Protein AF-R7QN77-F1 (afdb_monomer_lite)

InterPro domains:
  IPR027791 Galactosyltransferase, C-terminal [PF02709] (44-91)
  IPR029044 Nucleotide-diphospho-sugar transferases [G3DSA:3.90.550.10] (15-158)
  IPR029044 Nucleotide-diphospho-sugar transferases [SSF53448] (52-90)

Secondary structure (DSSP, 8-state):
-------------SS---------------TT-EEEE--GGG-SSTGGGGGGG-EE--HHHHHHTTSS-TT--SSS-HHHHHHHHHBSSSTT-SS-BEEEEPPTTSS------HHHHHTTS--SS-HHHHHHHHHHHHHHS--HHHHHHHHPPEEEEEE-STTS--EEEEEEE-PPPGGGGS-HHHHHHHHHHHHHHIIIIIT---HHHHTTB-S-HHHHHHHHHHHHTSTT--TT--PEEEEE-SSHHHHHHHHHHHHHHHHHTT--EEEEE--S-SSSPPPPHHHHEESSS-TTS-----TTT-PPPPSPPPEEEE------S-HHHHTTT-GGGGGEEEEETTS-TTHHHHHHHHHHHHTT-STT--EEEEEESS--TTS-HHHHHHHHHTPEEPHHHHHHHHHT---TTEEEEEE-TT--HHHHHHHHHHHHHHS-TT-EEEEEES-HHHHHHHGGGSTTB--------S---TT--HHHHHHHHHHHHHHHHHHSSEEE-SSPPPHHHHHHHHHHHHHHTTT-

Radius of gyration: 32.33 Å; chains: 1; bounding box: 80×45×102 Å

Sequence (528 aa):
MVTERFLDGLVLPKGEVRMKERGRLPARADEDRFFYRYFWEHAKTENEQHLNGVFLARAEDFRRINGYDERINTYGWDDSDLYARLGSEGAGTDLGLRPVEIRPGAVSHMQHGDALRGANQHLVMGPSLETQVNSQATAALPSWTKVGTLQETEFEYNLHSKDGQLVSAHIIRTPRALLDLVSRQEQISIIDEATNRLLHDIYGFPWSVLSEINRSRGELVRSLASLGRSTHWQSGNGFIFAEVGGTVPERLAGMASAIGLAMKYERPLFLAWSSGTREEPTPRITDFFDVDNSGAVDDAFDAATGVRPSKGARVYQVGRWKCRALVDICAQTDTAFKMMSEFRSGGHDDEMVAAQAVLDVLHGKTPGKRNILLRLEGTFPLQKTEERARALASLTPSRALTDHMTKLGDTSDHLGVYIGSGVRLKGVEAMVRRLNSHNGAASKYFVTGAKKAIVEQARPMLRYAENMVASATGDEPQGSTEEIRDTIRDIAELYGLSHCKSMVNDGRPPVAVSEVMHLLKRRSLKFL

pLDDT: mean 83.04, std 17.33, range [22.84, 97.06]

Foldseek 3Di:
DDDDDDDDDDDDDPDDDPPDPDDDDDDDPCPPFAKEAADLVPDPDPQSNVRRQDIGHDPVLCVLQLHFPLLLQAAAPRSVLSCCCSDLDDDNDVNNHHYDYDPPPPDGGDDDDVCVVPVPGPDPQDRQLSNQLCVLLCVVDPRCSVCVVVFPFDWDWDQPDPRSPDIDTDTPDHGHHSLVVDDPVVSVVSSQVSLLCCCCVQQLDWPLQVVFFPDDSSVVSVLVVVVCPPPLNDSQAHAEEEEQDDFLLQSLQRQLQQQLVCLVLVHAYEYEYDDVDDDDFGDKVLLWFDLPPLLLQPSDPPVPPPPDRDSHHNYTYGTDRPDPDDLVVVCVVGVSSQQEQEQEPPDDPPNVVSLVVVVCSSVSNDPSHRYYYYYTSHHNPPDDLVSSLVSSLSTHTHPLLVVLLVLLPQQQQAAEEEDEPPQDLVNLVVVQVVVQVPDDLPHAHQYYYRDPVSSVVNQVSHRRDDPSPPPVPPDDPVPDDPSSVVSSNNVSSLLSNLNYNYYDYSDPPDPSSVSSSVSNVVNVVPVD

Structure (mmCIF, N/CA/C/O backbone):
data_AF-R7QN77-F1
#
_entry.id   AF-R7QN77-F1
#
loop_
_atom_site.group_PDB
_atom_site.id
_atom_site.type_symbol
_atom_site.label_atom_id
_atom_site.label_alt_id
_atom_site.label_comp_id
_atom_site.label_asym_id
_atom_site.label_entity_id
_atom_site.label_seq_id
_atom_site.pdbx_PDB_ins_code
_atom_site.Cartn_x
_atom_site.Cartn_y
_atom_site.Cartn_z
_atom_site.occupancy
_atom_site.B_iso_or_equiv
_atom_site.auth_seq_id
_atom_site.auth_comp_id
_atom_site.auth_asym_id
_atom_site.auth_atom_id
_atom_site.pdbx_PDB_model_num
ATOM 1 N N . MET A 1 1 ? -41.325 6.759 23.597 1.00 34.28 1 MET A N 1
ATOM 2 C CA . MET A 1 1 ? -42.726 6.593 24.031 1.00 34.28 1 MET A CA 1
ATOM 3 C C . MET A 1 1 ? -43.177 5.192 23.637 1.00 34.28 1 MET A C 1
ATOM 5 O O . MET A 1 1 ? -43.680 5.010 22.543 1.00 34.28 1 MET A O 1
ATOM 9 N N . VAL A 1 2 ? -42.894 4.209 24.494 1.00 22.84 2 VAL A N 1
ATOM 10 C CA . VAL A 1 2 ? -43.543 2.890 24.568 1.00 22.84 2 VAL A CA 1
ATOM 11 C C . VAL A 1 2 ? -43.461 2.532 26.048 1.00 22.84 2 VAL A C 1
ATOM 13 O O . VAL A 1 2 ? -42.370 2.403 26.596 1.00 22.84 2 VAL A O 1
ATOM 16 N N . THR A 1 3 ? -44.607 2.524 26.711 1.00 29.97 3 THR A N 1
ATOM 17 C CA . THR A 1 3 ? -44.778 2.123 28.106 1.00 29.97 3 THR A CA 1
ATOM 18 C C . THR A 1 3 ? -45.288 0.696 28.112 1.00 29.97 3 THR A C 1
ATOM 20 O O . THR A 1 3 ? -46.374 0.472 27.588 1.00 29.97 3 THR A O 1
ATOM 23 N N . GLU A 1 4 ? -44.584 -0.231 28.754 1.00 28.25 4 GLU A N 1
ATOM 24 C CA . GLU A 1 4 ? -45.224 -1.440 29.267 1.00 28.25 4 GLU A CA 1
ATOM 25 C C . GLU A 1 4 ? -44.625 -1.863 30.609 1.00 28.25 4 GLU A C 1
ATOM 27 O O . GLU A 1 4 ? -43.429 -1.745 30.869 1.00 28.25 4 GLU A O 1
ATOM 32 N N . ARG A 1 5 ? -45.549 -2.251 31.487 1.00 34.44 5 ARG A N 1
ATOM 33 C CA . ARG A 1 5 ? -45.428 -2.465 32.926 1.00 34.44 5 ARG A CA 1
ATOM 34 C C . ARG A 1 5 ? -44.644 -3.731 33.232 1.00 34.44 5 ARG A C 1
ATOM 36 O O . ARG A 1 5 ? -45.073 -4.791 32.806 1.00 34.44 5 ARG A O 1
ATOM 43 N N . PHE A 1 6 ? -43.654 -3.645 34.113 1.00 33.66 6 PHE A N 1
ATOM 44 C CA . PHE A 1 6 ? -43.382 -4.681 35.111 1.00 33.66 6 PHE A CA 1
ATOM 45 C C . PHE A 1 6 ? -42.716 -4.019 36.318 1.00 33.66 6 PHE A C 1
ATOM 47 O O . PHE A 1 6 ? -41.786 -3.240 36.135 1.00 33.66 6 PHE A O 1
ATOM 54 N N . LEU A 1 7 ? -43.219 -4.359 37.511 1.00 31.44 7 LEU A N 1
ATOM 55 C CA . LEU A 1 7 ? -42.746 -4.083 38.881 1.00 31.44 7 LEU A CA 1
ATOM 56 C C . LEU A 1 7 ? -43.809 -3.376 39.735 1.00 31.44 7 LEU A C 1
ATOM 58 O O . LEU A 1 7 ? -43.677 -2.215 40.113 1.00 31.44 7 LEU A O 1
ATOM 62 N N . ASP A 1 8 ? -44.847 -4.135 40.091 1.00 29.31 8 ASP A N 1
ATOM 63 C CA . ASP A 1 8 ? -45.581 -3.882 41.328 1.00 29.31 8 ASP A CA 1
ATOM 64 C C . ASP A 1 8 ? -44.748 -4.399 42.509 1.00 29.31 8 ASP A C 1
ATOM 66 O O . ASP A 1 8 ? -44.325 -5.556 42.526 1.00 29.31 8 ASP A O 1
ATOM 70 N N . GLY A 1 9 ? -44.544 -3.540 43.512 1.00 36.44 9 GLY A N 1
ATOM 71 C CA . GLY A 1 9 ? -44.125 -3.963 44.849 1.00 36.44 9 GLY A CA 1
ATOM 72 C C . GLY A 1 9 ? -42.728 -3.542 45.304 1.00 36.44 9 GLY A C 1
ATOM 73 O O . GLY A 1 9 ? -41.981 -4.376 45.805 1.00 36.44 9 GLY A O 1
ATOM 74 N N . LEU A 1 10 ? -42.384 -2.252 45.239 1.00 28.98 10 LEU A N 1
ATOM 75 C CA . LEU A 1 10 ? -41.365 -1.697 46.138 1.00 28.98 10 LEU A CA 1
ATOM 76 C C . LEU A 1 10 ? -41.786 -0.307 46.628 1.00 28.98 10 LEU A C 1
ATOM 78 O O . LEU A 1 10 ? -41.592 0.705 45.963 1.00 28.98 10 LEU A O 1
ATOM 82 N N . VAL A 1 11 ? -42.385 -0.263 47.818 1.00 31.69 11 VAL A N 1
ATOM 83 C CA . VAL A 1 11 ? -42.580 0.985 48.561 1.00 31.69 11 VAL A CA 1
ATOM 84 C C . VAL A 1 11 ? -41.243 1.332 49.211 1.00 31.69 11 VAL A C 1
ATOM 86 O O . VAL A 1 11 ? -40.827 0.671 50.163 1.00 31.69 11 VAL A O 1
ATOM 89 N N . LEU A 1 12 ? -40.549 2.347 48.694 1.00 32.66 12 LEU A N 1
ATOM 90 C CA . LEU A 1 12 ? -39.360 2.896 49.348 1.00 32.66 12 LEU A CA 1
ATOM 91 C C . LEU A 1 12 ? -39.789 3.833 50.493 1.00 32.66 12 LEU A C 1
ATOM 93 O O . LEU A 1 12 ? -40.578 4.754 50.261 1.00 32.66 12 LEU A O 1
ATOM 97 N N . PRO A 1 13 ? -39.297 3.639 51.731 1.00 32.94 13 PRO A N 1
ATOM 98 C CA . PRO A 1 13 ? -39.590 4.552 52.823 1.00 32.94 13 PRO A CA 1
ATOM 99 C C . PRO A 1 13 ? -38.793 5.852 52.657 1.00 32.94 13 PRO A C 1
ATOM 101 O O . PRO A 1 13 ? -37.607 5.842 52.332 1.00 32.94 13 PRO A O 1
ATOM 104 N N . LYS A 1 14 ? -39.450 6.986 52.918 1.00 36.28 14 LYS A N 1
ATOM 105 C CA . LYS A 1 14 ? -38.807 8.301 53.006 1.00 36.28 14 LYS A CA 1
ATOM 106 C C . LYS A 1 14 ? -37.927 8.366 54.257 1.00 36.28 14 LYS A C 1
ATOM 108 O O . LYS A 1 14 ? -38.432 8.532 55.362 1.00 36.28 14 LYS A O 1
ATOM 113 N N . GLY A 1 15 ? -36.621 8.259 54.063 1.00 35.25 15 GLY A N 1
ATOM 114 C CA . GLY A 1 15 ? -35.586 8.534 55.057 1.00 35.25 15 GLY A CA 1
ATOM 115 C C . GLY A 1 15 ? -34.216 8.486 54.386 1.00 35.25 15 GLY A C 1
ATOM 116 O O . GLY A 1 15 ? -34.039 7.715 53.447 1.00 35.25 15 GLY A O 1
ATOM 117 N N . GLU A 1 16 ? -33.273 9.326 54.823 1.00 33.06 16 GLU A N 1
ATOM 118 C CA . GLU A 1 16 ? -31.884 9.330 54.339 1.00 33.06 16 GLU A CA 1
ATOM 119 C C . GLU A 1 16 ? -31.310 7.906 54.306 1.00 33.06 16 GLU A C 1
ATOM 121 O O . GLU A 1 16 ? -31.049 7.287 55.342 1.00 33.06 16 GLU A O 1
ATOM 126 N N . VAL A 1 17 ? -31.095 7.371 53.104 1.00 30.19 17 VAL A N 1
ATOM 127 C CA . VAL A 1 17 ? -30.443 6.076 52.927 1.00 30.19 17 VAL A CA 1
ATOM 128 C C . VAL A 1 17 ? -28.936 6.300 52.979 1.00 30.19 17 VAL A C 1
ATOM 130 O O . VAL A 1 17 ? -28.282 6.500 51.959 1.00 30.19 17 VAL A O 1
ATOM 133 N N . ARG A 1 18 ? -28.348 6.215 54.177 1.00 33.81 18 ARG A N 1
ATOM 134 C CA . ARG A 1 18 ? -26.944 5.796 54.285 1.00 33.81 18 ARG A CA 1
ATOM 135 C C . ARG A 1 18 ? -26.883 4.327 53.872 1.00 33.81 18 ARG A C 1
ATOM 137 O O . ARG A 1 18 ? -27.310 3.459 54.636 1.00 33.81 18 ARG A O 1
ATOM 144 N N . MET A 1 19 ? -26.368 4.044 52.673 1.00 28.75 19 MET A N 1
ATOM 145 C CA . MET A 1 19 ? -26.016 2.678 52.283 1.00 28.75 19 MET A CA 1
ATOM 146 C C . MET A 1 19 ? -24.978 2.146 53.278 1.00 28.75 19 MET A C 1
ATOM 148 O O . MET A 1 19 ? -23.811 2.521 53.241 1.00 28.75 19 MET A O 1
ATOM 152 N N . LYS A 1 20 ? -25.411 1.292 54.210 1.00 34.44 20 LYS A N 1
ATOM 153 C CA . LYS A 1 20 ? -24.491 0.482 55.009 1.00 34.44 20 LYS A CA 1
ATOM 154 C C . LYS A 1 20 ? -23.845 -0.536 54.075 1.00 34.44 20 LYS A C 1
ATOM 156 O O . LYS A 1 20 ? -24.560 -1.347 53.484 1.00 34.44 20 LYS A O 1
ATOM 161 N N . GLU A 1 21 ? -22.518 -0.492 53.975 1.00 37.62 21 GLU A N 1
ATOM 162 C CA . GLU A 1 21 ? -21.699 -1.546 53.374 1.00 37.62 21 GLU A CA 1
ATOM 163 C C . GLU A 1 21 ? -22.177 -2.910 53.888 1.00 37.62 21 GLU A C 1
ATOM 165 O O . GLU A 1 21 ? -22.061 -3.235 55.074 1.00 37.62 21 GLU A O 1
ATOM 170 N N . ARG A 1 22 ? -22.771 -3.714 53.000 1.00 40.28 22 ARG A N 1
ATOM 171 C CA . ARG A 1 22 ? -23.013 -5.125 53.292 1.00 40.28 22 ARG A CA 1
ATOM 172 C C . ARG A 1 22 ? -21.661 -5.821 53.259 1.00 40.28 22 ARG A C 1
ATOM 174 O O . ARG A 1 22 ? -20.958 -5.762 52.254 1.00 40.28 22 ARG A O 1
ATOM 181 N N . GLY A 1 23 ? -21.316 -6.444 54.384 1.00 40.09 23 GLY A N 1
ATOM 182 C CA . GLY A 1 23 ? -20.051 -7.135 54.590 1.00 40.09 23 GLY A CA 1
ATOM 183 C C . GLY A 1 23 ? -19.699 -8.096 53.454 1.00 40.09 23 GLY A C 1
ATOM 184 O O . GLY A 1 23 ? -20.573 -8.753 52.884 1.00 40.09 23 GLY A O 1
ATOM 185 N N . ARG A 1 24 ? -18.395 -8.162 53.154 1.00 40.47 24 ARG A N 1
ATOM 186 C CA . ARG A 1 24 ? -17.776 -9.124 52.232 1.00 40.47 24 ARG A CA 1
ATOM 187 C C . ARG A 1 24 ? -18.331 -10.527 52.485 1.00 40.47 24 ARG A C 1
ATOM 189 O O . ARG A 1 24 ? -18.055 -11.125 53.524 1.00 40.47 24 ARG A O 1
ATOM 196 N N . LEU A 1 25 ? -19.083 -11.053 51.521 1.00 40.97 25 LEU A N 1
ATOM 197 C CA . LEU A 1 25 ? -19.390 -12.479 51.451 1.00 40.97 25 LEU A CA 1
ATOM 198 C C . LEU A 1 25 ? -18.076 -13.257 51.239 1.00 40.97 25 LEU A C 1
ATOM 200 O O . LEU A 1 25 ? -17.226 -12.799 50.469 1.00 40.97 25 LEU A O 1
ATOM 204 N N . PRO A 1 26 ? -17.876 -14.403 51.911 1.00 40.41 26 PRO A N 1
ATOM 205 C CA . PRO A 1 26 ? -16.676 -15.209 51.736 1.00 40.41 26 PRO A CA 1
ATOM 206 C C . PRO A 1 26 ? -16.631 -15.802 50.324 1.00 40.41 26 PRO A C 1
ATOM 208 O O . PRO A 1 26 ? -17.626 -16.333 49.827 1.00 40.41 26 PRO A O 1
ATOM 211 N N . ALA A 1 27 ? -15.459 -15.716 49.695 1.00 44.59 27 ALA A N 1
ATOM 212 C CA . ALA A 1 27 ? -15.165 -16.310 48.400 1.00 44.59 27 ALA A CA 1
ATOM 213 C C . ALA A 1 27 ? -15.283 -17.842 48.486 1.00 44.59 27 ALA A C 1
ATOM 215 O O . ALA A 1 27 ? -14.405 -18.513 49.029 1.00 44.59 27 ALA A O 1
ATOM 216 N N . ARG A 1 28 ? -16.378 -18.406 47.966 1.00 46.09 28 ARG A N 1
ATOM 217 C CA . ARG A 1 28 ? -16.373 -19.805 47.523 1.00 46.09 28 ARG A CA 1
ATOM 218 C C . ARG A 1 28 ? -15.478 -19.883 46.287 1.00 46.09 28 ARG A C 1
ATOM 220 O O . ARG A 1 28 ? -15.583 -19.026 45.418 1.00 46.09 28 ARG A O 1
ATOM 227 N N . ALA A 1 29 ? -14.600 -20.882 46.239 1.00 46.22 29 ALA A N 1
ATOM 228 C CA . ALA A 1 29 ? -13.811 -21.196 45.053 1.00 46.22 29 ALA A CA 1
ATOM 229 C C . ALA A 1 29 ? -14.757 -21.379 43.849 1.00 46.22 29 ALA A C 1
ATOM 231 O O . ALA A 1 29 ? -15.726 -22.132 43.924 1.00 46.22 29 ALA A O 1
ATOM 232 N N . ASP A 1 30 ? -14.514 -20.588 42.809 1.00 54.19 30 ASP A N 1
ATOM 233 C CA . ASP A 1 30 ? -15.512 -20.062 41.872 1.00 54.19 30 ASP A CA 1
ATOM 234 C C . ASP A 1 30 ? -15.355 -20.714 40.482 1.00 54.19 30 ASP A C 1
ATOM 236 O O . ASP A 1 30 ? -15.155 -20.039 39.477 1.00 54.19 30 ASP A O 1
ATOM 240 N N . GLU A 1 31 ? -15.382 -22.049 40.411 1.00 56.19 31 GLU A N 1
ATOM 241 C CA . GLU A 1 31 ? -15.173 -22.776 39.139 1.00 56.19 31 GLU A CA 1
ATOM 242 C C . GLU A 1 31 ? -16.352 -22.640 38.144 1.00 56.19 31 GLU A C 1
ATOM 244 O O . GLU A 1 31 ? -16.195 -22.910 36.954 1.00 56.19 31 GLU A O 1
ATOM 249 N N . ASP A 1 32 ? -17.503 -22.116 38.585 1.00 73.31 32 ASP A N 1
ATOM 250 C CA . ASP A 1 32 ? -18.733 -21.978 37.782 1.00 73.31 32 ASP A CA 1
ATOM 251 C C . ASP A 1 32 ? -19.073 -20.531 37.388 1.00 73.31 32 ASP A C 1
ATOM 253 O O . ASP A 1 32 ? -20.214 -20.205 37.038 1.00 73.31 32 ASP A O 1
ATOM 257 N N . ARG A 1 33 ? -18.098 -19.624 37.441 1.00 87.81 33 ARG A N 1
ATOM 258 C CA . ARG A 1 33 ? -18.338 -18.206 37.185 1.00 87.81 33 ARG A CA 1
ATOM 259 C C . ARG A 1 33 ? -18.120 -17.840 35.716 1.00 87.81 33 ARG A C 1
ATOM 261 O O . ARG A 1 33 ? -17.017 -17.947 35.184 1.00 87.81 33 ARG A O 1
ATOM 268 N N . PHE A 1 34 ? -19.186 -17.397 35.052 1.00 93.25 34 PHE A N 1
ATOM 269 C CA . PHE A 1 34 ? -19.186 -17.087 33.622 1.00 93.25 34 PHE A CA 1
ATOM 270 C C . PHE A 1 34 ? -19.966 -15.814 33.286 1.00 93.25 34 PHE A C 1
ATOM 272 O O . PHE A 1 34 ? -20.796 -15.344 34.067 1.00 93.25 34 PHE A O 1
ATOM 279 N N . PHE A 1 35 ? -19.734 -15.300 32.082 1.00 95.62 35 PHE A N 1
ATOM 280 C CA . PHE A 1 35 ? -20.562 -14.282 31.439 1.00 95.62 35 PHE A CA 1
ATOM 281 C C . PHE A 1 35 ? -20.859 -14.701 29.998 1.00 95.62 35 PHE A C 1
ATOM 283 O O . PHE A 1 35 ? -20.083 -15.439 29.394 1.00 95.62 35 PHE A O 1
ATOM 290 N N . TYR A 1 36 ? -21.985 -14.256 29.451 1.00 95.94 36 TYR A N 1
ATOM 291 C CA . TYR A 1 36 ? -22.333 -14.510 28.058 1.00 95.94 36 TYR A CA 1
ATOM 292 C C . TYR A 1 36 ? -21.854 -13.367 27.172 1.00 95.94 36 TYR A C 1
ATOM 294 O O . TYR A 1 36 ? -22.018 -12.208 27.547 1.00 95.94 36 TYR A O 1
ATOM 302 N N . ARG A 1 37 ? -21.338 -13.672 25.983 1.00 95.06 37 ARG A N 1
ATOM 303 C CA . ARG A 1 37 ? -21.055 -12.684 24.933 1.00 95.06 37 ARG A CA 1
ATOM 304 C C . ARG A 1 37 ? -21.246 -13.281 23.549 1.00 95.06 37 ARG A C 1
ATOM 306 O O . ARG A 1 37 ? -21.271 -14.502 23.392 1.00 95.06 37 ARG A O 1
ATOM 313 N N . TYR A 1 38 ? -21.355 -12.425 22.546 1.00 93.94 38 TYR A N 1
ATOM 314 C CA . TYR A 1 38 ? -21.176 -12.852 21.166 1.00 93.94 38 TYR A CA 1
ATOM 315 C C . TYR A 1 38 ? -19.679 -12.904 20.816 1.00 93.94 38 TYR A C 1
ATOM 317 O O . TYR A 1 38 ? -18.911 -12.033 21.236 1.00 93.94 38 TYR A O 1
ATOM 325 N N . PHE A 1 39 ? -19.265 -13.920 20.056 1.00 90.81 39 PHE A N 1
ATOM 326 C CA . PHE A 1 39 ? -17.917 -14.023 19.490 1.00 90.81 39 PHE A CA 1
ATOM 327 C C . PHE A 1 39 ? -17.989 -13.646 18.015 1.00 90.81 39 PHE A C 1
ATOM 329 O O . PHE A 1 39 ? -18.552 -14.378 17.198 1.00 90.81 39 PHE A O 1
ATOM 336 N N . TRP A 1 40 ? -17.461 -12.475 17.664 1.00 88.12 40 TRP A N 1
ATOM 337 C CA . TRP A 1 40 ? -17.480 -11.995 16.282 1.00 88.12 40 TRP A CA 1
ATOM 338 C C . TRP A 1 40 ? -16.689 -12.925 15.346 1.00 88.12 40 TRP A C 1
ATOM 340 O O . TRP A 1 40 ? -17.001 -13.010 14.162 1.00 88.12 40 TRP A O 1
ATOM 350 N N . GLU A 1 41 ? -15.724 -13.676 15.883 1.00 88.50 41 GLU A N 1
ATOM 351 C CA . GLU A 1 41 ? -14.942 -14.698 15.186 1.00 88.50 41 GLU A CA 1
ATOM 352 C C . GLU A 1 41 ? -15.812 -15.856 14.676 1.00 88.50 41 GLU A C 1
ATOM 354 O O . GLU A 1 41 ? -15.458 -16.520 13.702 1.00 88.50 41 GLU A O 1
ATOM 359 N N . HIS A 1 42 ? -16.955 -16.099 15.322 1.00 90.12 42 HIS A N 1
ATOM 360 C CA . HIS A 1 42 ? -17.914 -17.139 14.950 1.00 90.12 42 HIS A CA 1
ATOM 361 C C . HIS A 1 42 ? -19.050 -16.606 14.057 1.00 90.12 42 HIS A C 1
ATOM 363 O O . HIS A 1 42 ? -19.963 -17.357 13.698 1.00 90.12 42 HIS A O 1
ATOM 369 N N . ALA A 1 43 ? -19.013 -15.323 13.678 1.00 89.25 43 ALA A N 1
ATOM 370 C CA . ALA A 1 43 ? -20.010 -14.715 12.806 1.00 89.25 43 ALA A CA 1
ATOM 371 C C . ALA A 1 43 ? -20.039 -15.390 11.424 1.00 89.25 43 ALA A C 1
ATOM 373 O O . ALA A 1 43 ? -19.018 -15.555 10.757 1.00 89.25 43 ALA A O 1
ATOM 374 N N . LYS A 1 44 ? -21.240 -15.737 10.955 1.00 88.94 44 LYS A N 1
ATOM 375 C CA . LYS A 1 44 ? -21.470 -16.376 9.648 1.00 88.94 44 LYS A CA 1
ATOM 376 C C . LYS A 1 44 ? -21.597 -15.370 8.514 1.00 88.94 44 LYS A C 1
ATOM 378 O O . LYS A 1 44 ? -21.459 -15.729 7.347 1.00 88.94 44 LYS A O 1
ATOM 383 N N . THR A 1 45 ? -21.914 -14.124 8.849 1.00 87.56 45 THR A N 1
ATOM 384 C CA . THR A 1 45 ? -22.069 -13.022 7.899 1.00 87.56 45 THR A CA 1
ATOM 385 C C . THR A 1 45 ? -21.351 -11.783 8.416 1.00 87.56 45 THR A C 1
ATOM 387 O O . THR A 1 45 ? -21.146 -11.636 9.618 1.00 87.56 45 THR A O 1
ATOM 390 N N . GLU A 1 46 ? -21.012 -10.860 7.518 1.00 83.00 46 GLU A N 1
ATOM 391 C CA . GLU A 1 46 ? -20.439 -9.559 7.891 1.00 83.00 46 GLU A CA 1
ATOM 392 C C . GLU A 1 46 ? -21.366 -8.793 8.853 1.00 83.00 46 GLU A C 1
ATOM 394 O O . GLU A 1 46 ? -20.908 -8.243 9.848 1.00 83.00 46 GLU A O 1
ATOM 399 N N . ASN A 1 47 ? -22.688 -8.864 8.645 1.00 86.81 47 ASN A N 1
ATOM 400 C CA . ASN A 1 47 ? -23.664 -8.217 9.527 1.00 86.81 47 ASN A CA 1
ATOM 401 C C . ASN A 1 47 ? -23.685 -8.816 10.948 1.00 86.81 47 ASN A C 1
ATOM 403 O O . ASN A 1 47 ? -23.950 -8.099 11.909 1.00 86.81 47 ASN A O 1
ATOM 407 N N . GLU A 1 48 ? -23.403 -10.114 11.104 1.00 90.00 48 GLU A N 1
ATOM 408 C CA . GLU A 1 48 ? -23.326 -10.761 12.423 1.00 90.00 48 GLU A CA 1
ATOM 409 C C . GLU A 1 48 ? -22.097 -10.322 13.232 1.00 90.00 48 GLU A C 1
ATOM 411 O O . GLU A 1 48 ? -22.131 -10.401 14.457 1.00 90.00 48 GLU A O 1
ATOM 416 N N . GLN A 1 49 ? -21.040 -9.798 12.600 1.00 88.69 49 GLN A N 1
ATOM 417 C CA . GLN A 1 49 ? -19.872 -9.272 13.326 1.00 88.69 49 GLN A CA 1
ATOM 418 C C . GLN A 1 49 ? -20.241 -8.075 14.214 1.00 88.69 49 GLN A C 1
ATOM 420 O O . GLN A 1 49 ? -19.619 -7.842 15.248 1.00 88.69 49 GLN A O 1
ATOM 425 N N . HIS A 1 50 ? -21.302 -7.343 13.863 1.00 87.69 50 HIS A N 1
ATOM 426 C CA . HIS A 1 50 ? -21.808 -6.216 14.649 1.00 87.69 50 HIS A CA 1
ATOM 427 C C . HIS A 1 50 ? -22.537 -6.632 15.935 1.00 87.69 50 HIS A C 1
ATOM 429 O O . HIS A 1 50 ? -22.931 -5.773 16.720 1.00 87.69 50 HIS A O 1
ATOM 435 N N . LEU A 1 51 ? -22.696 -7.934 16.189 1.00 91.69 51 LEU A N 1
ATOM 436 C CA . LEU A 1 51 ? -23.202 -8.447 17.461 1.00 91.69 51 LEU A CA 1
ATOM 437 C C . LEU A 1 51 ? -22.132 -8.480 18.562 1.00 91.69 51 LEU A C 1
ATOM 439 O O . LEU A 1 51 ? -22.474 -8.814 19.693 1.00 91.69 51 LEU A O 1
ATOM 443 N N . ASN A 1 52 ? -20.872 -8.116 18.271 1.00 89.56 52 ASN A N 1
ATOM 444 C CA . ASN A 1 52 ? -19.770 -8.177 19.242 1.00 89.56 52 ASN A CA 1
ATOM 445 C C . ASN A 1 52 ? -20.064 -7.447 20.559 1.00 89.56 52 ASN A C 1
ATOM 447 O O . ASN A 1 52 ? -19.632 -7.927 21.594 1.00 89.56 52 ASN A O 1
ATOM 451 N N . GLY A 1 53 ? -20.837 -6.355 20.534 1.00 89.81 53 GLY A N 1
ATOM 452 C CA . GLY A 1 53 ? -21.204 -5.603 21.739 1.00 89.81 53 GLY A CA 1
ATOM 453 C C . GLY A 1 53 ? -22.289 -6.254 22.613 1.00 89.81 53 GLY A C 1
ATOM 454 O O . GLY A 1 53 ? -22.619 -5.728 23.676 1.00 89.81 53 GLY A O 1
ATOM 455 N N . VAL A 1 54 ? -22.884 -7.379 22.196 1.00 93.81 54 VAL A N 1
ATOM 456 C CA . VAL A 1 54 ? -23.938 -8.066 22.960 1.00 93.81 54 VAL A CA 1
ATOM 457 C C . VAL A 1 54 ? -23.317 -8.959 24.033 1.00 93.81 54 VAL A C 1
ATOM 459 O O . VAL A 1 54 ? -22.613 -9.923 23.730 1.00 93.81 54 VAL A O 1
ATOM 462 N N . PHE A 1 55 ? -23.651 -8.696 25.298 1.00 95.12 55 PHE A N 1
ATOM 463 C CA . PHE A 1 55 ? -23.216 -9.508 26.434 1.00 95.12 55 PHE A CA 1
ATOM 464 C C . PHE A 1 55 ? -24.270 -9.577 27.544 1.00 95.12 55 PHE A C 1
ATOM 466 O O . PHE A 1 55 ? -25.161 -8.734 27.633 1.00 95.12 55 PHE A O 1
ATOM 473 N N . LEU A 1 56 ? -24.153 -10.585 28.412 1.00 95.62 56 LEU A N 1
ATOM 474 C CA . LEU A 1 56 ? -24.892 -10.681 29.668 1.00 95.62 56 LEU A CA 1
ATOM 475 C C . LEU A 1 56 ? -23.937 -11.083 30.792 1.00 95.62 56 LEU A C 1
ATOM 477 O O . LEU A 1 56 ? -23.295 -12.130 30.730 1.00 95.62 56 LEU A O 1
ATOM 481 N N . ALA A 1 57 ? -23.892 -10.289 31.856 1.00 95.25 57 ALA A N 1
ATOM 482 C CA . ALA A 1 57 ? -23.109 -10.577 33.053 1.00 95.25 57 ALA A CA 1
ATOM 483 C C . ALA A 1 57 ? -23.967 -10.410 34.311 1.00 95.25 57 ALA A C 1
ATOM 485 O O . ALA A 1 57 ? -24.999 -9.732 34.303 1.00 95.25 57 ALA A O 1
ATOM 486 N N . ARG A 1 58 ? -23.535 -11.008 35.426 1.00 94.62 58 ARG A N 1
ATOM 487 C CA . ARG A 1 58 ? -24.153 -10.723 36.725 1.00 94.62 58 ARG A CA 1
ATOM 488 C C . ARG A 1 58 ? -23.878 -9.265 37.087 1.00 94.62 58 ARG A C 1
ATOM 490 O O . ARG A 1 58 ? -22.749 -8.795 36.971 1.00 94.62 58 ARG A O 1
ATOM 497 N N . ALA A 1 59 ? -24.886 -8.567 37.607 1.00 95.06 59 ALA A N 1
ATOM 498 C CA . ALA A 1 59 ? -24.738 -7.165 38.009 1.00 95.06 59 ALA A CA 1
ATOM 499 C C . ALA A 1 59 ? -23.631 -6.957 39.060 1.00 95.06 59 ALA A C 1
ATOM 501 O O . ALA A 1 59 ? -23.025 -5.893 39.115 1.00 95.06 59 ALA A O 1
ATOM 502 N N . GLU A 1 60 ? -23.364 -7.960 39.903 1.00 94.25 60 GLU A N 1
ATOM 503 C CA . GLU A 1 60 ? -22.245 -7.928 40.850 1.00 94.25 60 GLU A CA 1
ATOM 504 C C . GLU A 1 60 ? -20.874 -7.971 40.169 1.00 94.25 60 GLU A C 1
ATOM 506 O O . GLU A 1 60 ? -19.984 -7.247 40.597 1.00 94.25 60 GLU A O 1
ATOM 511 N N . ASP A 1 61 ? -20.711 -8.751 39.100 1.00 93.69 61 ASP A N 1
ATOM 512 C CA . ASP A 1 61 ? -19.453 -8.857 38.358 1.00 93.69 61 ASP A CA 1
ATOM 513 C C . ASP A 1 61 ? -19.177 -7.582 37.575 1.00 93.69 61 ASP A C 1
ATOM 515 O O . ASP A 1 61 ? -18.087 -7.026 37.666 1.00 93.69 61 ASP A O 1
ATOM 519 N N . PHE A 1 62 ? -20.206 -7.051 36.912 1.00 94.62 62 PHE A N 1
ATOM 520 C CA . PHE A 1 62 ? -20.126 -5.761 36.234 1.00 94.62 62 PHE A CA 1
ATOM 521 C C . PHE A 1 62 ? -19.750 -4.630 37.206 1.00 94.62 62 PHE A C 1
ATOM 523 O O . PHE A 1 62 ? -18.877 -3.819 36.910 1.00 94.62 62 PHE A O 1
ATOM 530 N N . ARG A 1 63 ? -20.338 -4.614 38.413 1.00 92.75 63 ARG A N 1
ATOM 531 C CA . ARG A 1 63 ? -19.975 -3.651 39.466 1.00 92.75 63 ARG A CA 1
ATOM 532 C C . ARG A 1 63 ? -18.550 -3.842 39.989 1.00 92.75 63 ARG A C 1
ATOM 534 O O . ARG A 1 63 ? -17.892 -2.853 40.276 1.00 92.75 63 ARG A O 1
ATOM 541 N N . ARG A 1 64 ? -18.057 -5.080 40.106 1.00 91.62 64 ARG A N 1
ATOM 542 C CA . ARG A 1 64 ? -16.693 -5.366 40.598 1.00 91.62 64 ARG A CA 1
ATOM 543 C C . ARG A 1 64 ? -15.591 -4.844 39.680 1.00 91.62 64 ARG A C 1
ATOM 545 O O . ARG A 1 64 ? -14.500 -4.593 40.176 1.00 91.62 64 ARG A O 1
ATOM 552 N N . ILE A 1 65 ? -15.872 -4.683 38.388 1.00 93.31 65 ILE A N 1
ATOM 553 C CA . ILE A 1 65 ? -14.951 -4.061 37.428 1.00 93.31 65 ILE A CA 1
ATOM 554 C C . ILE A 1 65 ? -15.252 -2.577 37.184 1.00 93.31 65 ILE A C 1
ATOM 556 O O . ILE A 1 65 ? -14.669 -1.985 36.288 1.00 93.31 65 ILE A O 1
ATOM 560 N N . ASN A 1 66 ? -16.145 -1.957 37.960 1.00 94.69 66 ASN A N 1
ATOM 561 C CA . ASN A 1 66 ? -16.591 -0.569 37.773 1.00 94.69 66 ASN A CA 1
ATOM 562 C C . ASN A 1 66 ? -17.280 -0.301 36.417 1.00 94.69 66 ASN A C 1
ATOM 564 O O . ASN A 1 66 ? -17.227 0.810 35.904 1.00 94.69 66 ASN A O 1
ATOM 568 N N . GLY A 1 67 ? -17.927 -1.306 35.819 1.00 94.62 67 GLY A N 1
ATOM 569 C CA . GLY A 1 67 ? -18.645 -1.159 34.551 1.00 94.62 67 GLY A CA 1
ATOM 570 C C . GLY A 1 67 ? -17.743 -0.866 33.346 1.00 94.62 67 GLY A C 1
ATOM 571 O O . GLY A 1 67 ? -16.629 -1.389 33.260 1.00 94.62 67 GLY A O 1
ATOM 572 N N . TYR A 1 68 ? -18.241 -0.074 32.393 1.00 95.69 68 TYR A N 1
ATOM 573 C CA . TYR A 1 68 ? -17.482 0.376 31.218 1.00 95.69 68 TYR A CA 1
ATOM 574 C C . TYR A 1 68 ? -16.376 1.358 31.609 1.00 95.69 68 TYR A C 1
ATOM 576 O O . TYR A 1 68 ? -16.537 2.108 32.566 1.00 95.69 68 TYR A O 1
ATOM 584 N N . ASP A 1 69 ? -15.271 1.367 30.861 1.00 96.12 69 ASP A N 1
ATOM 585 C CA . ASP A 1 69 ? -14.235 2.385 31.028 1.00 96.12 69 ASP A CA 1
ATOM 586 C C . ASP A 1 69 ? -14.713 3.715 30.440 1.00 96.12 69 ASP A C 1
ATOM 588 O O . ASP A 1 69 ? -14.640 3.959 29.237 1.00 96.12 69 ASP A O 1
ATOM 592 N N . GLU A 1 70 ? -15.207 4.588 31.310 1.00 95.69 70 GLU A N 1
ATOM 593 C CA . GLU A 1 70 ? -15.797 5.871 30.926 1.00 95.69 70 GLU A CA 1
ATOM 594 C C . GLU A 1 70 ? -14.770 6.880 30.377 1.00 95.69 70 GLU A C 1
ATOM 596 O O . GLU A 1 70 ? -15.146 7.939 29.873 1.00 95.69 70 GLU A O 1
ATOM 601 N N . ARG A 1 71 ? -13.466 6.565 30.431 1.00 95.75 71 ARG A N 1
ATOM 602 C CA . ARG A 1 71 ? -12.418 7.346 29.753 1.00 95.75 71 ARG A CA 1
ATOM 603 C C . ARG A 1 71 ? -12.464 7.151 28.233 1.00 95.75 71 ARG A C 1
ATOM 605 O O . ARG A 1 71 ? -11.933 7.995 27.503 1.00 95.75 71 ARG A O 1
ATOM 612 N N . ILE A 1 72 ? -13.064 6.053 27.756 1.00 94.62 72 ILE A N 1
ATOM 613 C CA . ILE A 1 72 ? -13.348 5.805 26.338 1.00 94.62 72 ILE A CA 1
ATOM 614 C C . ILE A 1 72 ? -14.552 6.662 25.942 1.00 94.62 72 ILE A C 1
ATOM 616 O O . ILE A 1 72 ? -15.705 6.305 26.164 1.00 94.62 72 ILE A O 1
ATOM 620 N N . ASN A 1 73 ? -14.279 7.816 25.341 1.00 91.25 73 ASN A N 1
ATOM 621 C CA . ASN A 1 73 ? -15.298 8.768 24.890 1.00 91.25 73 ASN A CA 1
ATOM 622 C C . ASN A 1 73 ? -15.333 8.942 23.360 1.00 91.25 73 ASN A C 1
ATOM 624 O O . ASN A 1 73 ? -15.971 9.862 22.849 1.00 91.25 73 ASN A O 1
ATOM 628 N N . THR A 1 74 ? -14.634 8.066 22.638 1.00 90.62 74 THR A N 1
ATOM 629 C CA . THR A 1 74 ? -14.610 7.983 21.170 1.00 90.62 74 THR A CA 1
ATOM 630 C C . THR A 1 74 ? -15.114 6.614 20.717 1.00 90.62 74 THR A C 1
ATOM 632 O O . THR A 1 74 ? -15.522 5.797 21.542 1.00 90.62 74 THR A O 1
ATOM 635 N N . TYR A 1 75 ? -15.138 6.349 19.410 1.00 88.12 75 TYR A N 1
ATOM 636 C CA . TYR A 1 75 ? -15.751 5.131 18.906 1.00 88.12 75 TYR A CA 1
ATOM 637 C C . TYR A 1 75 ? -14.930 3.853 19.134 1.00 88.12 75 TYR A C 1
ATOM 639 O O . TYR A 1 75 ? -13.807 3.719 18.642 1.00 88.12 75 TYR A O 1
ATOM 647 N N . GLY A 1 76 ? -15.584 2.859 19.740 1.00 90.75 76 GLY A N 1
ATOM 648 C CA . GLY A 1 76 ? -15.156 1.460 19.778 1.00 90.75 76 GLY A CA 1
ATOM 649 C C . GLY A 1 76 ? -14.144 1.127 20.874 1.00 90.75 76 GLY A C 1
ATOM 650 O O . GLY A 1 76 ? -13.613 2.012 21.542 1.00 90.75 76 GLY A O 1
ATOM 651 N N . TRP A 1 77 ? -13.862 -0.175 21.004 1.00 94.06 77 TRP A N 1
ATOM 652 C CA . TRP A 1 77 ? -13.009 -0.816 22.022 1.00 94.06 77 TRP A CA 1
ATOM 653 C C . TRP A 1 77 ? -13.611 -0.948 23.433 1.00 94.06 77 TRP A C 1
ATOM 655 O O . TRP A 1 77 ? -13.072 -1.681 24.258 1.00 94.06 77 TRP A O 1
ATOM 665 N N . ASP A 1 78 ? -14.742 -0.305 23.713 1.00 94.50 78 ASP A N 1
ATOM 666 C CA . ASP A 1 78 ? -15.454 -0.365 24.994 1.00 94.50 78 ASP A CA 1
ATOM 667 C C . ASP A 1 78 ? -15.898 -1.787 25.371 1.00 94.50 78 ASP A C 1
ATOM 669 O O . ASP A 1 78 ? -15.754 -2.209 26.519 1.00 94.50 78 ASP A O 1
ATOM 673 N N . ASP A 1 79 ? -16.387 -2.552 24.396 1.00 94.06 79 ASP A N 1
ATOM 674 C CA . ASP A 1 79 ? -16.760 -3.957 24.559 1.00 94.06 79 ASP A CA 1
ATOM 675 C C . ASP A 1 79 ? -15.544 -4.855 24.843 1.00 94.06 79 ASP A C 1
ATOM 677 O O . ASP A 1 79 ? -15.564 -5.690 25.745 1.00 94.06 79 ASP A O 1
ATOM 681 N N . SER A 1 80 ? -14.460 -4.645 24.106 1.00 93.19 80 SER A N 1
ATOM 682 C CA . SER A 1 80 ? -13.233 -5.434 24.172 1.00 93.19 80 SER A CA 1
ATOM 683 C C . SER A 1 80 ? -12.488 -5.199 25.486 1.00 93.19 80 SER A C 1
ATOM 685 O O . SER A 1 80 ? -12.057 -6.165 26.118 1.00 93.19 80 SER A O 1
ATOM 687 N N . ASP A 1 81 ? -12.412 -3.945 25.946 1.00 94.94 81 ASP A N 1
ATOM 688 C CA . ASP A 1 81 ? -11.924 -3.595 27.284 1.00 94.94 81 ASP A CA 1
ATOM 689 C C . ASP A 1 81 ? -12.788 -4.240 28.384 1.00 94.94 81 ASP A C 1
ATOM 691 O O . ASP A 1 81 ? -12.263 -4.888 29.295 1.00 94.94 81 ASP A O 1
ATOM 695 N N . LEU A 1 82 ? -14.119 -4.144 28.272 1.00 95.06 82 LEU A N 1
ATOM 696 C CA . LEU A 1 82 ? -15.040 -4.762 29.226 1.00 95.06 82 LEU A CA 1
ATOM 697 C C . LEU A 1 82 ? -14.826 -6.282 29.311 1.00 95.06 82 LEU A C 1
ATOM 699 O O . LEU A 1 82 ? -14.759 -6.844 30.408 1.00 95.06 82 LEU A O 1
ATOM 703 N N . TYR A 1 83 ? -14.702 -6.959 28.168 1.00 93.75 83 TYR A N 1
ATOM 704 C CA . TYR A 1 83 ? -14.498 -8.406 28.116 1.00 93.75 83 TYR A CA 1
ATOM 705 C C . TYR A 1 83 ? -13.136 -8.826 28.651 1.00 93.75 83 TYR A C 1
ATOM 707 O O . TYR A 1 83 ? -13.070 -9.851 29.326 1.00 93.75 83 TYR A O 1
ATOM 715 N N . ALA A 1 84 ? -12.080 -8.046 28.416 1.00 92.62 84 ALA A N 1
ATOM 716 C CA . ALA A 1 84 ? -10.765 -8.311 28.991 1.00 92.62 84 ALA A CA 1
ATOM 717 C C . ALA A 1 84 ? -10.797 -8.236 30.527 1.00 92.62 84 ALA A C 1
ATOM 719 O O . ALA A 1 84 ? -10.232 -9.098 31.200 1.00 92.62 84 ALA A O 1
ATOM 720 N N . ARG A 1 85 ? -11.519 -7.261 31.098 1.00 93.69 85 ARG A N 1
ATOM 721 C CA . ARG A 1 85 ? -11.643 -7.104 32.558 1.00 93.69 85 ARG A CA 1
ATOM 722 C C . ARG A 1 85 ? -12.540 -8.168 33.199 1.00 93.69 85 ARG A C 1
ATOM 724 O O . ARG A 1 85 ? -12.225 -8.657 34.287 1.00 93.69 85 ARG A O 1
ATOM 731 N N . LEU A 1 86 ? -13.629 -8.564 32.531 1.00 93.12 86 LEU A N 1
ATOM 732 C CA . LEU A 1 86 ? -14.488 -9.672 32.972 1.00 93.12 86 LEU A CA 1
ATOM 733 C C . LEU A 1 86 ? -13.790 -11.035 32.841 1.00 93.12 86 LEU A C 1
ATOM 735 O O . LEU A 1 86 ? -13.912 -11.869 33.734 1.00 93.12 86 LEU A O 1
ATOM 739 N N . GLY A 1 87 ? -13.110 -11.276 31.723 1.00 89.81 87 GLY A N 1
ATOM 740 C CA . GLY A 1 87 ? -12.659 -12.593 31.282 1.00 89.81 87 GLY A CA 1
ATOM 741 C C . GLY A 1 87 ? -11.425 -13.150 31.995 1.00 89.81 87 GLY A C 1
ATOM 742 O O . GLY A 1 87 ? -10.781 -12.469 32.791 1.00 89.81 87 GLY A O 1
ATOM 743 N N . SER A 1 88 ? -11.098 -14.410 31.688 1.00 70.31 88 SER A N 1
ATOM 744 C CA . SER A 1 88 ? -9.835 -15.096 32.026 1.00 70.31 88 SER A CA 1
ATOM 745 C C . SER A 1 88 ? -8.836 -15.180 30.867 1.00 70.31 88 SER A C 1
ATOM 747 O O . SER A 1 88 ? -7.739 -15.711 31.040 1.00 70.31 88 SER A O 1
ATOM 749 N N . GLU A 1 89 ? -9.187 -14.658 29.694 1.00 61.91 89 GLU A N 1
ATOM 750 C CA . GLU A 1 89 ? -8.349 -14.708 28.498 1.00 61.91 89 GLU A CA 1
ATOM 751 C C . GLU A 1 89 ? -7.706 -13.336 28.242 1.00 61.91 89 GLU A C 1
ATOM 753 O O . GLU A 1 89 ? -8.403 -12.352 28.004 1.00 61.91 89 GLU A O 1
ATOM 758 N N . GLY A 1 90 ? -6.369 -13.273 28.292 1.00 56.53 90 GLY A N 1
ATOM 759 C CA . GLY A 1 90 ? -5.579 -12.083 27.946 1.00 56.53 90 GLY A CA 1
ATOM 760 C C . GLY A 1 90 ? -4.696 -11.533 29.074 1.00 56.53 90 GLY A C 1
ATOM 761 O O . GLY A 1 90 ? -4.767 -11.950 30.228 1.00 56.53 90 GLY A O 1
ATOM 762 N N . ALA A 1 91 ? -3.821 -10.585 28.734 1.00 49.91 91 ALA A N 1
ATOM 763 C CA . ALA A 1 91 ? -3.071 -9.807 29.717 1.00 49.91 91 ALA A CA 1
ATOM 764 C C . ALA A 1 91 ? -3.982 -8.690 30.255 1.00 49.91 91 ALA A C 1
ATOM 766 O O . ALA A 1 91 ? -4.397 -7.831 29.485 1.00 49.91 91 ALA A O 1
ATOM 767 N N . GLY A 1 92 ? -4.306 -8.708 31.553 1.00 57.28 92 GLY A N 1
ATOM 768 C CA . GLY A 1 92 ? -5.197 -7.709 32.174 1.00 57.28 92 GLY A CA 1
ATOM 769 C C . GLY A 1 92 ? -6.519 -8.249 32.735 1.00 57.28 92 GLY A C 1
ATOM 770 O O . GLY A 1 92 ? -7.406 -7.462 33.045 1.00 57.28 92 GLY A O 1
ATOM 771 N N . THR A 1 93 ? -6.654 -9.567 32.889 1.00 66.00 93 THR A N 1
ATOM 772 C CA . THR A 1 93 ? -7.838 -10.206 33.483 1.00 66.00 93 THR A CA 1
ATOM 773 C C . THR A 1 93 ? -7.992 -9.816 34.953 1.00 66.00 93 THR A C 1
ATOM 775 O O . THR A 1 93 ? -7.146 -10.177 35.777 1.00 66.00 93 THR A O 1
ATOM 778 N N . ASP A 1 94 ? -9.073 -9.116 35.295 1.00 78.62 94 ASP A N 1
ATOM 779 C CA . ASP A 1 94 ? -9.318 -8.677 36.673 1.00 78.62 94 ASP A CA 1
ATOM 780 C C . ASP A 1 94 ? -10.198 -9.672 37.452 1.00 78.62 94 ASP A C 1
ATOM 782 O O . ASP A 1 94 ? -9.971 -9.889 38.645 1.00 78.62 94 ASP A O 1
ATOM 786 N N . LEU A 1 95 ? -11.186 -10.299 36.794 1.00 86.62 95 LEU A N 1
ATOM 787 C CA . LEU A 1 95 ? -12.102 -11.256 37.437 1.00 86.62 95 LEU A CA 1
ATOM 788 C C . LEU A 1 95 ? -11.915 -12.720 37.039 1.00 86.62 95 LEU A C 1
ATOM 790 O O . LEU A 1 95 ? -12.283 -13.589 37.832 1.00 86.62 95 LEU A O 1
ATOM 794 N N . GLY A 1 96 ? -11.367 -13.012 35.858 1.00 89.00 96 GLY A N 1
ATOM 795 C CA . GLY A 1 96 ? -11.123 -14.391 35.439 1.00 89.00 96 GLY A CA 1
ATOM 796 C C . GLY A 1 96 ? -12.389 -15.191 35.111 1.00 89.00 96 GLY A C 1
ATOM 797 O O . GLY A 1 96 ? -12.381 -16.412 35.250 1.00 89.00 96 GLY A O 1
ATOM 798 N N . LEU A 1 97 ? -13.486 -14.538 34.711 1.00 91.31 97 LEU A N 1
ATOM 799 C CA . LEU A 1 97 ? -14.727 -15.230 34.355 1.00 91.31 97 LEU A CA 1
ATOM 800 C C . LEU A 1 97 ? -14.570 -15.972 33.028 1.00 91.31 97 LEU A C 1
ATOM 802 O O . LEU A 1 97 ? -13.991 -15.457 32.071 1.00 91.31 97 LEU A O 1
ATOM 806 N N . ARG A 1 98 ? -15.176 -17.154 32.921 1.00 92.06 98 ARG A N 1
ATOM 807 C CA . ARG A 1 98 ? -15.209 -17.888 31.655 1.00 92.06 98 ARG A CA 1
ATOM 808 C C . ARG A 1 98 ? -16.235 -17.260 30.699 1.00 92.06 98 ARG A C 1
ATOM 810 O O . ARG A 1 98 ? -17.408 -17.163 31.073 1.00 92.06 98 ARG A O 1
ATOM 817 N N . PRO A 1 99 ? -15.862 -16.863 29.472 1.00 93.19 99 PRO A N 1
ATOM 818 C CA . PRO A 1 99 ? -16.845 -16.408 28.499 1.00 93.19 99 PRO A CA 1
ATOM 819 C C . PRO A 1 99 ? -17.670 -17.597 27.971 1.00 93.19 99 PRO A C 1
ATOM 821 O O . PRO A 1 99 ? -17.162 -18.704 27.783 1.00 93.19 99 PRO A O 1
ATOM 824 N N . VAL A 1 100 ? -18.964 -17.377 27.746 1.00 93.81 100 VAL A N 1
ATOM 825 C CA . VAL A 1 100 ? -19.902 -18.342 27.155 1.00 93.81 100 VAL A CA 1
ATOM 826 C C . VAL A 1 100 ? -20.554 -17.708 25.937 1.00 93.81 100 VAL A C 1
ATOM 828 O O . VAL A 1 100 ? -21.052 -16.586 25.998 1.00 93.81 100 VAL A O 1
ATOM 831 N N . GLU A 1 101 ? -20.573 -18.427 24.822 1.00 93.62 101 GLU A N 1
ATOM 832 C CA . GLU A 1 101 ? -21.164 -17.912 23.593 1.00 93.62 101 GLU A CA 1
ATOM 833 C C . GLU A 1 101 ? -22.686 -17.796 23.720 1.00 93.62 101 GLU A C 1
ATOM 835 O O . GLU A 1 101 ? -23.378 -18.737 24.124 1.00 93.62 101 GLU A O 1
ATOM 840 N N . ILE A 1 102 ? -23.223 -16.639 23.342 1.00 93.94 102 ILE A N 1
ATOM 841 C CA . ILE A 1 102 ? -24.655 -16.489 23.097 1.00 93.94 102 ILE A CA 1
ATOM 842 C C . ILE A 1 102 ? -25.000 -17.325 21.869 1.00 93.94 102 ILE A C 1
ATOM 844 O O . ILE A 1 102 ? -24.434 -17.125 20.798 1.00 93.94 102 ILE A O 1
ATOM 848 N N . ARG A 1 103 ? -25.961 -18.244 22.018 1.00 90.88 103 ARG A N 1
ATOM 849 C CA . ARG A 1 103 ? -26.383 -19.156 20.949 1.00 90.88 103 ARG A CA 1
ATOM 850 C C . ARG A 1 103 ? -26.582 -18.403 19.617 1.00 90.88 103 ARG A C 1
ATOM 852 O O . ARG A 1 103 ? -27.415 -17.491 19.573 1.00 90.88 103 ARG A O 1
ATOM 859 N N . PRO A 1 104 ? -25.921 -18.827 18.521 1.00 84.88 104 PRO A N 1
ATOM 860 C CA . PRO A 1 104 ? -26.115 -18.218 17.210 1.00 84.88 104 PRO A CA 1
ATOM 861 C C . PRO A 1 104 ? -27.595 -18.181 16.808 1.00 84.88 104 PRO A C 1
ATOM 863 O O . PRO A 1 104 ? -28.315 -19.174 16.954 1.00 84.88 104 PRO A O 1
ATOM 866 N N . GLY A 1 105 ? -28.052 -17.027 16.317 1.00 86.38 105 GLY A N 1
ATOM 867 C CA . GLY A 1 105 ? -29.446 -16.780 15.933 1.00 86.38 105 GLY A CA 1
ATOM 868 C C . GLY A 1 105 ? -30.400 -16.416 17.080 1.00 86.38 105 GLY A C 1
ATOM 869 O O . GLY A 1 105 ? -31.566 -16.144 16.811 1.00 86.38 105 GLY A O 1
ATOM 870 N N . ALA A 1 106 ? -29.947 -16.382 18.341 1.00 91.75 106 ALA A N 1
ATOM 871 C CA . ALA A 1 106 ? -30.758 -15.872 19.457 1.00 91.75 106 ALA A CA 1
ATOM 872 C C . ALA A 1 106 ? -30.925 -14.342 19.423 1.00 91.75 106 ALA A C 1
ATOM 874 O O . ALA A 1 106 ? -31.877 -13.805 19.984 1.00 91.75 106 ALA A O 1
ATOM 875 N N . VAL A 1 107 ? -29.993 -13.654 18.765 1.00 92.69 107 VAL A N 1
ATOM 876 C CA . VAL A 1 107 ? -29.993 -12.210 18.535 1.00 92.69 107 VAL A CA 1
ATOM 877 C C . VAL A 1 107 ? -29.660 -11.937 17.071 1.00 92.69 107 VAL A C 1
ATOM 879 O O . VAL A 1 107 ? -28.956 -12.719 16.432 1.00 92.69 107 VAL A O 1
ATOM 882 N N . SER A 1 108 ? -30.171 -10.831 16.538 1.00 91.94 108 SER A N 1
ATOM 883 C CA . SER A 1 108 ? -29.921 -10.395 15.163 1.00 91.94 108 SER A CA 1
ATOM 884 C C . SER A 1 108 ? -29.610 -8.906 15.130 1.00 91.94 108 SER A C 1
ATOM 886 O O . SER A 1 108 ? -30.315 -8.116 15.760 1.00 91.94 108 SER A O 1
ATOM 888 N N . HIS A 1 109 ? -28.595 -8.520 14.363 1.00 91.44 109 HIS A N 1
ATOM 889 C CA . HIS A 1 109 ? -28.266 -7.118 14.144 1.00 91.44 109 HIS A CA 1
ATOM 890 C C . HIS A 1 109 ? -29.228 -6.503 13.117 1.00 91.44 109 HIS A C 1
ATOM 892 O O . HIS A 1 109 ? -29.411 -7.054 12.027 1.00 91.44 109 HIS A O 1
ATOM 898 N N . MET A 1 110 ? -29.834 -5.360 13.453 1.00 90.00 110 MET A N 1
ATOM 899 C CA . MET A 1 110 ? -30.632 -4.583 12.504 1.00 90.00 110 MET A CA 1
ATOM 900 C C . MET A 1 110 ? -29.691 -3.932 11.492 1.00 90.00 110 MET A C 1
ATOM 902 O O . MET A 1 110 ? -28.968 -2.996 11.821 1.00 90.00 110 MET A O 1
ATOM 906 N N . GLN A 1 111 ? -29.690 -4.442 10.262 1.00 86.38 111 GLN A N 1
ATOM 907 C CA . GLN A 1 111 ? -28.747 -4.005 9.241 1.00 86.38 111 GLN A CA 1
ATOM 908 C C . GLN A 1 111 ? -28.892 -2.506 8.940 1.00 86.38 111 GLN A C 1
ATOM 910 O O . GLN A 1 111 ? -29.975 -2.017 8.621 1.00 86.38 111 GLN A O 1
ATOM 915 N N . HIS A 1 112 ? -27.770 -1.795 8.984 1.00 81.25 112 HIS A N 1
ATOM 916 C CA . HIS A 1 112 ? -27.652 -0.397 8.588 1.00 81.25 112 HIS A CA 1
ATOM 917 C C . HIS A 1 112 ? -26.262 -0.148 7.986 1.00 81.25 112 HIS A C 1
ATOM 919 O O . HIS A 1 112 ? -25.308 -0.851 8.311 1.00 81.25 112 HIS A O 1
ATOM 925 N N . GLY A 1 113 ? -26.121 0.852 7.113 1.00 70.94 113 GLY A N 1
ATOM 926 C CA . GLY A 1 113 ? -24.814 1.199 6.541 1.00 70.94 113 GLY A CA 1
ATOM 927 C C . GLY A 1 113 ? -23.882 1.868 7.558 1.00 70.94 113 GLY A C 1
ATOM 928 O O . GLY A 1 113 ? -24.349 2.541 8.477 1.00 70.94 113 GLY A O 1
ATOM 929 N N . ASP A 1 114 ? -22.564 1.757 7.364 1.00 69.06 114 ASP A N 1
ATOM 930 C CA . ASP A 1 114 ? -21.560 2.394 8.238 1.00 69.06 114 ASP A CA 1
ATOM 931 C C . ASP A 1 114 ? -21.707 3.920 8.321 1.00 69.06 114 ASP A C 1
ATOM 933 O O . ASP A 1 114 ? -21.402 4.523 9.349 1.00 69.06 114 ASP A O 1
ATOM 937 N N . ALA A 1 115 ? -22.252 4.555 7.278 1.00 68.50 115 ALA A N 1
ATOM 938 C CA . ALA A 1 115 ? -22.558 5.984 7.291 1.00 68.50 115 ALA A CA 1
ATOM 939 C C . ALA A 1 115 ? -23.495 6.372 8.451 1.00 68.50 115 ALA A C 1
ATOM 941 O O . ALA A 1 115 ? -23.323 7.434 9.043 1.00 68.50 115 ALA A O 1
ATOM 942 N N . LEU A 1 116 ? -24.443 5.501 8.820 1.00 73.81 116 LEU A N 1
ATOM 943 C CA . LEU A 1 116 ? -25.351 5.737 9.945 1.00 73.81 116 LEU A CA 1
ATOM 944 C C . LEU A 1 116 ? -24.662 5.554 11.304 1.00 73.81 116 LEU A C 1
ATOM 946 O O . LEU A 1 116 ? -25.094 6.167 12.277 1.00 73.81 116 LEU A O 1
ATOM 950 N N . ARG A 1 117 ? -23.570 4.776 11.371 1.00 70.12 117 ARG A N 1
ATOM 951 C CA . ARG A 1 117 ? -22.763 4.625 12.596 1.00 70.12 117 ARG A CA 1
ATOM 952 C C . ARG A 1 117 ? -22.024 5.920 12.910 1.00 70.12 117 ARG A C 1
ATOM 954 O O . ARG A 1 117 ? -22.052 6.381 14.044 1.00 70.12 117 ARG A O 1
ATOM 961 N N . GLY A 1 118 ? -21.421 6.531 11.891 1.00 66.31 118 GLY A N 1
ATOM 962 C CA . GLY A 1 118 ? -20.665 7.771 12.050 1.00 66.31 118 GLY A CA 1
ATOM 963 C C . GLY A 1 118 ? -21.509 9.045 12.115 1.00 66.31 118 GLY A C 1
ATOM 964 O O . GLY A 1 118 ? -21.039 10.044 12.647 1.00 66.31 118 GLY A O 1
ATOM 965 N N . ALA A 1 119 ? -22.747 9.031 11.605 1.00 67.06 119 ALA A N 1
ATOM 966 C CA . ALA A 1 119 ? -23.582 10.233 11.488 1.00 67.06 119 ALA A CA 1
ATOM 967 C C . ALA A 1 119 ? -23.871 10.936 12.826 1.00 67.06 119 ALA A C 1
ATOM 969 O O . ALA A 1 119 ? -24.036 12.152 12.849 1.00 67.06 119 ALA A O 1
ATOM 970 N N . ASN A 1 120 ? -23.912 10.180 13.926 1.00 61.66 120 ASN A N 1
ATOM 971 C CA . ASN A 1 120 ? -24.203 10.695 15.268 1.00 61.66 120 ASN A CA 1
ATOM 972 C C . ASN A 1 120 ? -22.978 10.689 16.190 1.00 61.66 120 ASN A C 1
ATOM 974 O O . ASN A 1 120 ? -23.123 10.764 17.408 1.00 61.66 120 ASN A O 1
ATOM 978 N N . GLN A 1 121 ? -21.779 10.549 15.630 1.00 66.00 121 GLN A N 1
ATOM 979 C CA . GLN A 1 121 ? -20.548 10.454 16.400 1.00 66.00 121 GLN A CA 1
ATOM 980 C C . GLN A 1 121 ? -19.617 11.602 16.041 1.00 66.00 121 GLN A C 1
ATOM 982 O O . GLN A 1 121 ? -19.464 11.962 14.874 1.00 66.00 121 GLN A O 1
ATOM 987 N N . HIS A 1 122 ? -18.955 12.161 17.051 1.00 61.84 122 HIS A N 1
ATOM 988 C CA . HIS A 1 122 ? -17.879 13.129 16.863 1.00 61.84 122 HIS A CA 1
ATOM 989 C C . HIS A 1 122 ? -16.599 12.405 16.429 1.00 61.84 122 HIS A C 1
ATOM 991 O O . HIS A 1 122 ? -15.595 12.420 17.134 1.00 61.84 122 HIS A O 1
ATOM 997 N N . LEU A 1 123 ? -16.659 11.740 15.272 1.00 63.81 123 LEU A N 1
ATOM 998 C CA . LEU A 1 123 ? -15.527 11.021 14.707 1.00 63.81 123 LEU A CA 1
ATOM 999 C C . LEU A 1 123 ? -14.472 12.029 14.258 1.00 63.81 123 LEU A C 1
ATOM 1001 O O . LEU A 1 123 ? -14.672 12.765 13.289 1.00 63.81 123 LEU A O 1
ATOM 1005 N N . VAL A 1 124 ? -13.335 12.041 14.942 1.00 63.53 124 VAL A N 1
ATOM 1006 C CA . VAL A 1 124 ? -12.179 12.864 14.562 1.00 63.53 124 VAL A CA 1
ATOM 1007 C C . VAL A 1 124 ? -11.317 12.102 13.558 1.00 63.53 124 VAL A C 1
ATOM 1009 O O . VAL A 1 124 ? -10.749 12.687 12.635 1.00 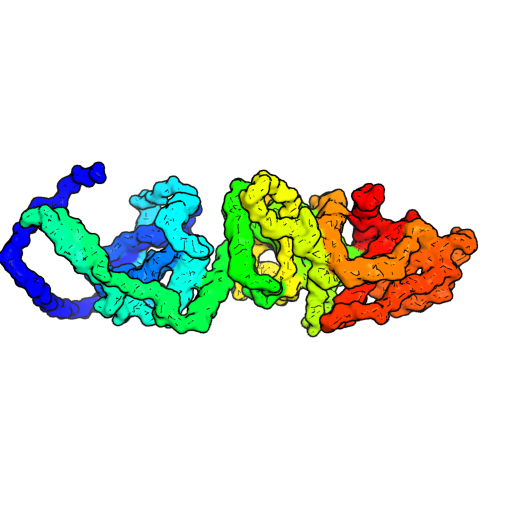63.53 124 VAL A O 1
ATOM 1012 N N . MET A 1 125 ? -11.235 10.780 13.725 1.00 68.25 125 MET A N 1
ATOM 1013 C CA . MET A 1 125 ? -10.277 9.917 13.026 1.00 68.25 125 MET A CA 1
ATOM 1014 C C . MET A 1 125 ? -10.937 8.753 12.272 1.00 68.25 125 MET A C 1
ATOM 1016 O O . MET A 1 125 ? -10.300 8.126 11.423 1.00 68.25 125 MET A O 1
ATOM 1020 N N . GLY A 1 126 ? -12.226 8.516 12.524 1.00 79.06 126 GLY A N 1
ATOM 1021 C CA . GLY A 1 126 ? -13.014 7.439 11.933 1.00 79.06 126 GLY A CA 1
ATOM 1022 C C . GLY A 1 126 ? -13.009 6.166 12.792 1.00 79.06 126 GLY A C 1
ATOM 1023 O O . GLY A 1 126 ? -12.067 5.949 13.557 1.00 79.06 126 GLY A O 1
ATOM 1024 N N . PRO A 1 127 ? -14.029 5.296 12.651 1.00 84.06 127 PRO A N 1
ATOM 1025 C CA . PRO A 1 127 ? -14.318 4.226 13.608 1.00 84.06 127 PRO A CA 1
ATOM 1026 C C . PRO A 1 127 ? -13.136 3.292 13.891 1.00 84.06 127 PRO A C 1
ATOM 1028 O O . PRO A 1 127 ? -12.800 3.027 15.042 1.00 84.06 127 PRO A O 1
ATOM 1031 N N . SER A 1 128 ? -12.472 2.816 12.836 1.00 86.62 128 SER A N 1
ATOM 1032 C CA . SER A 1 128 ? -11.389 1.838 12.960 1.00 86.62 128 SER A CA 1
ATOM 1033 C C . SER A 1 128 ? -10.125 2.426 13.588 1.00 86.62 128 SER A C 1
ATOM 1035 O O . SER A 1 128 ? -9.448 1.722 14.330 1.00 86.62 128 SER A O 1
ATOM 1037 N N . LEU A 1 129 ? -9.798 3.696 13.312 1.00 89.44 129 LEU A N 1
ATOM 1038 C CA . LEU A 1 129 ? -8.632 4.337 13.925 1.00 89.44 129 LEU A CA 1
ATOM 1039 C C . LEU A 1 129 ? -8.896 4.634 15.402 1.00 89.44 129 LEU A C 1
ATOM 1041 O O . LEU A 1 129 ? -8.038 4.358 16.230 1.00 89.44 129 LEU A O 1
ATOM 1045 N N . GLU A 1 130 ? -10.087 5.127 15.744 1.00 91.19 130 GLU A N 1
ATOM 1046 C CA . GLU A 1 130 ? -10.472 5.375 17.141 1.00 91.19 130 GLU A CA 1
ATOM 1047 C C . GLU A 1 130 ? -10.464 4.086 17.967 1.00 91.19 130 GLU A C 1
ATOM 1049 O O . GLU A 1 130 ? -9.880 4.066 19.046 1.00 91.19 130 GLU A O 1
ATOM 1054 N N . THR A 1 131 ? -10.957 2.976 17.407 1.00 92.12 131 THR A N 1
ATOM 1055 C CA . THR A 1 131 ? -10.880 1.657 18.059 1.00 92.12 131 THR A CA 1
ATOM 1056 C C . THR A 1 131 ? -9.428 1.260 18.362 1.00 92.12 131 THR A C 1
ATOM 1058 O O . THR A 1 131 ? -9.125 0.810 19.466 1.00 92.12 131 THR A O 1
ATOM 1061 N N . GLN A 1 132 ? -8.503 1.460 17.414 1.00 94.75 132 GLN A N 1
ATOM 1062 C CA . GLN A 1 132 ? -7.078 1.160 17.619 1.00 94.75 132 GLN A CA 1
ATOM 1063 C C . GLN A 1 132 ? -6.428 2.109 18.637 1.00 94.75 132 GLN A C 1
ATOM 1065 O O . GLN A 1 132 ? -5.639 1.668 19.471 1.00 94.75 132 GLN A O 1
ATOM 1070 N N . VAL A 1 133 ? -6.777 3.398 18.615 1.00 95.06 133 VAL A N 1
ATOM 1071 C CA . VAL A 1 133 ? -6.289 4.386 19.589 1.00 95.06 133 VAL A CA 1
ATOM 1072 C C . VAL A 1 133 ? -6.755 4.026 20.998 1.00 95.06 133 VAL A C 1
ATOM 1074 O O . VAL A 1 133 ? -5.931 3.998 21.910 1.00 95.06 133 VAL A O 1
ATOM 1077 N N . ASN A 1 134 ? -8.034 3.689 21.178 1.00 95.69 134 ASN A N 1
ATOM 1078 C CA . ASN A 1 134 ? -8.578 3.266 22.469 1.00 95.69 134 ASN A CA 1
ATOM 1079 C C . ASN A 1 134 ? -7.914 1.972 22.953 1.00 95.69 134 ASN A C 1
ATOM 1081 O O . ASN A 1 134 ? -7.561 1.870 24.127 1.00 95.69 134 ASN A O 1
ATOM 1085 N N . SER A 1 135 ? -7.644 1.026 22.049 1.00 95.56 135 SER A N 1
ATOM 1086 C CA . SER A 1 135 ? -6.886 -0.191 22.360 1.00 95.56 135 SER A CA 1
ATOM 1087 C C . SER A 1 135 ? -5.498 0.096 22.925 1.00 95.56 135 SER A C 1
ATOM 1089 O O . SER A 1 135 ? -5.142 -0.389 23.999 1.00 95.56 135 SER A O 1
ATOM 1091 N N . GLN A 1 136 ? -4.724 0.940 22.246 1.00 96.38 136 GLN A N 1
ATOM 1092 C CA . GLN A 1 136 ? -3.376 1.279 22.698 1.00 96.38 136 GLN A CA 1
ATOM 1093 C C . GLN A 1 136 ? -3.391 2.139 23.972 1.00 96.38 136 GLN A C 1
ATOM 1095 O O . GLN A 1 136 ? -2.574 1.934 24.868 1.00 96.38 136 GLN A O 1
ATOM 1100 N N . ALA A 1 137 ? -4.331 3.078 24.091 1.00 96.25 137 ALA A N 1
ATOM 1101 C CA . ALA A 1 137 ? -4.407 3.972 25.242 1.00 96.25 137 ALA A CA 1
ATOM 1102 C C . ALA A 1 137 ? -4.895 3.266 26.520 1.00 96.25 137 ALA A C 1
ATOM 1104 O O . ALA A 1 137 ? -4.364 3.534 27.596 1.00 96.25 137 ALA A O 1
ATOM 1105 N N . THR A 1 138 ? -5.852 2.334 26.418 1.00 95.31 138 THR A N 1
ATOM 1106 C CA . THR A 1 138 ? -6.263 1.494 27.562 1.00 95.31 138 THR A CA 1
ATOM 1107 C C . THR A 1 138 ? -5.116 0.610 28.048 1.00 95.31 138 THR A C 1
ATOM 1109 O O . THR A 1 138 ? -4.922 0.490 29.254 1.00 95.31 138 THR A O 1
ATOM 1112 N N . ALA A 1 139 ? -4.299 0.069 27.136 1.00 93.69 139 ALA A N 1
ATOM 1113 C CA . ALA A 1 139 ? -3.121 -0.727 27.484 1.00 93.69 139 ALA A CA 1
ATOM 1114 C C . ALA A 1 139 ? -1.998 0.088 28.159 1.00 93.69 139 ALA A C 1
ATOM 1116 O O . ALA A 1 139 ? -1.244 -0.458 28.965 1.00 93.69 139 ALA A O 1
ATOM 1117 N N . ALA A 1 140 ? -1.880 1.382 27.844 1.00 94.94 140 ALA A N 1
ATOM 1118 C CA . ALA A 1 140 ? -0.878 2.279 28.429 1.00 94.94 140 ALA A CA 1
ATOM 1119 C C . ALA A 1 140 ? -1.257 2.798 29.831 1.00 94.94 140 ALA A C 1
ATOM 1121 O O . ALA A 1 140 ? -0.397 3.259 30.583 1.00 94.94 140 ALA A O 1
ATOM 1122 N N . LEU A 1 141 ? -2.537 2.734 30.201 1.00 94.81 141 LEU A N 1
ATOM 1123 C CA . LEU A 1 141 ? -3.060 3.287 31.449 1.00 94.81 141 LEU A CA 1
ATOM 1124 C C . LEU A 1 141 ? -3.377 2.195 32.483 1.00 94.81 141 LEU A C 1
ATOM 1126 O O . LEU A 1 141 ? -3.561 1.027 32.146 1.00 94.81 141 LEU A O 1
ATOM 1130 N N . PRO A 1 142 ? -3.498 2.548 33.778 1.00 94.06 142 PRO A N 1
ATOM 1131 C CA . PRO A 1 142 ? -4.034 1.622 34.766 1.00 94.06 142 PRO A CA 1
ATOM 1132 C C . PRO A 1 142 ? -5.433 1.126 34.369 1.00 94.06 142 PRO A C 1
ATOM 1134 O O . PRO A 1 142 ? -6.272 1.928 33.936 1.00 94.06 142 PRO A O 1
ATOM 1137 N N . SER A 1 143 ? -5.684 -0.176 34.576 1.00 92.94 143 SER A N 1
ATOM 1138 C CA . SER A 1 143 ? -7.002 -0.801 34.366 1.00 92.94 143 SER A CA 1
ATOM 1139 C C . SER A 1 143 ? -8.104 -0.008 35.071 1.00 92.94 143 SER A C 1
ATOM 1141 O O . SER A 1 143 ? -7.954 0.378 36.238 1.00 92.94 143 SER A O 1
ATOM 1143 N N . TRP A 1 144 ? -9.234 0.179 34.384 1.00 95.25 144 TRP A N 1
ATOM 1144 C CA . TRP A 1 144 ? -10.416 0.848 34.925 1.00 95.25 144 TRP A CA 1
ATOM 1145 C C . TRP A 1 144 ? -10.941 0.194 36.210 1.00 95.25 144 TRP A C 1
ATOM 1147 O O . TRP A 1 144 ? -11.395 0.884 37.120 1.00 95.25 144 TRP A O 1
ATOM 1157 N N . THR A 1 145 ? -10.777 -1.121 36.377 1.00 92.62 145 THR A N 1
ATOM 1158 C CA . THR A 1 145 ? -11.142 -1.814 37.626 1.00 92.62 145 THR A CA 1
ATOM 1159 C C . THR A 1 145 ? -10.416 -1.233 38.846 1.00 92.62 145 THR A C 1
ATOM 1161 O O . THR A 1 145 ? -10.958 -1.221 39.950 1.00 92.62 145 THR A O 1
ATOM 1164 N N . LYS A 1 146 ? -9.196 -0.711 38.663 1.00 91.31 146 LYS A N 1
ATOM 1165 C CA . LYS A 1 146 ? -8.372 -0.159 39.750 1.00 91.31 146 LYS A CA 1
ATOM 1166 C C . LYS A 1 146 ? -8.631 1.320 40.022 1.00 91.31 146 LYS A C 1
ATOM 1168 O O . LYS A 1 146 ? -8.404 1.763 41.143 1.00 91.31 146 LYS A O 1
ATOM 1173 N N . VAL A 1 147 ? -9.042 2.084 39.009 1.00 92.81 147 VAL A N 1
ATOM 1174 C CA . VAL A 1 147 ? -9.129 3.555 39.094 1.00 92.81 147 VAL A CA 1
ATOM 1175 C C . VAL A 1 147 ? -10.541 4.111 38.920 1.00 92.81 147 VAL A C 1
ATOM 1177 O O . VAL A 1 147 ? -10.762 5.274 39.247 1.00 92.81 147 VAL A O 1
ATOM 1180 N N . GLY A 1 148 ? -11.492 3.299 38.454 1.00 87.38 148 GLY A N 1
ATOM 1181 C CA . GLY A 1 148 ? -12.840 3.730 38.084 1.00 87.38 148 GLY A CA 1
ATOM 1182 C C . GLY A 1 148 ? -13.595 4.390 39.230 1.00 87.38 148 GLY A C 1
ATOM 1183 O O . GLY A 1 148 ? -14.144 5.466 39.051 1.00 87.38 148 GLY A O 1
ATOM 1184 N N . THR A 1 149 ? -13.492 3.862 40.451 1.00 87.12 149 THR A N 1
ATOM 1185 C CA . THR A 1 149 ? -14.137 4.463 41.637 1.00 87.12 149 THR A CA 1
ATOM 1186 C C . THR A 1 149 ? -13.657 5.881 41.966 1.00 87.12 149 THR A C 1
ATOM 1188 O O . THR A 1 149 ? -14.297 6.580 42.741 1.00 87.12 149 THR A O 1
ATOM 1191 N N . LEU A 1 150 ? -12.495 6.301 41.453 1.00 86.25 150 LEU A N 1
ATOM 1192 C CA . LEU A 1 150 ? -11.949 7.649 41.656 1.00 86.25 150 LEU A CA 1
ATOM 1193 C C . LEU A 1 150 ? -12.231 8.581 40.473 1.00 86.25 150 LEU A C 1
ATOM 1195 O O . LEU A 1 150 ? -11.971 9.780 40.568 1.00 86.25 150 LEU A O 1
ATOM 1199 N N . GLN A 1 151 ? -12.676 8.030 39.346 1.00 87.06 151 GLN A N 1
ATOM 1200 C CA . GLN A 1 151 ? -12.764 8.734 38.069 1.00 87.06 151 GLN A CA 1
ATOM 1201 C C . GLN A 1 151 ? -14.129 8.582 37.393 1.00 87.06 151 GLN A C 1
ATOM 1203 O O . GLN A 1 151 ? -14.295 9.115 36.305 1.00 87.06 151 GLN A O 1
ATOM 1208 N N . GLU A 1 152 ? -15.092 7.901 38.015 1.00 88.75 152 GLU A N 1
ATOM 1209 C CA . GLU A 1 152 ? -16.442 7.717 37.482 1.00 88.75 152 GLU A CA 1
ATOM 1210 C C . GLU A 1 152 ? -17.166 9.046 37.237 1.00 88.75 152 GLU A C 1
ATOM 1212 O O . GLU A 1 152 ? -16.894 10.080 37.868 1.00 88.75 152 GLU A O 1
ATOM 1217 N N . THR A 1 153 ? -18.097 9.000 36.288 1.00 91.69 153 THR A N 1
ATOM 1218 C CA . THR A 1 153 ? -19.008 10.088 35.978 1.00 91.69 153 THR A CA 1
ATOM 1219 C C . THR A 1 153 ? -19.890 10.334 37.189 1.00 91.69 153 THR A C 1
ATOM 1221 O O . THR A 1 153 ? -20.597 9.452 37.675 1.00 91.69 153 THR A O 1
ATOM 1224 N N . GLU A 1 154 ? -19.864 11.567 37.677 1.00 93.38 154 GLU A N 1
ATOM 1225 C CA . GLU A 1 154 ? -20.711 11.986 38.780 1.00 93.38 154 GLU A CA 1
ATOM 1226 C C . GLU A 1 154 ? -22.026 12.514 38.216 1.00 93.38 154 GLU A C 1
ATOM 1228 O O . GLU A 1 154 ? -22.037 13.360 37.317 1.00 93.38 154 GLU A O 1
ATOM 1233 N N . PHE A 1 155 ? -23.137 12.025 38.764 1.00 93.56 155 PHE A N 1
ATOM 1234 C CA . PHE A 1 155 ? -24.481 12.405 38.351 1.00 93.56 155 PHE A CA 1
ATOM 1235 C C . PHE A 1 155 ? -25.236 13.086 39.494 1.00 93.56 155 PHE A C 1
ATOM 1237 O O . PHE A 1 155 ? -25.225 12.620 40.633 1.00 93.56 155 PHE A O 1
ATOM 1244 N N . GLU A 1 156 ? -25.962 14.148 39.165 1.00 95.75 156 GLU A N 1
ATOM 1245 C CA . GLU A 1 156 ? -27.023 14.717 39.986 1.00 95.75 156 GLU A CA 1
ATOM 1246 C C . GLU A 1 156 ? -28.355 14.114 39.544 1.00 95.75 156 GLU A C 1
ATOM 1248 O O . GLU A 1 156 ? -28.722 14.185 38.369 1.00 95.75 156 GLU A O 1
ATOM 1253 N N . TYR A 1 157 ? -29.095 13.520 40.476 1.00 93.69 157 TYR A N 1
ATOM 1254 C CA . TYR A 1 157 ? -30.376 12.891 40.174 1.00 93.69 157 TYR A CA 1
ATOM 1255 C C . TYR A 1 157 ? -31.531 13.779 40.627 1.00 93.69 157 TYR A C 1
ATOM 1257 O O . TYR A 1 157 ? -31.683 14.057 41.815 1.00 93.69 157 TYR A O 1
ATOM 1265 N N . ASN A 1 158 ? -32.388 14.159 39.683 1.00 94.12 158 ASN A N 1
ATOM 1266 C CA . ASN A 1 158 ? -33.624 14.880 39.951 1.00 94.12 158 ASN A CA 1
ATOM 1267 C C . ASN A 1 158 ? -34.807 13.912 39.910 1.00 94.12 158 ASN A C 1
ATOM 1269 O O . ASN A 1 158 ? -35.080 13.271 38.892 1.00 94.12 158 ASN A O 1
ATOM 1273 N N . LEU A 1 159 ? -35.518 13.812 41.033 1.00 94.62 159 LEU A N 1
ATOM 1274 C CA . LEU A 1 159 ? -36.728 13.007 41.152 1.00 94.62 159 LEU A CA 1
ATOM 1275 C C . LEU A 1 159 ? -37.934 13.847 40.712 1.00 94.62 159 LEU A C 1
ATOM 1277 O O . LEU A 1 159 ? -38.320 14.795 41.394 1.00 94.62 159 LEU A O 1
ATOM 1281 N N . HIS A 1 160 ? -38.543 13.501 39.581 1.00 91.62 160 HIS A N 1
ATOM 1282 C CA . HIS A 1 160 ? -39.685 14.241 39.027 1.00 91.62 160 HIS A CA 1
ATOM 1283 C C . HIS A 1 160 ? -41.032 13.696 39.498 1.00 91.62 160 HIS A C 1
ATOM 1285 O O . HIS A 1 160 ? -42.045 14.391 39.428 1.00 91.62 160 HIS A O 1
ATOM 1291 N N . SER A 1 161 ? -41.063 12.459 39.994 1.00 91.88 161 SER A N 1
ATOM 1292 C CA . SER A 1 161 ? -42.274 11.820 40.505 1.00 91.88 161 SER A CA 1
ATOM 1293 C C . SER A 1 161 ? -42.128 11.419 41.973 1.00 91.88 161 SER A C 1
ATOM 1295 O O . SER A 1 161 ? -41.056 11.041 42.443 1.00 91.88 161 SER A O 1
ATOM 1297 N N . LYS A 1 162 ? -43.231 11.493 42.732 1.00 85.06 162 LYS A N 1
ATOM 1298 C CA . LYS A 1 162 ? -43.244 11.175 44.175 1.00 85.06 162 LYS A CA 1
ATOM 1299 C C . LYS A 1 162 ? -42.970 9.700 44.481 1.00 85.06 162 LYS A C 1
ATOM 1301 O O . LYS A 1 162 ? -42.595 9.390 45.609 1.00 85.06 162 LYS A O 1
ATOM 1306 N N . ASP A 1 163 ? -43.200 8.822 43.512 1.00 90.25 163 ASP A N 1
ATOM 1307 C CA . ASP A 1 163 ? -42.939 7.382 43.572 1.00 90.25 163 ASP A CA 1
ATOM 1308 C C . ASP A 1 163 ? -41.526 7.005 43.089 1.00 90.25 163 ASP A C 1
ATOM 1310 O O . ASP A 1 163 ? -41.143 5.843 43.177 1.00 90.25 163 ASP A O 1
ATOM 1314 N N . GLY A 1 164 ? -40.744 7.973 42.597 1.00 82.50 164 GLY A N 1
ATOM 1315 C CA . GLY A 1 164 ? -39.385 7.758 42.107 1.00 82.50 164 GLY A CA 1
ATOM 1316 C C . GLY A 1 164 ? -39.283 6.997 40.786 1.00 82.50 164 GLY A C 1
ATOM 1317 O O . GLY A 1 164 ? -38.185 6.598 40.415 1.00 82.50 164 GLY A O 1
ATOM 1318 N N . GLN A 1 165 ? -40.391 6.802 40.065 1.00 89.44 165 GLN A N 1
ATOM 1319 C CA . GLN A 1 165 ? -40.371 6.157 38.749 1.00 89.44 165 GLN A CA 1
ATOM 1320 C C . GLN A 1 165 ? -39.803 7.055 37.647 1.00 89.44 165 GLN A C 1
ATOM 1322 O O . GLN A 1 165 ? -39.269 6.549 36.661 1.00 89.44 165 GLN A O 1
ATOM 1327 N N . LEU A 1 166 ? -39.901 8.378 37.804 1.00 90.69 166 LEU A N 1
ATOM 1328 C CA . LEU A 1 166 ? -39.315 9.337 36.879 1.00 90.69 166 LEU A CA 1
ATOM 1329 C C . LEU A 1 166 ? -38.126 10.033 37.538 1.00 90.69 166 LEU A C 1
ATOM 1331 O O . LEU A 1 166 ? -38.286 10.938 38.360 1.00 90.69 166 LEU A O 1
ATOM 1335 N N . VAL A 1 167 ? -36.933 9.607 37.138 1.00 91.62 167 VAL A N 1
ATOM 1336 C CA . VAL A 1 167 ? -35.656 10.184 37.558 1.00 91.62 167 VAL A CA 1
ATOM 1337 C C . VAL A 1 167 ? -34.950 10.718 36.318 1.00 91.62 167 VAL A C 1
ATOM 1339 O O . VAL A 1 167 ? -34.865 10.010 35.316 1.00 91.62 167 VAL A O 1
ATOM 1342 N N . SER A 1 168 ? -34.444 11.950 36.366 1.00 93.31 168 SER A N 1
ATOM 1343 C CA . SER A 1 168 ? -33.446 12.414 35.398 1.00 93.31 168 SER A CA 1
ATOM 1344 C C . SER A 1 168 ? -32.079 12.460 36.061 1.00 93.31 168 SER A C 1
ATOM 1346 O O . SER A 1 168 ? -31.968 12.825 37.228 1.00 93.31 168 SER A O 1
ATOM 1348 N N . ALA A 1 169 ? -31.045 12.092 35.314 1.00 93.94 169 ALA A N 1
ATOM 1349 C CA . ALA A 1 169 ? -29.659 12.224 35.736 1.00 93.94 169 ALA A CA 1
ATOM 1350 C C . ALA A 1 169 ? -29.007 13.359 34.939 1.00 93.94 169 ALA A C 1
ATOM 1352 O O . ALA A 1 169 ? -29.138 13.415 33.715 1.00 93.94 169 ALA A O 1
ATOM 1353 N N . HIS A 1 170 ? -28.320 14.261 35.629 1.00 93.88 170 HIS A N 1
ATOM 1354 C CA . HIS A 1 170 ? -27.525 15.333 35.046 1.00 93.88 170 HIS A CA 1
ATOM 1355 C C . HIS A 1 170 ? -26.059 15.064 35.340 1.00 93.88 170 HIS A C 1
ATOM 1357 O O . HIS A 1 170 ? -25.692 14.804 36.479 1.00 93.88 170 HIS A O 1
ATOM 1363 N N . ILE A 1 171 ? -25.219 15.112 34.314 1.00 93.69 171 ILE A N 1
ATOM 1364 C CA . ILE A 1 171 ? -23.784 14.895 34.478 1.00 93.69 171 ILE A CA 1
ATOM 1365 C C . ILE A 1 171 ? -23.181 16.121 35.171 1.00 93.69 171 ILE A C 1
ATOM 1367 O O . ILE A 1 171 ? -23.272 17.231 34.650 1.00 93.69 171 ILE A O 1
ATOM 1371 N N . ILE A 1 172 ? -22.558 15.911 36.329 1.00 96.00 172 ILE A N 1
ATOM 1372 C CA . ILE A 1 172 ? -21.814 16.930 37.082 1.00 96.00 172 ILE A CA 1
ATOM 1373 C C . ILE A 1 172 ? -20.355 16.941 36.626 1.00 96.00 172 ILE A C 1
ATOM 1375 O O . ILE A 1 172 ? -19.764 17.998 36.403 1.00 96.00 172 ILE A O 1
ATOM 1379 N N . ARG A 1 173 ? -19.767 15.751 36.487 1.00 94.00 173 ARG A N 1
ATOM 1380 C CA . ARG A 1 173 ? -18.361 15.565 36.133 1.00 94.00 173 ARG A CA 1
ATOM 1381 C C . ARG A 1 173 ? -18.214 14.314 35.290 1.00 94.00 173 ARG A C 1
ATOM 1383 O O . ARG A 1 173 ? -18.771 13.289 35.652 1.00 94.00 173 ARG A O 1
ATOM 1390 N N . THR A 1 174 ? -17.417 14.384 34.232 1.00 92.44 174 THR A N 1
ATOM 1391 C CA . THR A 1 174 ? -16.968 13.209 33.479 1.00 92.44 174 THR A CA 1
ATOM 1392 C C . THR A 1 174 ? -15.487 12.943 33.747 1.00 92.44 174 THR A C 1
ATOM 1394 O O . THR A 1 174 ? -14.731 13.894 33.990 1.00 92.44 174 THR A O 1
ATOM 1397 N N . PRO A 1 175 ? -15.035 11.684 33.655 1.00 93.62 175 PRO A N 1
ATOM 1398 C CA . PRO A 1 175 ? -13.616 11.382 33.550 1.00 93.62 175 PRO A CA 1
ATOM 1399 C C . PRO A 1 175 ? -12.959 12.139 32.389 1.00 93.62 175 PRO A C 1
ATOM 1401 O O . PRO A 1 175 ? -13.598 12.516 31.402 1.00 93.62 175 PRO A O 1
ATOM 1404 N N . ARG A 1 176 ? -11.647 12.355 32.511 1.00 94.75 176 ARG A N 1
ATOM 1405 C CA . ARG A 1 176 ? -10.826 12.844 31.395 1.00 94.75 176 ARG A CA 1
ATOM 1406 C C . ARG A 1 176 ? -10.683 11.732 30.355 1.00 94.75 176 ARG A C 1
ATOM 1408 O O . ARG A 1 176 ? -10.611 10.560 30.723 1.00 94.75 176 ARG A O 1
ATOM 1415 N N . ALA A 1 177 ? -10.594 12.108 29.082 1.00 93.75 177 ALA A N 1
ATOM 1416 C CA . ALA A 1 177 ? -10.391 11.158 27.992 1.00 93.75 177 ALA A CA 1
ATOM 1417 C C . ALA A 1 177 ? -9.073 10.386 28.165 1.00 93.75 177 ALA A C 1
ATOM 1419 O O . ALA A 1 177 ? -8.110 10.928 28.714 1.00 93.75 177 ALA A O 1
ATOM 1420 N N . LEU A 1 178 ? -8.990 9.160 27.633 1.00 95.06 178 LEU A N 1
ATOM 1421 C CA . LEU A 1 178 ? -7.776 8.331 27.714 1.00 95.06 178 LEU A CA 1
ATOM 1422 C C . LEU A 1 178 ? -6.504 9.088 27.297 1.00 95.06 178 LEU A C 1
ATOM 1424 O O . LEU A 1 178 ? -5.523 9.113 28.037 1.00 95.06 178 LEU A O 1
ATOM 1428 N N . LEU A 1 179 ? -6.524 9.761 26.142 1.00 95.00 179 LEU A N 1
ATOM 1429 C CA . LEU A 1 179 ? -5.349 10.486 25.649 1.00 95.00 179 LEU A CA 1
ATOM 1430 C C . LEU A 1 179 ? -4.970 11.682 26.531 1.00 95.00 179 LEU A C 1
ATOM 1432 O O . LEU A 1 179 ? -3.789 12.002 26.639 1.00 95.00 179 LEU A O 1
ATOM 1436 N N . ASP A 1 180 ? -5.922 12.309 27.222 1.00 95.69 180 ASP A N 1
ATOM 1437 C CA . ASP A 1 180 ? -5.635 13.429 28.124 1.00 95.69 180 ASP A CA 1
ATOM 1438 C C . ASP A 1 180 ? -4.887 12.979 29.389 1.00 95.69 180 ASP A C 1
ATOM 1440 O O . ASP A 1 180 ? -4.267 13.795 30.078 1.00 95.69 180 ASP A O 1
ATOM 1444 N N . LEU A 1 181 ? -4.946 11.689 29.722 1.00 96.00 181 LEU A N 1
ATOM 1445 C CA . LEU A 1 181 ? -4.312 11.116 30.908 1.00 96.00 181 LEU A CA 1
ATOM 1446 C C . LEU A 1 181 ? -2.843 10.729 30.693 1.00 96.00 181 LEU A C 1
ATOM 1448 O O . LEU A 1 181 ? -2.154 10.453 31.674 1.00 96.00 181 LEU A O 1
ATOM 1452 N N . VAL A 1 182 ? -2.356 10.738 29.451 1.00 96.44 182 VAL A N 1
ATOM 1453 C CA . VAL A 1 182 ? -0.964 10.425 29.099 1.00 96.44 182 VAL A CA 1
ATOM 1454 C C . VAL A 1 182 ? -0.194 11.676 28.666 1.00 96.44 182 VAL A C 1
ATOM 1456 O O . VAL A 1 182 ? -0.767 12.728 28.371 1.00 96.44 182 VAL A O 1
ATOM 1459 N N . SER A 1 183 ? 1.136 11.582 28.631 1.00 97.00 183 SER A N 1
ATOM 1460 C CA . SER A 1 183 ? 1.976 12.693 28.168 1.00 97.00 183 SER A CA 1
ATOM 1461 C C . SER A 1 183 ? 1.794 12.954 26.666 1.00 97.00 183 SER A C 1
ATOM 1463 O O . SER A 1 183 ? 1.476 12.048 25.901 1.00 97.00 183 SER A O 1
ATOM 1465 N N . ARG A 1 184 ? 2.085 14.172 26.187 1.00 96.31 184 ARG A N 1
ATOM 1466 C CA . ARG A 1 184 ? 2.001 14.497 24.747 1.00 96.31 184 ARG A CA 1
ATOM 1467 C C . ARG A 1 184 ? 2.863 13.579 23.868 1.00 96.31 184 ARG A C 1
ATOM 1469 O O . ARG A 1 184 ? 2.457 13.237 22.763 1.00 96.31 184 ARG A O 1
ATOM 1476 N N . GLN A 1 185 ? 4.048 13.190 24.341 1.00 96.81 185 GLN A N 1
ATOM 1477 C CA . GLN A 1 185 ? 4.929 12.282 23.601 1.00 96.81 185 GLN A CA 1
ATOM 1478 C C . GLN A 1 185 ? 4.312 10.884 23.475 1.00 96.81 185 GLN A C 1
ATOM 1480 O O . GLN A 1 185 ? 4.401 10.250 22.425 1.00 96.81 185 GLN A O 1
ATOM 1485 N N . GLU A 1 186 ? 3.650 10.429 24.533 1.00 96.62 186 GLU A N 1
ATOM 1486 C CA . GLU A 1 186 ? 2.948 9.152 24.577 1.00 96.62 186 GLU A CA 1
ATOM 1487 C C . GLU A 1 186 ? 1.677 9.171 23.722 1.00 96.62 186 GLU A C 1
ATOM 1489 O O . GLU A 1 186 ? 1.447 8.218 22.988 1.00 96.62 186 GLU A O 1
ATOM 1494 N N . GLN A 1 187 ? 0.931 10.285 23.684 1.00 95.38 187 GLN A N 1
ATOM 1495 C CA . GLN A 1 187 ? -0.176 10.470 22.732 1.00 95.38 187 GLN A CA 1
ATOM 1496 C C . GLN A 1 187 ? 0.290 10.280 21.283 1.00 95.38 187 GLN A C 1
ATOM 1498 O O . GLN A 1 187 ? -0.347 9.560 20.519 1.00 95.38 187 GLN A O 1
ATOM 1503 N N . ILE A 1 188 ? 1.414 10.903 20.902 1.00 92.88 188 ILE A N 1
ATOM 1504 C CA . ILE A 1 188 ? 1.983 10.770 19.552 1.00 92.88 188 ILE A CA 1
ATOM 1505 C C . ILE A 1 188 ? 2.349 9.309 19.271 1.00 92.88 188 ILE A C 1
ATOM 1507 O O . ILE A 1 188 ? 2.024 8.800 18.201 1.00 92.88 188 ILE A O 1
ATOM 1511 N N . SER A 1 189 ? 2.978 8.630 20.235 1.00 95.06 189 SER A N 1
ATOM 1512 C CA . SER A 1 189 ? 3.357 7.219 20.104 1.00 95.06 189 SER A CA 1
ATOM 1513 C C . SER A 1 189 ? 2.142 6.298 19.964 1.00 95.06 189 SER A C 1
ATOM 1515 O O . SER A 1 189 ? 2.143 5.418 19.110 1.00 95.06 189 SER A O 1
ATOM 1517 N N . ILE A 1 190 ? 1.103 6.511 20.775 1.00 95.62 190 ILE A N 1
ATOM 1518 C CA . ILE A 1 190 ? -0.155 5.757 20.737 1.00 95.62 190 ILE A CA 1
ATOM 1519 C C . ILE A 1 190 ? -0.842 5.932 19.384 1.00 95.62 190 ILE A C 1
ATOM 1521 O O . ILE A 1 190 ? -1.268 4.952 18.779 1.00 95.62 190 ILE A O 1
ATOM 1525 N N . ILE A 1 191 ? -0.935 7.169 18.888 1.00 93.12 191 ILE A N 1
ATOM 1526 C CA . ILE A 1 191 ? -1.583 7.455 17.605 1.00 93.12 191 ILE A CA 1
ATOM 1527 C C . ILE A 1 191 ? -0.781 6.856 16.442 1.00 93.12 191 ILE A C 1
ATOM 1529 O O . ILE A 1 191 ? -1.388 6.296 15.527 1.00 93.12 191 ILE A O 1
ATOM 1533 N N . ASP A 1 192 ? 0.554 6.938 16.456 1.00 92.69 192 ASP A N 1
ATOM 1534 C CA . ASP A 1 192 ? 1.389 6.334 15.406 1.00 92.69 192 ASP A CA 1
ATOM 1535 C C . ASP A 1 192 ? 1.245 4.805 15.391 1.00 92.69 192 ASP A C 1
ATOM 1537 O O . ASP A 1 192 ? 0.977 4.231 14.336 1.00 92.69 192 ASP A O 1
ATOM 1541 N N . GLU A 1 193 ? 1.300 4.151 16.556 1.00 94.94 193 GLU A N 1
ATOM 1542 C CA . GLU A 1 193 ? 1.105 2.700 16.682 1.00 94.94 193 GLU A CA 1
ATOM 1543 C C . GLU A 1 193 ? -0.312 2.263 16.277 1.00 94.94 193 GLU A C 1
ATOM 1545 O O . GLU A 1 193 ? -0.483 1.298 15.532 1.00 94.94 193 GLU A O 1
ATOM 1550 N N . ALA A 1 194 ? -1.344 3.002 16.688 1.00 95.00 194 ALA A N 1
ATOM 1551 C CA . ALA A 1 194 ? -2.721 2.736 16.281 1.00 95.00 194 ALA A CA 1
ATOM 1552 C C . ALA A 1 194 ? -2.911 2.874 14.761 1.00 95.00 194 ALA A C 1
ATOM 1554 O O . ALA A 1 194 ? -3.585 2.059 14.130 1.00 95.00 194 ALA A O 1
ATOM 1555 N N . THR A 1 195 ? -2.278 3.879 14.150 1.00 93.75 195 THR A N 1
ATOM 1556 C CA . THR A 1 195 ? -2.286 4.085 12.693 1.00 93.75 195 THR A CA 1
ATOM 1557 C C . THR A 1 195 ? -1.583 2.931 11.974 1.00 93.75 195 THR A C 1
ATOM 1559 O O . THR A 1 195 ? -2.074 2.425 10.965 1.00 93.75 195 THR A O 1
ATOM 1562 N N . ASN A 1 196 ? -0.450 2.491 12.514 1.00 94.50 196 ASN A N 1
ATOM 1563 C CA . ASN A 1 196 ? 0.326 1.345 12.055 1.00 94.50 196 ASN A CA 1
ATOM 1564 C C . ASN A 1 196 ? -0.493 0.049 12.072 1.00 94.50 196 ASN A C 1
ATOM 1566 O O . ASN A 1 196 ? -0.611 -0.619 11.044 1.00 94.50 196 ASN A O 1
ATOM 1570 N N . ARG A 1 197 ? -1.129 -0.262 13.205 1.00 94.94 197 ARG A N 1
ATOM 1571 C CA . ARG A 1 197 ? -2.010 -1.428 13.359 1.00 94.94 197 ARG A CA 1
ATOM 1572 C C . ARG A 1 197 ? -3.220 -1.362 12.452 1.00 94.94 197 ARG A C 1
ATOM 1574 O O . ARG A 1 197 ? -3.555 -2.353 11.824 1.00 94.94 197 ARG A O 1
ATOM 1581 N N . LEU A 1 198 ? -3.834 -0.190 12.301 1.00 93.06 198 LEU A N 1
ATOM 1582 C CA . LEU A 1 198 ? -4.925 -0.009 11.350 1.00 93.06 198 LEU A CA 1
ATOM 1583 C C . LEU A 1 198 ? -4.489 -0.373 9.922 1.00 93.06 198 LEU A C 1
ATOM 1585 O O . LEU A 1 198 ? -5.179 -1.125 9.234 1.00 93.06 198 LEU A O 1
ATOM 1589 N N . LEU A 1 199 ? -3.345 0.147 9.468 1.00 93.12 199 LEU A N 1
ATOM 1590 C CA . LEU A 1 199 ? -2.815 -0.173 8.143 1.00 93.12 199 LEU A CA 1
ATOM 1591 C C . LEU A 1 199 ? -2.480 -1.665 8.007 1.00 93.12 199 LEU A C 1
ATOM 1593 O O . LEU A 1 199 ? -2.784 -2.269 6.979 1.00 93.12 199 LEU A O 1
ATOM 1597 N N . HIS A 1 200 ? -1.901 -2.278 9.033 1.00 95.44 200 HIS A N 1
ATOM 1598 C CA . HIS A 1 200 ? -1.538 -3.690 9.001 1.00 95.44 200 HIS A CA 1
ATOM 1599 C C . HIS A 1 200 ? -2.755 -4.623 9.083 1.00 95.44 200 HIS A C 1
ATOM 1601 O O . HIS A 1 200 ? -2.998 -5.400 8.162 1.00 95.44 200 HIS A O 1
ATOM 1607 N N . ASP A 1 201 ? -3.550 -4.516 10.144 1.00 91.81 201 ASP A N 1
ATOM 1608 C CA . ASP A 1 201 ? -4.601 -5.474 10.492 1.00 91.81 201 ASP A CA 1
ATOM 1609 C C . ASP A 1 201 ? -5.853 -5.319 9.620 1.00 91.81 201 ASP A C 1
ATOM 1611 O O . ASP A 1 201 ? -6.499 -6.310 9.282 1.00 91.81 201 ASP A O 1
ATOM 1615 N N . ILE A 1 202 ? -6.205 -4.084 9.239 1.00 89.06 202 ILE A N 1
ATOM 1616 C CA . ILE A 1 202 ? -7.435 -3.807 8.476 1.00 89.06 202 ILE A CA 1
ATOM 1617 C C . ILE A 1 202 ? -7.145 -3.678 6.984 1.00 89.06 202 ILE A C 1
ATOM 1619 O O . ILE A 1 202 ? -7.865 -4.237 6.153 1.00 89.06 202 ILE A O 1
ATOM 1623 N N . TYR A 1 203 ? -6.092 -2.942 6.630 1.00 91.00 203 TYR A N 1
ATOM 1624 C CA . TYR A 1 203 ? -5.742 -2.704 5.231 1.00 91.00 203 TYR A CA 1
ATOM 1625 C C . TYR A 1 203 ? -4.773 -3.755 4.660 1.00 91.00 203 TYR A C 1
ATOM 1627 O O . TYR A 1 203 ? -4.583 -3.817 3.442 1.00 91.00 203 TYR A O 1
ATOM 1635 N N . GLY A 1 204 ? -4.196 -4.624 5.494 1.00 94.19 204 GLY A N 1
ATOM 1636 C CA . GLY A 1 204 ? -3.306 -5.693 5.049 1.00 94.19 204 GLY A CA 1
ATOM 1637 C C . GLY A 1 204 ? -1.955 -5.181 4.550 1.00 94.19 204 GLY A C 1
ATOM 1638 O O . GLY A 1 204 ? -1.429 -5.730 3.580 1.00 94.19 204 GLY A O 1
ATOM 1639 N N . PHE A 1 205 ? -1.411 -4.125 5.164 1.00 95.38 205 PHE A N 1
ATOM 1640 C CA . PHE A 1 205 ? -0.051 -3.645 4.905 1.00 95.38 205 PHE A CA 1
ATOM 1641 C C . PHE A 1 205 ? 0.963 -4.408 5.758 1.00 95.38 205 PHE A C 1
ATOM 1643 O O . PHE A 1 205 ? 0.954 -4.253 6.976 1.00 95.38 205 PHE A O 1
ATOM 1650 N N . PRO A 1 206 ? 1.905 -5.149 5.160 1.00 96.38 206 PRO A N 1
ATOM 1651 C CA . PRO A 1 206 ? 2.937 -5.819 5.927 1.00 96.38 206 PRO A CA 1
ATOM 1652 C C . PRO A 1 206 ? 3.804 -4.812 6.677 1.00 96.38 206 PRO A C 1
ATOM 1654 O O . PRO A 1 206 ? 4.135 -3.745 6.144 1.00 96.38 206 PRO A O 1
ATOM 1657 N N . TRP A 1 207 ? 4.267 -5.177 7.869 1.00 95.19 207 TRP A N 1
ATOM 1658 C CA . TRP A 1 207 ? 5.137 -4.341 8.698 1.00 95.19 207 TRP A CA 1
ATOM 1659 C C . TRP A 1 207 ? 6.392 -3.907 7.946 1.00 95.19 207 TRP A C 1
ATOM 1661 O O . TRP A 1 207 ? 6.821 -2.752 8.020 1.00 95.19 207 TRP A O 1
ATOM 1671 N N . SER A 1 208 ? 6.945 -4.814 7.135 1.00 91.31 208 SER A N 1
ATOM 1672 C CA . SER A 1 208 ? 8.104 -4.507 6.300 1.00 91.31 208 SER A CA 1
ATOM 1673 C C . SER A 1 208 ? 7.841 -3.402 5.282 1.00 91.31 208 SER A C 1
ATOM 1675 O O . SER A 1 208 ? 8.764 -2.669 4.953 1.00 91.31 208 SER A O 1
ATOM 1677 N N . VAL A 1 209 ? 6.608 -3.276 4.788 1.00 92.69 209 VAL A N 1
ATOM 1678 C CA . VAL A 1 209 ? 6.215 -2.231 3.836 1.00 92.69 209 VAL A CA 1
ATOM 1679 C C . VAL A 1 209 ? 5.960 -0.924 4.575 1.00 92.69 209 VAL A C 1
ATOM 1681 O O . VAL A 1 209 ? 6.455 0.115 4.153 1.00 92.69 209 VAL A O 1
ATOM 1684 N N . LEU A 1 210 ? 5.264 -0.969 5.717 1.00 93.44 210 LEU A N 1
ATOM 1685 C CA . LEU A 1 210 ? 4.991 0.216 6.538 1.00 93.44 210 LEU A CA 1
ATOM 1686 C C . LEU A 1 210 ? 6.261 0.934 6.991 1.00 93.44 210 LEU A C 1
ATOM 1688 O O . LEU A 1 210 ? 6.265 2.159 7.093 1.00 93.44 210 LEU A O 1
ATOM 1692 N N . SER A 1 211 ? 7.346 0.194 7.232 1.00 91.75 211 SER A N 1
ATOM 1693 C CA . SER A 1 211 ? 8.647 0.784 7.576 1.00 91.75 211 SER A CA 1
ATOM 1694 C C . SER A 1 211 ? 9.319 1.550 6.426 1.00 91.75 211 SER A C 1
ATOM 1696 O O . SER A 1 211 ? 10.268 2.286 6.666 1.00 91.75 211 SER A O 1
ATOM 1698 N N . GLU A 1 212 ? 8.829 1.392 5.196 1.00 92.12 212 GLU A N 1
ATOM 1699 C CA . GLU A 1 212 ? 9.474 1.859 3.961 1.00 92.12 212 GLU A CA 1
ATOM 1700 C C . GLU A 1 212 ? 8.629 2.892 3.201 1.00 92.12 212 GLU A C 1
ATOM 1702 O O . GLU A 1 212 ? 9.058 3.414 2.171 1.00 92.12 212 GLU A O 1
ATOM 1707 N N . ILE A 1 213 ? 7.419 3.194 3.678 1.00 89.62 213 ILE A N 1
ATOM 1708 C CA . ILE A 1 213 ? 6.572 4.239 3.099 1.00 89.62 213 ILE A CA 1
ATOM 1709 C C . ILE A 1 213 ? 7.122 5.604 3.516 1.00 89.62 213 ILE A C 1
ATOM 1711 O O . ILE A 1 213 ? 7.184 5.932 4.698 1.00 89.62 213 ILE A O 1
ATOM 1715 N N . ASN A 1 214 ? 7.477 6.430 2.532 1.00 79.31 214 ASN A N 1
ATOM 1716 C CA . ASN A 1 214 ? 8.069 7.756 2.744 1.00 79.31 214 ASN A CA 1
ATOM 1717 C C . ASN A 1 214 ? 7.022 8.869 2.979 1.00 79.31 214 ASN A C 1
ATOM 1719 O O . ASN A 1 214 ? 7.269 10.035 2.684 1.00 79.31 214 ASN A O 1
ATOM 1723 N N . ARG A 1 215 ? 5.829 8.519 3.467 1.00 79.81 215 ARG A N 1
ATOM 1724 C CA . ARG A 1 215 ? 4.721 9.451 3.727 1.00 79.81 215 ARG A CA 1
ATOM 1725 C C . ARG A 1 215 ? 4.294 9.346 5.183 1.00 79.81 215 ARG A C 1
ATOM 1727 O O . ARG A 1 215 ? 4.402 8.281 5.789 1.00 79.81 215 ARG A O 1
ATOM 1734 N N . SER A 1 216 ? 3.757 10.436 5.729 1.00 85.31 216 SER A N 1
ATOM 1735 C CA . SER A 1 216 ? 3.088 10.390 7.028 1.00 85.31 216 SER A CA 1
ATOM 1736 C C . SER A 1 216 ? 1.976 9.338 7.001 1.00 85.31 216 SER A C 1
ATOM 1738 O O . SER A 1 216 ? 1.077 9.379 6.158 1.00 85.31 216 SER A O 1
ATOM 1740 N N . ARG A 1 217 ? 2.014 8.391 7.940 1.00 86.75 217 ARG A N 1
ATOM 1741 C CA . ARG A 1 217 ? 1.022 7.309 8.030 1.00 86.75 217 ARG A CA 1
ATOM 1742 C C . ARG A 1 217 ? -0.385 7.847 8.267 1.00 86.75 217 ARG A C 1
ATOM 1744 O O . ARG A 1 217 ? -1.343 7.332 7.700 1.00 86.75 217 ARG A O 1
ATOM 1751 N N . GLY A 1 218 ? -0.507 8.932 9.033 1.00 83.12 218 GLY A N 1
ATOM 1752 C CA . GLY A 1 218 ? -1.786 9.606 9.249 1.00 83.12 218 GLY A CA 1
ATOM 1753 C C . GLY A 1 218 ? -2.357 10.216 7.965 1.00 83.12 218 GLY A C 1
ATOM 1754 O O . GLY A 1 218 ? -3.563 10.155 7.735 1.00 83.12 218 GLY A O 1
ATOM 1755 N N . GLU A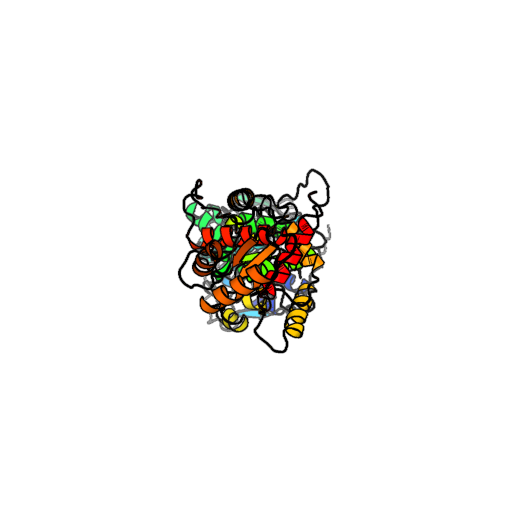 1 219 ? -1.509 10.767 7.091 1.00 83.56 219 GLU A N 1
ATOM 1756 C CA . GLU A 1 219 ? -1.945 11.227 5.764 1.00 83.56 219 GLU A CA 1
ATOM 1757 C C . GLU A 1 219 ? -2.354 10.064 4.870 1.00 83.56 219 GLU A C 1
ATOM 1759 O O . GLU A 1 219 ? -3.370 10.161 4.183 1.00 83.56 219 GLU A O 1
ATOM 1764 N N . LEU A 1 220 ? -1.605 8.957 4.913 1.00 86.50 220 LEU A N 1
ATOM 1765 C CA . LEU A 1 220 ? -1.949 7.748 4.177 1.00 86.50 220 LEU A CA 1
ATOM 1766 C C . LEU A 1 220 ? -3.328 7.231 4.599 1.00 86.50 220 LEU A C 1
ATOM 1768 O O . LEU A 1 220 ? -4.188 7.062 3.743 1.00 86.50 220 LEU A O 1
ATOM 1772 N N . VAL A 1 221 ? -3.586 7.068 5.900 1.00 85.94 221 VAL A N 1
ATOM 1773 C CA . VAL A 1 221 ? -4.898 6.626 6.402 1.00 85.94 221 VAL A CA 1
ATOM 1774 C C . VAL A 1 221 ? -6.016 7.571 5.966 1.00 85.94 221 VAL A C 1
ATOM 1776 O O . VAL A 1 221 ? -7.047 7.099 5.492 1.00 85.94 221 VAL A O 1
ATOM 1779 N N . ARG A 1 222 ? -5.826 8.896 6.046 1.00 82.00 222 ARG A N 1
ATOM 1780 C CA . ARG A 1 222 ? -6.825 9.865 5.555 1.00 82.00 222 ARG A CA 1
ATOM 1781 C C . ARG A 1 222 ? -7.069 9.730 4.051 1.00 82.00 222 ARG A C 1
ATOM 1783 O O . ARG A 1 222 ? -8.220 9.749 3.613 1.00 82.00 222 ARG A O 1
ATOM 1790 N N . SER A 1 223 ? -6.002 9.561 3.271 1.00 82.19 223 SER A N 1
ATOM 1791 C CA . SER A 1 223 ? -6.076 9.353 1.824 1.00 82.19 223 SER A CA 1
ATOM 1792 C C . SER A 1 223 ? -6.841 8.066 1.497 1.00 82.19 223 SER A C 1
ATOM 1794 O O . SER A 1 223 ? -7.776 8.103 0.699 1.00 82.19 223 SER A O 1
ATOM 1796 N N . LEU A 1 224 ? -6.557 6.958 2.186 1.00 83.12 224 LEU A N 1
ATOM 1797 C CA . LEU A 1 224 ? -7.258 5.683 2.009 1.00 83.12 224 LEU A CA 1
ATOM 1798 C C . LEU A 1 224 ? -8.728 5.749 2.456 1.00 83.12 224 LEU A C 1
ATOM 1800 O O . LEU A 1 224 ? -9.616 5.297 1.735 1.00 83.12 224 LEU A O 1
ATOM 1804 N N . ALA A 1 225 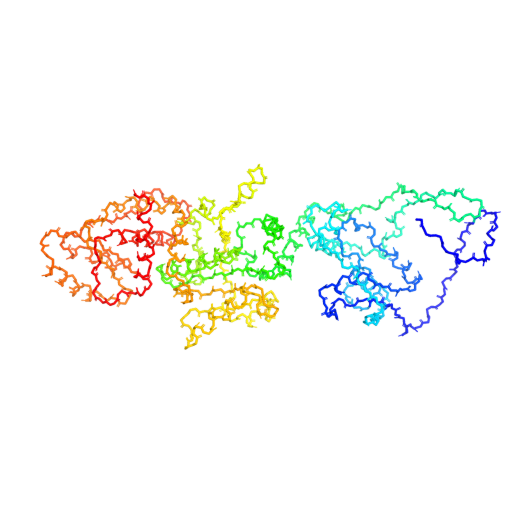? -9.017 6.392 3.588 1.00 79.00 225 ALA A N 1
ATOM 1805 C CA . ALA A 1 225 ? -10.384 6.588 4.070 1.00 79.00 225 ALA A CA 1
ATOM 1806 C C . ALA A 1 225 ? -11.223 7.463 3.118 1.00 79.00 225 ALA A C 1
ATOM 1808 O O . ALA A 1 225 ? -12.437 7.286 3.006 1.00 79.00 225 ALA A O 1
ATOM 1809 N N . SER A 1 226 ? -10.597 8.410 2.407 1.00 76.38 226 SER A N 1
ATOM 1810 C CA . SER A 1 226 ? -11.280 9.192 1.366 1.00 76.38 226 SER A CA 1
ATOM 1811 C C . SER A 1 226 ? -11.682 8.334 0.161 1.00 76.38 226 SER A C 1
ATOM 1813 O O . SER A 1 226 ? -12.771 8.525 -0.377 1.00 76.38 226 SER A O 1
ATOM 1815 N N . LEU A 1 227 ? -10.863 7.341 -0.211 1.00 74.94 227 LEU A N 1
ATOM 1816 C CA . LEU A 1 227 ? -11.161 6.419 -1.312 1.00 74.94 227 LEU A CA 1
ATOM 1817 C C . LEU A 1 227 ? -12.352 5.517 -0.981 1.00 74.94 227 LEU A C 1
ATOM 1819 O O . LEU A 1 227 ? -13.233 5.336 -1.823 1.00 74.94 227 LEU A O 1
ATOM 1823 N N . GLY A 1 228 ? -12.417 5.027 0.262 1.00 68.69 228 GLY A N 1
ATOM 1824 C CA . GLY A 1 228 ? -13.504 4.173 0.749 1.00 68.69 228 GLY A CA 1
ATOM 1825 C C . GLY A 1 228 ? -14.889 4.830 0.738 1.00 68.69 228 GLY A C 1
ATOM 1826 O O . GLY A 1 228 ? -15.895 4.132 0.700 1.00 68.69 228 GLY A O 1
ATOM 1827 N N . ARG A 1 229 ? -14.965 6.169 0.726 1.00 65.94 229 ARG A N 1
ATOM 1828 C CA . ARG A 1 229 ? -16.238 6.908 0.628 1.00 65.94 229 ARG A CA 1
ATOM 1829 C C . ARG A 1 229 ? -16.786 7.001 -0.796 1.00 65.94 229 ARG A C 1
ATOM 1831 O O . ARG A 1 229 ? -17.942 7.381 -0.975 1.00 65.94 229 ARG A O 1
ATOM 1838 N N . SER A 1 230 ? -15.988 6.669 -1.810 1.00 61.06 230 SER A N 1
ATOM 1839 C CA . SER A 1 230 ? -16.481 6.614 -3.184 1.00 61.06 230 SER A CA 1
ATOM 1840 C C . SER A 1 230 ? -17.369 5.378 -3.365 1.00 61.06 230 SER A C 1
ATOM 1842 O O . SER A 1 230 ? -17.005 4.274 -2.972 1.00 61.06 230 SER A O 1
ATOM 1844 N N . THR A 1 231 ? -18.542 5.536 -3.982 1.00 49.75 231 THR A N 1
ATOM 1845 C CA . THR A 1 231 ? -19.553 4.465 -4.137 1.00 49.75 231 THR A CA 1
ATOM 1846 C C . THR A 1 231 ? -19.066 3.247 -4.932 1.00 49.75 231 THR A C 1
ATOM 1848 O O . THR A 1 231 ? -19.741 2.220 -4.962 1.00 49.75 231 THR A O 1
ATOM 1851 N N . HIS A 1 232 ? -17.912 3.352 -5.594 1.00 57.62 232 HIS A N 1
ATOM 1852 C CA . HIS A 1 232 ? -17.271 2.262 -6.329 1.00 57.62 232 HIS A CA 1
ATOM 1853 C C . HIS A 1 232 ? -16.267 1.467 -5.481 1.00 57.62 232 HIS A C 1
ATOM 1855 O O . HIS A 1 232 ? -15.923 0.339 -5.843 1.00 57.62 232 HIS A O 1
ATOM 1861 N N . TRP A 1 233 ? -15.836 2.003 -4.333 1.00 58.72 233 TRP A N 1
ATOM 1862 C CA . TRP A 1 233 ? -14.959 1.310 -3.397 1.00 58.72 233 TRP A CA 1
ATOM 1863 C C . TRP A 1 233 ? -15.750 0.445 -2.411 1.00 58.72 233 TRP A C 1
ATOM 1865 O O . TRP A 1 233 ? -15.795 0.712 -1.216 1.00 58.72 233 TRP A O 1
ATOM 1875 N N . GLN A 1 234 ? -16.418 -0.595 -2.919 1.00 55.12 234 GLN A N 1
ATOM 1876 C CA . GLN A 1 234 ? -17.027 -1.605 -2.047 1.00 55.12 234 GLN A CA 1
ATOM 1877 C C . GLN A 1 234 ? -15.936 -2.321 -1.228 1.00 55.12 234 GLN A C 1
ATOM 1879 O O . GLN A 1 234 ? -14.794 -2.445 -1.678 1.00 55.12 234 GLN A O 1
ATOM 1884 N N . SER A 1 235 ? -16.294 -2.806 -0.036 1.00 48.62 235 SER A N 1
ATOM 1885 C CA . SER A 1 235 ? -15.448 -3.392 1.025 1.00 48.62 235 SER A CA 1
ATOM 1886 C C . SER A 1 235 ? -14.585 -4.621 0.645 1.00 48.62 235 SER A C 1
ATOM 1888 O O . SER A 1 235 ? -13.987 -5.258 1.511 1.00 48.62 235 SER A O 1
ATOM 1890 N N . GLY A 1 236 ? -14.440 -4.936 -0.645 1.00 56.31 236 GLY A N 1
ATOM 1891 C CA . GLY A 1 236 ? -13.556 -5.973 -1.196 1.00 56.31 236 GLY A CA 1
ATOM 1892 C C . GLY A 1 236 ? -12.415 -5.450 -2.077 1.00 56.31 236 GLY A C 1
ATOM 1893 O O . GLY A 1 236 ? -11.645 -6.241 -2.618 1.00 56.31 236 GLY A O 1
ATOM 1894 N N . ASN A 1 237 ? -12.283 -4.136 -2.240 1.00 74.00 237 ASN A N 1
ATOM 1895 C CA . ASN A 1 237 ? -11.262 -3.542 -3.091 1.00 74.00 237 ASN A CA 1
ATOM 1896 C C . ASN A 1 237 ? -9.946 -3.402 -2.307 1.00 74.00 237 ASN A C 1
ATOM 1898 O O . ASN A 1 237 ? -9.834 -2.534 -1.448 1.00 74.00 237 ASN A O 1
ATOM 1902 N N . GLY A 1 238 ? -8.969 -4.281 -2.542 1.00 89.06 238 GLY A N 1
ATOM 1903 C CA . GLY A 1 238 ? -7.646 -4.155 -1.921 1.00 89.06 238 GLY A CA 1
ATOM 1904 C C . GLY A 1 238 ? -6.638 -3.388 -2.772 1.00 89.06 238 GLY A C 1
ATOM 1905 O O . GLY A 1 238 ? -6.980 -2.724 -3.750 1.00 89.06 238 GLY A O 1
ATOM 1906 N N . PHE A 1 239 ? -5.377 -3.457 -2.372 1.00 94.31 239 PHE A N 1
ATOM 1907 C CA . PHE A 1 239 ? -4.280 -2.679 -2.941 1.00 94.31 239 PHE A CA 1
ATOM 1908 C C . PHE A 1 239 ? -3.456 -3.494 -3.930 1.00 94.31 239 PHE A C 1
ATOM 1910 O O . PHE A 1 239 ? -3.348 -4.719 -3.815 1.00 94.31 239 PHE A O 1
ATOM 1917 N N . ILE A 1 240 ? -2.824 -2.802 -4.875 1.00 96.25 240 ILE A N 1
ATOM 1918 C CA . ILE A 1 240 ? -1.766 -3.392 -5.688 1.00 96.25 240 ILE A CA 1
ATOM 1919 C C . ILE A 1 240 ? -0.442 -2.975 -5.069 1.00 96.25 240 ILE A C 1
ATOM 1921 O O . ILE A 1 240 ? -0.119 -1.797 -4.997 1.00 96.25 240 ILE A O 1
ATOM 1925 N N . PHE A 1 241 ? 0.336 -3.946 -4.634 1.00 96.81 241 PHE A N 1
ATOM 1926 C CA . PHE A 1 241 ? 1.734 -3.787 -4.288 1.00 96.81 241 PHE A CA 1
ATOM 1927 C C . PHE A 1 241 ? 2.565 -4.286 -5.464 1.00 96.81 241 PHE A C 1
ATOM 1929 O O . PHE A 1 241 ? 2.239 -5.312 -6.060 1.00 96.81 241 PHE A O 1
ATOM 1936 N N . ALA A 1 242 ? 3.628 -3.577 -5.815 1.00 96.94 242 ALA A N 1
ATOM 1937 C CA . ALA A 1 242 ? 4.511 -3.977 -6.894 1.00 96.94 242 ALA A CA 1
ATOM 1938 C C . ALA A 1 242 ? 5.973 -3.729 -6.527 1.00 96.94 242 ALA A C 1
ATOM 1940 O O . ALA A 1 242 ? 6.339 -2.637 -6.109 1.00 96.94 242 ALA A O 1
ATOM 1941 N N . GLU A 1 243 ? 6.813 -4.735 -6.724 1.00 95.62 243 GLU A N 1
ATOM 1942 C CA . GLU A 1 243 ? 8.266 -4.623 -6.740 1.00 95.62 243 GLU A CA 1
ATOM 1943 C C . GLU A 1 243 ? 8.733 -4.831 -8.182 1.00 95.62 243 GLU A C 1
ATOM 1945 O O . GLU A 1 243 ? 8.473 -5.881 -8.774 1.00 95.62 243 GLU A O 1
ATOM 1950 N N . VAL A 1 244 ? 9.407 -3.837 -8.760 1.00 95.75 244 VAL A N 1
ATOM 1951 C CA . VAL A 1 244 ? 9.949 -3.926 -10.122 1.00 95.75 244 VAL A CA 1
ATOM 1952 C C . VAL A 1 244 ? 11.457 -4.144 -10.074 1.00 95.75 244 VAL A C 1
ATOM 1954 O O . VAL A 1 244 ? 12.185 -3.366 -9.460 1.00 95.75 244 VAL A O 1
ATOM 1957 N N . GLY A 1 245 ? 11.921 -5.224 -10.695 1.00 93.62 245 GLY A N 1
ATOM 1958 C CA . GLY A 1 245 ? 13.310 -5.679 -10.686 1.00 93.62 245 GLY A CA 1
ATOM 1959 C C . GLY A 1 245 ? 13.889 -5.867 -12.089 1.00 93.62 245 GLY A C 1
ATOM 1960 O O . GLY A 1 245 ? 13.279 -5.498 -13.092 1.00 93.62 245 GLY A O 1
ATOM 1961 N N . GLY A 1 246 ? 15.097 -6.428 -12.147 1.00 91.94 246 GLY A N 1
ATOM 1962 C CA . GLY A 1 246 ? 15.835 -6.644 -13.393 1.00 91.94 246 GLY A CA 1
ATOM 1963 C C . GLY A 1 246 ? 16.626 -5.417 -13.856 1.00 91.94 246 GLY A C 1
ATOM 1964 O O . GLY A 1 246 ? 17.060 -4.587 -13.051 1.00 91.94 246 GLY A O 1
ATOM 1965 N N . THR A 1 247 ? 16.848 -5.324 -15.161 1.00 91.88 247 THR A N 1
ATOM 1966 C CA . THR A 1 247 ? 17.465 -4.192 -15.866 1.00 91.88 247 THR A CA 1
ATOM 1967 C C . THR A 1 247 ? 16.524 -2.983 -15.928 1.00 91.88 247 THR A C 1
ATOM 1969 O O . THR A 1 247 ? 15.314 -3.117 -15.760 1.00 91.88 247 THR A O 1
ATOM 1972 N N . VAL A 1 248 ? 17.045 -1.782 -16.211 1.00 93.75 248 VAL A N 1
ATOM 1973 C CA . VAL A 1 248 ? 16.219 -0.561 -16.327 1.00 93.75 248 VAL A CA 1
ATOM 1974 C C . VAL A 1 248 ? 15.034 -0.722 -17.305 1.00 93.75 248 VAL A C 1
ATO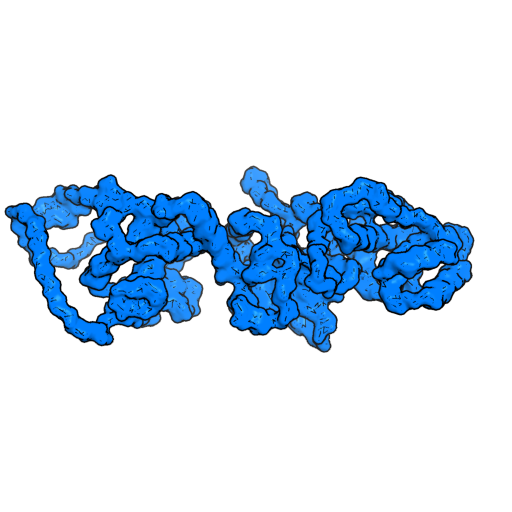M 1976 O O . VAL A 1 248 ? 13.917 -0.373 -16.919 1.00 93.75 248 VAL A O 1
ATOM 1979 N N . PRO A 1 249 ? 15.189 -1.310 -18.512 1.00 94.56 249 PRO A N 1
ATOM 1980 C CA . PRO A 1 249 ? 14.049 -1.607 -19.383 1.00 94.56 249 PRO A CA 1
ATOM 1981 C C . PRO A 1 249 ? 13.002 -2.538 -18.749 1.00 94.56 249 PRO A C 1
ATOM 1983 O O . PRO A 1 249 ? 11.805 -2.301 -18.890 1.00 94.56 249 PRO A O 1
ATOM 1986 N N . GLU A 1 250 ? 13.426 -3.587 -18.040 1.00 94.62 250 GLU A N 1
ATOM 1987 C CA . GLU A 1 250 ? 12.515 -4.527 -17.367 1.00 94.62 250 GLU A CA 1
ATOM 1988 C C . GLU A 1 250 ? 11.744 -3.838 -16.239 1.00 94.62 250 GLU A C 1
ATOM 1990 O O . GLU A 1 250 ? 10.523 -3.989 -16.153 1.00 94.62 250 GLU A O 1
ATOM 1995 N N . ARG A 1 251 ? 12.421 -2.993 -15.449 1.00 95.38 251 ARG A N 1
ATOM 1996 C CA . ARG A 1 251 ? 11.790 -2.188 -14.393 1.00 95.38 251 ARG A CA 1
ATOM 1997 C C . ARG A 1 251 ? 10.769 -1.206 -14.960 1.00 95.38 251 ARG A C 1
ATOM 1999 O O . ARG A 1 251 ? 9.666 -1.107 -14.427 1.00 95.38 251 ARG A O 1
ATOM 2006 N N . LEU A 1 252 ? 11.088 -0.518 -16.062 1.00 95.94 252 LEU A N 1
ATOM 2007 C CA . LEU A 1 252 ? 10.148 0.383 -16.741 1.00 95.94 252 LEU A CA 1
ATOM 2008 C C . LEU A 1 252 ? 8.926 -0.368 -17.292 1.00 95.94 252 LEU A C 1
ATOM 2010 O O . LEU A 1 252 ? 7.798 0.103 -17.137 1.00 95.94 252 LEU A O 1
ATOM 2014 N N . ALA A 1 253 ? 9.126 -1.541 -17.898 1.00 95.75 253 ALA A N 1
ATOM 2015 C CA . ALA A 1 253 ? 8.039 -2.378 -18.403 1.00 95.75 253 ALA A CA 1
ATOM 2016 C C . ALA A 1 253 ? 7.143 -2.917 -17.270 1.00 95.75 253 ALA A C 1
ATOM 2018 O O . ALA A 1 253 ? 5.911 -2.904 -17.387 1.00 95.75 253 ALA A O 1
ATOM 2019 N N . GLY A 1 254 ? 7.744 -3.339 -16.154 1.00 96.38 254 GLY A N 1
ATOM 2020 C CA . GLY A 1 254 ? 7.030 -3.776 -14.954 1.00 96.38 254 GLY A CA 1
ATOM 2021 C C . GLY A 1 254 ? 6.258 -2.647 -14.292 1.00 96.38 254 GLY A C 1
ATOM 2022 O O . GLY A 1 254 ? 5.079 -2.806 -13.982 1.00 96.38 254 GLY A O 1
ATOM 2023 N N . MET A 1 255 ? 6.868 -1.469 -14.177 1.00 96.56 255 MET A N 1
ATOM 2024 C CA . MET A 1 255 ? 6.219 -0.273 -13.646 1.00 96.56 255 MET A CA 1
ATOM 2025 C C . MET A 1 255 ? 5.023 0.136 -14.506 1.00 96.56 255 MET A C 1
ATOM 2027 O O . MET A 1 255 ? 3.926 0.316 -13.979 1.00 96.56 255 MET A O 1
ATOM 2031 N N . ALA A 1 256 ? 5.195 0.218 -15.830 1.00 95.81 256 ALA A N 1
ATOM 2032 C CA . ALA A 1 256 ? 4.097 0.498 -16.754 1.00 95.81 256 ALA A CA 1
ATOM 2033 C C . ALA A 1 256 ? 2.968 -0.533 -16.612 1.00 95.81 256 ALA A C 1
ATOM 2035 O O . ALA A 1 256 ? 1.787 -0.190 -16.718 1.00 95.81 256 ALA A O 1
ATOM 2036 N N . SER A 1 257 ? 3.324 -1.790 -16.324 1.00 96.81 257 SER A N 1
ATOM 2037 C CA . SER A 1 257 ? 2.338 -2.840 -16.121 1.00 96.81 257 SER A CA 1
ATOM 2038 C C . SER A 1 257 ? 1.535 -2.659 -14.837 1.00 96.81 257 SER A C 1
ATOM 2040 O O . SER A 1 257 ? 0.301 -2.646 -14.867 1.00 96.81 257 SER A O 1
ATOM 2042 N N . ALA A 1 258 ? 2.231 -2.447 -13.720 1.00 97.06 258 ALA A N 1
ATOM 2043 C CA . ALA A 1 258 ? 1.627 -2.217 -12.416 1.00 97.06 258 ALA A CA 1
ATOM 2044 C C . ALA A 1 258 ? 0.721 -0.973 -12.419 1.00 97.06 258 ALA A C 1
ATOM 2046 O O . ALA A 1 258 ? -0.426 -1.057 -11.983 1.00 97.06 258 ALA A O 1
ATOM 2047 N N . ILE A 1 259 ? 1.186 0.145 -12.992 1.00 95.62 259 ILE A N 1
ATOM 2048 C CA . ILE A 1 259 ? 0.394 1.379 -13.117 1.00 95.62 259 ILE A CA 1
ATOM 2049 C C . ILE A 1 259 ? -0.831 1.137 -13.998 1.00 95.62 259 ILE A C 1
ATOM 2051 O O . ILE A 1 259 ? -1.941 1.497 -13.616 1.00 95.62 259 ILE A O 1
ATOM 2055 N N . GLY A 1 260 ? -0.681 0.482 -15.152 1.00 94.62 260 GLY A N 1
ATOM 2056 C CA . GLY A 1 260 ? -1.824 0.239 -16.030 1.00 94.62 260 GLY A CA 1
ATOM 2057 C C . GLY A 1 260 ? -2.878 -0.687 -15.408 1.00 94.62 260 GLY A C 1
ATOM 2058 O O . GLY A 1 260 ? -4.066 -0.505 -15.668 1.00 94.62 260 GLY A O 1
ATOM 2059 N N . LEU A 1 261 ? -2.477 -1.653 -14.569 1.00 95.06 261 LEU A N 1
ATOM 2060 C CA . LEU A 1 261 ? -3.411 -2.474 -13.792 1.00 95.06 261 LEU A CA 1
ATOM 2061 C C . LEU A 1 261 ? -4.118 -1.620 -12.740 1.00 95.06 261 LEU A C 1
ATOM 2063 O O . LEU A 1 261 ? -5.343 -1.647 -12.652 1.00 95.06 261 LEU A O 1
ATOM 2067 N N . ALA A 1 262 ? -3.359 -0.819 -11.997 1.00 94.06 262 ALA A N 1
ATOM 2068 C CA . ALA A 1 262 ? -3.900 0.084 -10.995 1.00 94.06 262 ALA A CA 1
ATOM 2069 C C . ALA A 1 262 ? -4.924 1.057 -11.600 1.00 94.06 262 ALA A C 1
ATOM 2071 O O . ALA A 1 262 ? -6.010 1.210 -11.054 1.00 94.06 262 ALA A O 1
ATOM 2072 N N . MET A 1 263 ? -4.647 1.626 -12.778 1.00 91.50 263 MET A N 1
ATOM 2073 C CA . MET A 1 263 ? -5.577 2.518 -13.480 1.00 91.50 263 MET A CA 1
ATOM 2074 C C . MET A 1 263 ? -6.829 1.775 -13.954 1.00 91.50 263 MET A C 1
ATOM 2076 O O . MET A 1 263 ? -7.942 2.273 -13.819 1.00 91.50 263 MET A O 1
ATOM 2080 N N . LYS A 1 264 ? -6.660 0.570 -14.513 1.00 91.88 264 LYS A N 1
ATOM 2081 C CA . LYS A 1 264 ? -7.763 -0.243 -15.044 1.00 91.88 264 LYS A CA 1
ATOM 2082 C C . LYS A 1 264 ? -8.760 -0.661 -13.967 1.00 91.88 264 LYS A C 1
ATOM 2084 O O . LYS A 1 264 ? -9.958 -0.676 -14.233 1.00 91.88 264 LYS A O 1
ATOM 2089 N N . TYR A 1 265 ? -8.256 -1.014 -12.790 1.00 90.62 265 TYR A N 1
ATOM 2090 C CA . TYR A 1 265 ? -9.058 -1.475 -11.655 1.00 90.62 265 TYR A CA 1
ATOM 2091 C C . TYR A 1 265 ? -9.293 -0.383 -10.604 1.00 90.62 265 TYR A C 1
ATOM 2093 O O . TYR A 1 265 ? -9.829 -0.670 -9.533 1.00 90.62 265 TYR A O 1
ATOM 2101 N N . GLU A 1 266 ? -8.886 0.852 -10.915 1.00 89.06 266 GLU A N 1
ATOM 2102 C CA . GLU A 1 266 ? -9.021 2.037 -10.065 1.00 89.06 266 GLU A CA 1
ATOM 2103 C C . GLU A 1 266 ? -8.482 1.788 -8.643 1.00 89.06 266 GLU A C 1
ATOM 2105 O O . GLU A 1 266 ? -9.098 2.180 -7.659 1.00 89.06 266 GLU A O 1
ATOM 2110 N N . ARG A 1 267 ? -7.346 1.082 -8.530 1.00 90.31 267 ARG A N 1
ATOM 2111 C CA . ARG A 1 267 ? -6.707 0.688 -7.262 1.00 90.31 267 ARG A CA 1
ATOM 2112 C C . ARG A 1 267 ? -5.520 1.589 -6.924 1.00 90.31 267 ARG A C 1
ATOM 2114 O O . ARG A 1 267 ? -4.773 1.958 -7.829 1.00 90.31 267 ARG A O 1
ATOM 2121 N N . PRO A 1 268 ? -5.259 1.859 -5.636 1.00 92.00 268 PRO A N 1
ATOM 2122 C CA . PRO A 1 268 ? -3.968 2.367 -5.207 1.00 92.00 268 PRO A CA 1
ATOM 2123 C C . PRO A 1 268 ? -2.849 1.373 -5.519 1.00 92.00 268 PRO A C 1
ATOM 2125 O O . PRO A 1 268 ? -2.999 0.164 -5.311 1.00 92.00 268 PRO A O 1
ATOM 2128 N N . LEU A 1 269 ? -1.727 1.912 -5.979 1.00 94.50 269 LEU A N 1
ATOM 2129 C CA . LEU A 1 269 ? -0.501 1.192 -6.268 1.00 94.50 269 LEU A CA 1
ATOM 2130 C C . LEU A 1 269 ? 0.584 1.592 -5.271 1.00 94.50 269 LEU A C 1
ATOM 2132 O O . LEU A 1 269 ? 0.909 2.764 -5.164 1.00 94.50 269 LEU A O 1
ATOM 2136 N N . PHE A 1 270 ? 1.193 0.620 -4.609 1.00 94.94 270 PHE A N 1
ATOM 2137 C CA . PHE A 1 270 ? 2.385 0.781 -3.783 1.00 94.94 270 PHE A CA 1
ATOM 2138 C C . PHE A 1 270 ? 3.571 0.197 -4.537 1.00 94.94 270 PHE A C 1
ATOM 2140 O O . PHE A 1 270 ? 3.688 -1.022 -4.649 1.00 94.94 270 PHE A O 1
ATOM 2147 N N . LEU A 1 271 ? 4.417 1.058 -5.097 1.00 95.25 271 LEU A N 1
ATOM 2148 C CA . LEU A 1 271 ? 5.475 0.658 -6.017 1.00 95.25 271 LEU A CA 1
ATOM 2149 C C . LEU A 1 271 ? 6.854 0.816 -5.368 1.00 95.25 271 LEU A C 1
ATOM 2151 O O . LEU A 1 271 ? 7.220 1.897 -4.905 1.00 95.25 271 LEU A O 1
ATOM 2155 N N . ALA A 1 272 ? 7.613 -0.274 -5.373 1.00 94.31 272 ALA A N 1
ATOM 2156 C CA . ALA A 1 272 ? 9.012 -0.351 -4.992 1.00 94.31 272 ALA A CA 1
ATOM 2157 C C . ALA A 1 272 ? 9.865 -0.588 -6.243 1.00 94.31 272 ALA A C 1
ATOM 2159 O O . ALA A 1 272 ? 9.639 -1.536 -6.999 1.00 94.31 272 ALA A O 1
ATOM 2160 N N . TRP A 1 273 ? 10.869 0.256 -6.451 1.00 93.88 273 TRP A N 1
ATOM 2161 C CA . TRP A 1 273 ? 11.938 0.001 -7.415 1.00 93.88 273 TRP A CA 1
ATOM 2162 C C . TRP A 1 273 ? 12.968 -0.899 -6.733 1.00 93.88 273 TRP A C 1
ATOM 2164 O O . TRP A 1 273 ? 13.308 -0.631 -5.589 1.00 93.88 273 TRP A O 1
ATOM 2174 N N . SER A 1 274 ? 13.441 -1.972 -7.367 1.00 91.56 274 SER A N 1
ATOM 2175 C CA . SER A 1 274 ? 14.393 -2.920 -6.768 1.00 91.56 274 SER A CA 1
ATOM 2176 C C . SER A 1 274 ? 15.703 -2.900 -7.544 1.00 91.56 274 SER A C 1
ATOM 2178 O O . SER A 1 274 ? 15.742 -3.270 -8.714 1.00 91.56 274 SER A O 1
ATOM 2180 N N . SER A 1 275 ? 16.794 -2.495 -6.890 1.00 81.12 275 SER A N 1
ATOM 2181 C CA . SER A 1 275 ? 18.138 -2.403 -7.484 1.00 81.12 275 SER A CA 1
ATOM 2182 C C . SER A 1 275 ? 18.755 -3.756 -7.849 1.00 81.12 275 SER A C 1
ATOM 2184 O O . SER A 1 275 ? 19.753 -3.819 -8.564 1.00 81.12 275 SER A O 1
ATOM 2186 N N . GLY A 1 276 ? 18.184 -4.862 -7.362 1.00 72.25 276 GLY A N 1
ATOM 2187 C CA . GLY A 1 276 ? 18.766 -6.204 -7.453 1.00 72.25 276 GLY A CA 1
ATOM 2188 C C . GLY A 1 276 ? 19.928 -6.438 -6.474 1.00 72.25 276 GLY A C 1
ATOM 2189 O O . GLY A 1 276 ? 20.106 -7.562 -6.002 1.00 72.25 276 GLY A O 1
ATOM 2190 N N . THR A 1 277 ? 20.663 -5.393 -6.083 1.00 68.25 277 THR A N 1
ATOM 2191 C CA . THR A 1 277 ? 21.746 -5.447 -5.087 1.00 68.25 277 THR A CA 1
ATOM 2192 C C . THR A 1 277 ? 21.195 -5.378 -3.654 1.00 68.25 277 THR A C 1
ATOM 2194 O O . THR A 1 277 ? 20.070 -4.940 -3.406 1.00 68.25 277 THR A O 1
ATOM 2197 N N . ARG A 1 278 ? 21.937 -5.927 -2.680 1.00 61.84 278 ARG A N 1
ATOM 2198 C CA . ARG A 1 278 ? 21.472 -6.065 -1.284 1.00 61.84 278 ARG A CA 1
ATOM 2199 C C . ARG A 1 278 ? 21.790 -4.863 -0.391 1.00 61.84 278 ARG A C 1
ATOM 2201 O O . ARG A 1 278 ? 21.215 -4.818 0.695 1.00 61.84 278 ARG A O 1
ATOM 2208 N N . GLU A 1 279 ? 22.664 -3.946 -0.800 1.00 64.50 279 GLU A N 1
ATOM 2209 C CA . GLU A 1 279 ? 23.380 -3.076 0.152 1.00 64.50 279 GLU A CA 1
ATOM 2210 C C . GLU A 1 279 ? 23.239 -1.566 -0.088 1.00 64.50 279 GLU A C 1
ATOM 2212 O O . GLU A 1 279 ? 23.594 -0.795 0.796 1.00 64.50 279 GLU A O 1
ATOM 2217 N N . GLU A 1 280 ? 22.654 -1.120 -1.201 1.00 65.38 280 GLU A N 1
ATOM 2218 C CA . GLU A 1 280 ? 22.562 0.314 -1.511 1.00 65.38 280 GLU A CA 1
ATOM 2219 C C . GLU A 1 280 ? 21.149 0.882 -1.322 1.00 65.38 280 GLU A C 1
ATOM 2221 O O . GLU A 1 280 ? 20.158 0.147 -1.461 1.00 65.38 280 GLU A O 1
ATOM 2226 N N . PRO A 1 281 ? 21.031 2.184 -0.977 1.00 73.62 281 PRO A N 1
ATOM 2227 C CA . PRO A 1 281 ? 19.741 2.853 -0.937 1.00 73.62 281 PRO A CA 1
ATOM 2228 C C . PRO A 1 281 ? 19.105 2.732 -2.313 1.00 73.62 281 PRO A C 1
ATOM 2230 O O . PRO A 1 281 ? 19.653 3.167 -3.323 1.00 73.62 281 PRO A O 1
ATOM 2233 N N . THR A 1 282 ? 17.950 2.083 -2.344 1.00 80.94 282 THR A N 1
ATOM 2234 C CA . THR A 1 282 ? 17.311 1.760 -3.605 1.00 80.94 282 THR A CA 1
ATOM 2235 C C . THR A 1 282 ? 16.740 3.034 -4.224 1.00 80.94 282 THR A C 1
ATOM 2237 O O . THR A 1 282 ? 16.082 3.793 -3.501 1.00 80.94 282 THR A O 1
ATOM 2240 N N . PRO A 1 283 ? 16.978 3.285 -5.527 1.00 88.50 283 PRO A N 1
ATOM 2241 C CA . PRO A 1 283 ? 16.441 4.460 -6.184 1.00 88.50 283 PRO A CA 1
ATOM 2242 C C . PRO A 1 283 ? 14.935 4.581 -5.995 1.00 88.50 283 PRO A C 1
ATOM 2244 O O . PRO A 1 283 ? 14.203 3.591 -5.966 1.00 88.50 283 PRO A O 1
ATOM 2247 N N . ARG A 1 284 ? 14.473 5.812 -5.859 1.00 89.94 284 ARG A N 1
ATOM 2248 C CA . ARG A 1 284 ? 13.076 6.159 -5.655 1.00 89.94 284 ARG A CA 1
ATOM 2249 C C . ARG A 1 284 ? 12.432 6.448 -7.001 1.00 89.94 284 ARG A C 1
ATOM 2251 O O . ARG A 1 284 ? 13.064 7.001 -7.892 1.00 89.94 284 ARG A O 1
ATOM 2258 N N . ILE A 1 285 ? 11.146 6.142 -7.155 1.00 91.38 285 ILE A N 1
ATOM 2259 C CA . ILE A 1 285 ? 10.428 6.505 -8.390 1.00 91.38 285 ILE A CA 1
ATOM 2260 C C . ILE A 1 285 ? 10.423 8.026 -8.561 1.00 91.38 285 ILE A C 1
ATOM 2262 O O . ILE A 1 285 ? 10.603 8.498 -9.680 1.00 91.38 285 ILE A O 1
ATOM 2266 N N . THR A 1 286 ? 10.310 8.774 -7.455 1.00 91.00 286 THR A N 1
ATOM 2267 C CA . THR A 1 286 ? 10.390 10.243 -7.432 1.00 91.00 286 THR A CA 1
ATOM 2268 C C . THR A 1 286 ? 11.718 10.797 -7.941 1.00 91.00 286 THR A C 1
ATOM 2270 O O . THR A 1 286 ? 11.772 11.947 -8.367 1.00 91.00 286 THR A O 1
ATOM 2273 N N . ASP A 1 287 ? 12.791 9.998 -7.934 1.00 91.81 287 ASP A N 1
ATOM 2274 C CA . ASP A 1 287 ? 14.077 10.422 -8.498 1.00 91.81 287 ASP A CA 1
ATOM 2275 C C . ASP A 1 287 ? 13.985 10.542 -10.033 1.00 91.81 287 ASP A C 1
ATOM 2277 O O . ASP A 1 287 ? 14.665 11.365 -10.655 1.00 91.81 287 ASP A O 1
ATOM 2281 N N . PHE A 1 288 ? 13.101 9.758 -10.659 1.00 92.88 288 PHE A N 1
ATOM 2282 C CA . PHE A 1 288 ? 12.969 9.639 -12.115 1.00 92.88 288 PHE A CA 1
ATOM 2283 C C . PHE A 1 288 ? 11.698 10.282 -12.667 1.00 92.88 288 PHE A C 1
ATOM 2285 O O . PHE A 1 288 ? 11.705 10.793 -13.786 1.00 92.88 288 PHE A O 1
ATOM 2292 N N . PHE A 1 289 ? 10.609 10.257 -11.903 1.00 93.31 289 PHE A N 1
ATOM 2293 C CA . PHE A 1 289 ? 9.294 10.731 -12.315 1.00 93.31 289 PHE A CA 1
ATOM 2294 C C . PHE A 1 289 ? 8.667 11.577 -11.215 1.00 93.31 289 PHE A C 1
ATOM 2296 O O . PHE A 1 289 ? 8.662 11.194 -10.051 1.00 93.31 289 PHE A O 1
ATOM 2303 N N . ASP A 1 290 ? 8.094 12.708 -11.594 1.00 89.62 290 ASP A N 1
ATOM 2304 C CA . ASP A 1 290 ? 7.274 13.522 -10.712 1.00 89.62 290 ASP A CA 1
ATOM 2305 C C . ASP A 1 290 ? 5.883 12.884 -10.594 1.00 89.62 290 ASP A C 1
ATOM 2307 O O . ASP A 1 290 ? 5.001 13.096 -11.431 1.00 89.62 290 ASP A O 1
ATOM 2311 N N . VAL A 1 291 ? 5.729 12.008 -9.598 1.00 82.00 291 VAL A N 1
ATOM 2312 C CA . VAL A 1 291 ? 4.473 11.285 -9.352 1.00 82.00 291 VAL A CA 1
ATOM 2313 C C . VAL A 1 291 ? 3.381 12.201 -8.803 1.00 82.00 291 VAL A C 1
ATOM 2315 O O . VAL A 1 291 ? 2.217 11.958 -9.104 1.00 82.00 291 VAL A O 1
ATOM 2318 N N . ASP A 1 292 ? 3.738 13.281 -8.104 1.00 72.00 292 ASP A N 1
ATOM 2319 C CA . ASP A 1 292 ? 2.777 14.223 -7.518 1.00 72.00 292 ASP A CA 1
ATOM 2320 C C . ASP A 1 292 ? 2.155 15.137 -8.590 1.00 72.00 292 ASP A C 1
ATOM 2322 O O . ASP A 1 292 ? 0.967 15.441 -8.532 1.00 72.00 292 ASP A O 1
ATOM 2326 N N . ASN A 1 293 ? 2.927 15.527 -9.616 1.00 59.72 293 ASN A N 1
ATOM 2327 C CA . ASN A 1 293 ? 2.433 16.311 -10.760 1.00 59.72 293 ASN A CA 1
ATOM 2328 C C . ASN A 1 293 ? 2.001 15.454 -11.963 1.00 59.72 293 ASN A C 1
ATOM 2330 O O . ASN A 1 293 ? 1.679 15.980 -13.035 1.00 59.72 293 ASN A O 1
ATOM 2334 N N . SER A 1 294 ? 2.021 14.127 -11.845 1.00 56.84 294 SER A N 1
ATOM 2335 C CA . SER A 1 294 ? 1.547 13.253 -12.915 1.00 56.84 294 SER A CA 1
ATOM 2336 C C . SER A 1 294 ? 0.016 13.249 -12.930 1.00 56.84 294 SER A C 1
ATOM 2338 O O . SER A 1 294 ? -0.618 12.659 -12.070 1.00 56.84 294 SER A O 1
ATOM 2340 N N . GLY A 1 295 ? -0.617 13.904 -13.912 1.00 46.62 295 GLY A N 1
ATOM 2341 C CA . GLY A 1 295 ? -2.081 14.109 -13.979 1.00 46.62 295 GLY A CA 1
ATOM 2342 C C . GLY A 1 295 ? -2.965 12.848 -14.082 1.00 46.62 295 GLY A C 1
ATOM 2343 O O . GLY A 1 295 ? -4.166 12.961 -14.310 1.00 46.62 295 GLY A O 1
ATOM 2344 N N . ALA A 1 296 ? -2.397 11.644 -13.947 1.00 48.38 296 ALA A N 1
ATOM 2345 C CA . ALA A 1 296 ? -3.129 10.390 -13.722 1.00 48.38 296 ALA A CA 1
ATOM 2346 C C . ALA A 1 296 ? -3.019 9.873 -12.274 1.00 48.38 296 ALA A C 1
ATOM 2348 O O . ALA A 1 296 ? -3.517 8.789 -11.974 1.00 48.38 296 ALA A O 1
ATOM 2349 N N . VAL A 1 297 ? -2.368 10.634 -11.399 1.00 50.56 297 VAL A N 1
ATOM 2350 C CA . VAL A 1 297 ? -2.154 10.402 -9.970 1.00 50.56 297 VAL A CA 1
ATOM 2351 C C . VAL A 1 297 ? -2.700 11.641 -9.254 1.00 50.56 297 VAL A C 1
ATOM 2353 O O . VAL A 1 297 ? -1.977 12.407 -8.635 1.00 50.56 297 VAL A O 1
ATOM 2356 N N . ASP A 1 298 ? -3.998 11.906 -9.414 1.00 43.97 298 ASP A N 1
ATOM 2357 C CA . ASP A 1 298 ? -4.636 13.028 -8.723 1.00 43.97 298 ASP A CA 1
ATOM 2358 C C . ASP A 1 298 ? -4.756 12.695 -7.226 1.00 43.97 298 ASP A C 1
ATOM 2360 O O . ASP A 1 298 ? -5.595 11.890 -6.794 1.00 43.97 298 ASP A O 1
ATOM 2364 N N . ASP A 1 299 ? -3.901 13.319 -6.417 1.00 41.41 299 ASP A N 1
ATOM 2365 C CA . ASP A 1 299 ? -4.036 13.337 -4.957 1.00 41.41 299 ASP A CA 1
ATOM 2366 C C . ASP A 1 299 ? -5.160 14.305 -4.517 1.00 41.41 299 ASP A C 1
ATOM 2368 O O . ASP A 1 299 ? -5.701 14.185 -3.413 1.00 41.41 299 ASP A O 1
ATOM 2372 N N . ALA A 1 300 ? -5.591 15.215 -5.400 1.00 42.03 300 ALA A N 1
ATOM 2373 C CA . ALA A 1 300 ? -6.622 16.203 -5.117 1.00 42.03 300 ALA A CA 1
ATOM 2374 C C . ALA A 1 300 ? -8.030 15.664 -5.418 1.00 42.03 300 ALA A C 1
ATOM 2376 O O . ALA A 1 300 ? -8.558 15.770 -6.524 1.00 42.03 300 ALA A O 1
ATOM 2377 N N . PHE A 1 301 ? -8.700 15.139 -4.389 1.00 44.72 301 PHE A N 1
ATOM 2378 C CA . PHE A 1 301 ? -10.161 15.197 -4.369 1.00 44.72 301 PHE A CA 1
ATOM 2379 C C . PHE A 1 301 ? -10.553 16.659 -4.139 1.00 44.72 301 PHE A C 1
ATOM 2381 O O . PHE A 1 301 ? -10.699 17.098 -2.999 1.00 44.72 301 PHE A O 1
ATOM 2388 N N . ASP A 1 302 ? -10.671 17.430 -5.217 1.00 44.66 302 ASP A N 1
ATOM 2389 C CA . ASP A 1 302 ? -11.137 18.808 -5.136 1.00 44.66 302 ASP A CA 1
ATOM 2390 C C . ASP A 1 302 ? -12.664 18.799 -4.965 1.00 44.66 302 ASP A C 1
ATOM 2392 O O . ASP A 1 302 ? -13.443 18.949 -5.909 1.00 44.66 302 ASP A O 1
ATOM 2396 N N . ALA A 1 303 ? -13.107 18.540 -3.729 1.00 47.94 303 ALA A N 1
ATOM 2397 C CA . ALA A 1 303 ? -14.522 18.464 -3.358 1.00 47.94 303 ALA A CA 1
ATOM 2398 C C . ALA A 1 303 ? -15.309 19.729 -3.755 1.00 47.94 303 ALA A C 1
ATOM 2400 O O . ALA A 1 303 ? -16.534 19.683 -3.854 1.00 47.94 303 ALA A O 1
ATOM 2401 N N . ALA A 1 304 ? -14.611 20.844 -3.986 1.00 49.41 304 ALA A N 1
ATOM 2402 C CA . ALA A 1 304 ? -15.188 22.127 -4.350 1.00 49.41 304 ALA A CA 1
ATOM 2403 C C . ALA A 1 304 ? -15.644 22.216 -5.816 1.00 49.41 304 ALA A C 1
ATOM 2405 O O . ALA A 1 304 ? -16.573 22.968 -6.104 1.00 49.41 304 ALA A O 1
ATOM 2406 N N . THR A 1 305 ? -15.029 21.481 -6.751 1.00 57.72 305 THR A N 1
ATOM 2407 C CA . THR A 1 305 ? -15.261 21.719 -8.191 1.00 57.72 305 THR A CA 1
ATOM 2408 C C . THR A 1 305 ? -16.268 20.763 -8.825 1.00 57.72 305 THR A C 1
ATOM 2410 O O . THR A 1 305 ? -16.771 21.041 -9.913 1.00 57.72 305 THR A O 1
ATOM 2413 N N . GLY A 1 306 ? -16.590 19.638 -8.176 1.00 56.34 306 GLY A N 1
ATOM 2414 C CA . GLY A 1 306 ? -17.535 18.643 -8.704 1.00 56.34 306 GLY A CA 1
ATOM 2415 C C . GLY A 1 306 ? -17.094 17.977 -10.018 1.00 56.34 306 GLY A C 1
ATOM 2416 O O . GLY A 1 306 ? -17.837 17.167 -10.579 1.00 56.34 306 GLY A O 1
ATOM 2417 N N . VAL A 1 307 ? -15.892 18.284 -10.514 1.00 54.81 307 VAL A N 1
ATOM 2418 C CA . VAL A 1 307 ? -15.301 17.629 -11.677 1.00 54.81 307 VAL A CA 1
ATOM 2419 C C . VAL A 1 307 ? -14.877 16.239 -11.232 1.00 54.81 307 VAL A C 1
ATOM 2421 O O . VAL A 1 307 ? -14.107 16.086 -10.286 1.00 54.81 307 VAL A O 1
ATOM 2424 N N . ARG A 1 308 ? -15.409 15.201 -11.889 1.00 54.41 308 ARG A N 1
ATOM 2425 C CA . ARG A 1 308 ? -14.979 13.829 -11.611 1.00 54.41 308 ARG A CA 1
ATOM 2426 C C . ARG A 1 308 ? -13.475 13.752 -11.881 1.00 54.41 308 ARG A C 1
ATOM 2428 O O . ARG A 1 308 ? -13.096 14.018 -13.025 1.00 54.41 308 ARG A O 1
ATOM 2435 N N . PRO A 1 309 ? -12.645 13.384 -10.888 1.00 56.12 309 PRO A N 1
ATOM 2436 C CA . PRO A 1 309 ? -11.234 13.165 -11.140 1.00 56.12 309 PRO A CA 1
ATOM 2437 C C . PRO A 1 309 ? -11.110 12.155 -12.277 1.00 56.12 309 PRO A C 1
ATOM 2439 O O . PRO A 1 309 ? -11.923 11.228 -12.411 1.00 56.12 309 PRO A O 1
ATOM 2442 N N . SER A 1 310 ? -10.132 12.384 -13.148 1.00 58.03 310 SER A N 1
ATOM 2443 C CA . SER A 1 310 ? -9.829 11.435 -14.210 1.00 58.03 310 SER A CA 1
ATOM 2444 C C . SER A 1 310 ? -9.597 10.048 -13.587 1.00 58.03 310 SER A C 1
ATOM 2446 O O . SER A 1 310 ? -9.225 9.945 -12.418 1.00 58.03 310 SER A O 1
ATOM 2448 N N . LYS A 1 311 ? -9.880 8.967 -14.329 1.00 66.12 311 LYS A N 1
ATOM 2449 C CA . LYS A 1 311 ? -9.688 7.574 -13.877 1.00 66.12 311 LYS A CA 1
ATOM 2450 C C . LYS A 1 311 ? -8.195 7.258 -13.695 1.00 66.12 311 LYS A C 1
ATOM 2452 O O . LYS A 1 311 ? -7.591 6.562 -14.513 1.00 66.12 311 LYS A O 1
ATOM 2457 N N . GLY A 1 312 ? -7.608 7.851 -12.670 1.00 70.44 312 GLY A N 1
ATOM 2458 C CA . GLY A 1 312 ? -6.215 7.767 -12.295 1.00 70.44 312 GLY A CA 1
ATOM 2459 C C . GLY A 1 312 ? -5.991 6.739 -11.195 1.00 70.44 312 GLY A C 1
ATOM 2460 O O . GLY A 1 312 ? -6.879 6.468 -10.387 1.00 70.44 312 GLY A O 1
ATOM 2461 N N . ALA A 1 313 ? -4.798 6.157 -11.170 1.00 81.88 313 ALA A N 1
ATOM 2462 C CA . ALA A 1 313 ? -4.354 5.333 -10.057 1.00 81.88 313 ALA A CA 1
ATOM 2463 C C . ALA A 1 313 ? -3.526 6.193 -9.112 1.00 81.88 313 ALA A C 1
ATOM 2465 O O . ALA A 1 313 ? -2.611 6.877 -9.559 1.00 81.88 313 ALA A O 1
ATOM 2466 N N . ARG A 1 314 ? -3.780 6.114 -7.804 1.00 86.06 314 ARG A N 1
ATOM 2467 C CA . ARG A 1 314 ? -2.868 6.720 -6.828 1.00 86.06 314 ARG A CA 1
ATOM 2468 C C . ARG A 1 314 ? -1.623 5.855 -6.702 1.00 86.06 314 ARG A C 1
ATOM 2470 O O . ARG A 1 314 ? -1.745 4.680 -6.358 1.00 86.06 314 ARG A O 1
ATOM 2477 N N . VAL A 1 315 ? -0.451 6.416 -6.982 1.00 90.62 315 VAL A N 1
ATOM 2478 C CA . VAL A 1 315 ? 0.831 5.715 -6.885 1.00 90.62 315 VAL A CA 1
ATOM 2479 C C . VAL A 1 315 ? 1.561 6.215 -5.648 1.00 90.62 315 VAL A C 1
ATOM 2481 O O . VAL A 1 315 ? 1.953 7.370 -5.559 1.00 90.62 315 VAL A O 1
ATOM 2484 N N . TYR A 1 316 ? 1.751 5.320 -4.693 1.00 90.94 316 TYR A N 1
ATOM 2485 C CA . TYR A 1 316 ? 2.529 5.535 -3.491 1.00 90.94 316 TYR A CA 1
ATOM 2486 C C . TYR A 1 316 ? 3.878 4.869 -3.668 1.00 90.94 316 TYR A C 1
ATOM 2488 O O . TYR A 1 316 ? 3.980 3.700 -4.047 1.00 90.94 316 TYR A O 1
ATOM 2496 N N . GLN A 1 317 ? 4.926 5.606 -3.344 1.00 91.31 317 GLN A N 1
ATOM 2497 C CA . GLN A 1 317 ? 6.248 5.031 -3.330 1.00 91.31 317 GLN A CA 1
ATOM 2498 C C . GLN A 1 317 ? 6.486 4.244 -2.039 1.00 91.31 317 GLN A C 1
ATOM 2500 O O . GLN A 1 317 ? 6.242 4.728 -0.931 1.00 91.31 317 GLN A O 1
ATOM 2505 N N . VAL A 1 318 ? 7.054 3.056 -2.206 1.00 91.38 318 VAL A N 1
ATOM 2506 C CA . VAL A 1 318 ? 7.640 2.262 -1.131 1.00 91.38 318 VAL A CA 1
ATOM 2507 C C . VAL A 1 318 ? 9.146 2.188 -1.364 1.00 91.38 318 VAL A C 1
ATOM 2509 O O . VAL A 1 318 ? 9.604 2.146 -2.505 1.00 91.38 318 VAL A O 1
ATOM 2512 N N . GLY A 1 319 ? 9.921 2.212 -0.282 1.00 89.38 319 GLY A N 1
ATOM 2513 C CA . GLY A 1 319 ? 11.329 1.832 -0.298 1.00 89.38 319 GLY A CA 1
ATOM 2514 C C . GLY A 1 319 ? 11.502 0.343 -0.606 1.00 89.38 319 GLY A C 1
ATOM 2515 O O . GLY A 1 319 ? 10.910 -0.209 -1.534 1.00 89.38 319 GLY A O 1
ATOM 2516 N N . ARG A 1 320 ? 12.328 -0.350 0.173 1.00 85.94 320 ARG A N 1
ATOM 2517 C CA . ARG A 1 320 ? 12.702 -1.726 -0.158 1.00 85.94 320 ARG A CA 1
ATOM 2518 C C . ARG A 1 320 ? 11.724 -2.749 0.406 1.00 85.94 320 ARG A C 1
ATOM 2520 O O . ARG A 1 320 ? 11.528 -2.847 1.612 1.00 85.94 320 ARG A O 1
ATOM 2527 N N . TRP A 1 321 ? 11.255 -3.665 -0.438 1.00 86.44 321 TRP A N 1
ATOM 2528 C CA . TRP A 1 321 ? 10.526 -4.832 0.054 1.00 86.44 321 TRP A CA 1
ATOM 2529 C C . TRP A 1 321 ? 11.462 -5.813 0.785 1.00 86.44 321 TRP A C 1
ATOM 2531 O O . TRP A 1 321 ? 12.317 -6.459 0.170 1.00 86.44 321 TRP A O 1
ATOM 2541 N N . LYS A 1 322 ? 11.320 -5.943 2.114 1.00 88.62 322 LYS A N 1
ATOM 2542 C CA . LYS A 1 322 ? 12.222 -6.786 2.930 1.00 88.62 322 LYS A CA 1
ATOM 2543 C C . LYS A 1 322 ? 11.944 -8.284 2.780 1.00 88.62 322 LYS A C 1
ATOM 2545 O O . LYS A 1 322 ? 12.891 -9.058 2.652 1.00 88.62 322 LYS A O 1
ATOM 2550 N N . CYS A 1 323 ? 10.677 -8.711 2.741 1.00 89.06 323 CYS A N 1
ATOM 2551 C CA . CYS A 1 323 ? 10.361 -10.131 2.550 1.00 89.06 323 CYS A CA 1
ATOM 2552 C C . CYS A 1 323 ? 10.457 -10.535 1.071 1.00 89.06 323 CYS A C 1
ATOM 2554 O O . CYS A 1 323 ? 9.566 -10.220 0.287 1.00 89.06 323 CYS A O 1
ATOM 2556 N N . ARG A 1 324 ? 11.523 -11.236 0.670 1.00 88.25 324 ARG A N 1
ATOM 2557 C CA . ARG A 1 324 ? 11.708 -11.736 -0.713 1.00 88.25 324 ARG A CA 1
ATOM 2558 C C . ARG A 1 324 ? 11.245 -13.182 -0.928 1.00 88.25 324 ARG A C 1
ATOM 2560 O O . ARG A 1 324 ? 11.201 -13.644 -2.071 1.00 88.25 324 ARG A O 1
ATOM 2567 N N . ALA A 1 325 ? 10.901 -13.887 0.150 1.00 92.25 325 ALA A N 1
ATOM 2568 C CA . ALA A 1 325 ? 10.320 -15.225 0.090 1.00 92.25 325 ALA A CA 1
ATOM 2569 C C . ALA A 1 325 ? 8.912 -15.196 -0.533 1.00 92.25 325 ALA A C 1
ATOM 2571 O O . ALA A 1 325 ? 8.361 -14.121 -0.785 1.00 92.25 325 ALA A O 1
ATOM 2572 N N . LEU A 1 326 ? 8.352 -16.378 -0.798 1.00 92.31 326 LEU A N 1
ATOM 2573 C CA . LEU A 1 326 ? 6.958 -16.507 -1.226 1.00 92.31 326 LEU A CA 1
ATOM 2574 C C . LEU A 1 326 ? 6.023 -15.933 -0.158 1.00 92.31 326 LEU A C 1
ATOM 2576 O O . LEU A 1 326 ? 6.314 -16.037 1.037 1.00 92.31 326 LEU A O 1
ATOM 2580 N N . VAL A 1 327 ? 4.897 -15.359 -0.584 1.00 93.50 327 VAL A N 1
ATOM 2581 C CA . VAL A 1 327 ? 3.913 -14.742 0.326 1.00 93.50 327 VAL A CA 1
ATOM 2582 C C . VAL A 1 327 ? 3.474 -15.692 1.446 1.00 93.50 327 VAL A C 1
ATOM 2584 O O . VAL A 1 327 ? 3.366 -15.248 2.585 1.00 93.50 327 VAL A O 1
ATOM 2587 N N . ASP A 1 328 ? 3.332 -16.993 1.181 1.00 93.94 328 ASP A N 1
ATOM 2588 C CA . ASP A 1 328 ? 2.959 -17.986 2.203 1.00 93.94 328 ASP A CA 1
ATOM 2589 C C . ASP A 1 328 ? 4.030 -18.180 3.286 1.00 93.94 328 ASP A C 1
ATOM 2591 O O . ASP A 1 328 ? 3.710 -18.471 4.437 1.00 93.94 328 ASP A O 1
ATOM 2595 N N . ILE A 1 329 ? 5.306 -17.984 2.941 1.00 95.94 329 ILE A N 1
ATOM 2596 C CA . ILE A 1 329 ? 6.410 -18.010 3.907 1.00 95.94 329 ILE A CA 1
ATOM 2597 C C . ILE A 1 329 ? 6.393 -16.714 4.724 1.00 95.94 329 ILE A C 1
ATOM 2599 O O . ILE A 1 329 ? 6.478 -16.760 5.948 1.00 95.94 329 ILE A O 1
ATOM 2603 N N . CYS A 1 330 ? 6.221 -15.559 4.068 1.00 95.12 330 CYS A N 1
ATOM 2604 C CA . CYS A 1 330 ? 6.107 -14.267 4.755 1.00 95.12 330 CYS A CA 1
ATOM 2605 C C . CYS A 1 330 ? 4.906 -14.237 5.726 1.00 95.12 330 CYS A C 1
ATOM 2607 O O . CYS A 1 330 ? 4.999 -13.679 6.819 1.00 95.12 330 CYS A O 1
ATOM 2609 N N . ALA A 1 331 ? 3.807 -14.906 5.359 1.00 95.88 331 ALA A N 1
ATOM 2610 C CA . ALA A 1 331 ? 2.580 -15.022 6.146 1.00 95.88 331 ALA A CA 1
ATOM 2611 C C . ALA A 1 331 ? 2.738 -15.758 7.488 1.00 95.88 331 ALA A C 1
ATOM 2613 O O . ALA A 1 331 ? 1.838 -15.690 8.330 1.00 95.88 331 ALA A O 1
ATOM 2614 N N . GLN A 1 332 ? 3.857 -16.460 7.696 1.00 95.75 332 GLN A N 1
ATOM 2615 C CA . GLN A 1 332 ? 4.172 -17.120 8.966 1.00 95.75 332 GLN A CA 1
ATOM 2616 C C . GLN A 1 332 ? 4.636 -16.124 10.034 1.00 95.75 332 GLN A C 1
ATOM 2618 O O . GLN A 1 332 ? 4.409 -16.354 11.218 1.00 95.75 332 GLN A O 1
ATOM 2623 N N . THR A 1 333 ? 5.267 -15.020 9.626 1.00 95.69 333 THR A N 1
ATOM 2624 C CA . THR A 1 333 ? 5.796 -13.991 10.538 1.00 95.69 333 THR A CA 1
ATOM 2625 C C . THR A 1 333 ? 4.956 -12.721 10.565 1.00 95.69 333 THR A C 1
ATOM 2627 O O . THR A 1 333 ? 5.019 -11.968 11.529 1.00 95.69 333 THR A O 1
ATOM 2630 N N . ASP A 1 334 ? 4.196 -12.463 9.505 1.00 96.88 334 ASP A N 1
ATOM 2631 C CA . ASP A 1 334 ? 3.420 -11.240 9.327 1.00 96.88 334 ASP A CA 1
ATOM 2632 C C . ASP A 1 334 ? 2.073 -11.605 8.693 1.00 96.88 334 ASP A C 1
ATOM 2634 O O . ASP A 1 334 ? 1.994 -12.080 7.558 1.00 96.88 334 ASP A O 1
ATOM 2638 N N . THR A 1 335 ? 0.994 -11.441 9.456 1.00 96.44 335 THR A N 1
ATOM 2639 C CA . THR A 1 335 ? -0.331 -11.930 9.065 1.00 96.44 335 THR A CA 1
ATOM 2640 C C . THR A 1 335 ? -0.961 -11.130 7.928 1.00 96.44 335 THR A C 1
ATOM 2642 O O . THR A 1 335 ? -1.831 -11.682 7.250 1.00 96.44 335 THR A O 1
ATOM 2645 N N . ALA A 1 336 ? -0.498 -9.910 7.630 1.00 95.88 336 ALA A N 1
ATOM 2646 C CA . ALA A 1 336 ? -1.015 -9.112 6.517 1.00 95.88 336 ALA A CA 1
ATOM 2647 C C . ALA A 1 336 ? -0.784 -9.792 5.156 1.00 95.88 336 ALA A C 1
ATOM 2649 O O . ALA A 1 336 ? -1.617 -9.695 4.250 1.00 95.88 336 ALA A O 1
ATOM 2650 N N . PHE A 1 337 ? 0.287 -10.581 5.021 1.00 96.50 337 PHE A N 1
ATOM 2651 C CA . PHE A 1 337 ? 0.539 -11.380 3.817 1.00 96.50 337 PHE A CA 1
ATOM 2652 C C . PHE A 1 337 ? -0.551 -12.425 3.541 1.00 96.50 337 PHE A C 1
ATOM 2654 O O . PHE A 1 337 ? -0.774 -12.788 2.385 1.00 96.50 337 PHE A O 1
ATOM 2661 N N . LYS A 1 338 ? -1.312 -12.866 4.553 1.00 95.62 338 LYS A N 1
ATOM 2662 C CA . LYS A 1 338 ? -2.450 -13.776 4.333 1.00 95.62 338 LYS A CA 1
ATOM 2663 C C . LYS A 1 338 ? -3.534 -13.140 3.465 1.00 95.62 338 LYS A C 1
ATOM 2665 O O . LYS A 1 338 ? -4.218 -13.875 2.759 1.00 95.62 338 LYS A O 1
ATOM 2670 N N . MET A 1 339 ? -3.634 -11.810 3.438 1.00 94.88 339 MET A N 1
ATOM 2671 C CA . MET A 1 339 ? -4.578 -11.062 2.599 1.00 94.88 339 MET A CA 1
ATOM 2672 C C . MET A 1 339 ? -4.072 -10.835 1.167 1.00 94.88 339 MET A C 1
ATOM 2674 O O . MET A 1 339 ? -4.798 -10.251 0.356 1.00 94.88 339 MET A O 1
ATOM 2678 N N . MET A 1 340 ? -2.848 -11.275 0.846 1.00 96.12 340 MET A N 1
ATOM 2679 C CA . MET A 1 340 ? -2.192 -11.041 -0.442 1.00 96.12 340 MET A CA 1
ATOM 2680 C C . MET A 1 340 ? -2.207 -12.262 -1.361 1.00 96.12 340 MET A C 1
ATOM 2682 O O . MET A 1 340 ? -2.065 -13.399 -0.905 1.00 96.12 340 MET A O 1
ATOM 2686 N N . SER A 1 341 ? -2.309 -12.013 -2.664 1.00 95.62 341 SER A N 1
ATOM 2687 C CA . SER A 1 341 ? -1.951 -12.969 -3.717 1.00 95.62 341 SER A CA 1
ATOM 2688 C C . SER A 1 341 ? -0.699 -12.500 -4.444 1.00 95.62 341 SER A C 1
ATOM 2690 O O . SER A 1 341 ? -0.597 -11.326 -4.792 1.00 95.62 341 SER A O 1
ATOM 2692 N N . GLU A 1 342 ? 0.247 -13.401 -4.686 1.00 95.56 342 GLU A N 1
ATOM 2693 C CA . GLU A 1 342 ? 1.517 -13.074 -5.338 1.00 95.56 342 GLU A CA 1
ATOM 2694 C C . GLU A 1 342 ? 1.499 -13.427 -6.827 1.00 95.56 342 GLU A C 1
ATOM 2696 O O . GLU A 1 342 ? 0.965 -14.461 -7.221 1.00 95.56 342 GLU A O 1
ATOM 2701 N N . PHE A 1 343 ? 2.147 -12.598 -7.641 1.00 95.81 343 PHE A N 1
ATOM 2702 C CA . PHE A 1 343 ? 2.562 -12.939 -8.997 1.00 95.81 343 PHE A CA 1
ATOM 2703 C C . PHE A 1 343 ? 4.044 -12.621 -9.172 1.00 95.81 343 PHE A C 1
ATOM 2705 O O . PHE A 1 343 ? 4.498 -11.551 -8.767 1.00 95.81 343 PHE A O 1
ATOM 2712 N N . ARG A 1 344 ? 4.787 -13.536 -9.799 1.00 94.81 344 ARG A N 1
ATOM 2713 C CA . ARG A 1 344 ? 6.204 -13.369 -10.134 1.00 94.81 344 ARG A CA 1
ATOM 2714 C C . ARG A 1 344 ? 6.401 -13.620 -11.621 1.00 94.81 344 ARG A C 1
ATOM 2716 O O . ARG A 1 344 ? 6.064 -14.700 -12.101 1.00 94.81 344 ARG A O 1
ATOM 2723 N N . SER A 1 345 ? 6.964 -12.652 -12.333 1.00 92.12 345 SER A N 1
ATOM 2724 C CA . SER A 1 345 ? 7.366 -12.856 -13.728 1.00 92.12 345 SER A CA 1
ATOM 2725 C C . SER A 1 345 ? 8.560 -13.808 -13.826 1.00 92.12 345 SER A C 1
ATOM 2727 O O . SER A 1 345 ? 9.417 -13.811 -12.941 1.00 92.12 345 SER A O 1
ATOM 2729 N N . GLY A 1 346 ? 8.653 -14.572 -14.918 1.00 80.06 346 GLY A N 1
ATOM 2730 C CA . GLY A 1 346 ? 9.837 -15.383 -15.241 1.00 80.06 346 GLY A CA 1
ATOM 2731 C C . GLY A 1 346 ? 10.055 -16.631 -14.372 1.00 80.06 346 GLY A C 1
ATOM 2732 O O . GLY A 1 346 ? 11.101 -17.267 -14.482 1.00 80.06 346 GLY A O 1
ATOM 2733 N N . GLY A 1 347 ? 9.095 -16.985 -13.507 1.00 66.19 347 GLY A N 1
ATOM 2734 C CA . GLY A 1 347 ? 9.252 -18.056 -12.517 1.00 66.19 347 GLY A CA 1
ATOM 2735 C C . GLY A 1 347 ? 8.640 -19.420 -12.860 1.00 66.19 347 GLY A C 1
ATOM 2736 O O . GLY A 1 347 ? 9.020 -20.394 -12.215 1.00 66.19 347 GLY A O 1
ATOM 2737 N N . HIS A 1 348 ? 7.705 -19.528 -13.817 1.00 67.44 348 HIS A N 1
ATOM 2738 C CA . HIS A 1 348 ? 6.882 -20.740 -13.979 1.00 67.44 348 HIS A CA 1
ATOM 2739 C C . HIS A 1 348 ? 6.412 -21.000 -15.418 1.00 67.44 348 HIS A C 1
ATOM 2741 O O . HIS A 1 348 ? 6.143 -20.059 -16.161 1.00 67.44 348 HIS A O 1
ATOM 2747 N N . ASP A 1 349 ? 6.204 -22.280 -15.749 1.00 76.62 349 ASP A N 1
ATOM 2748 C CA . ASP A 1 349 ? 5.567 -22.733 -17.000 1.00 76.62 349 ASP A CA 1
ATOM 2749 C C . ASP A 1 349 ? 4.092 -22.273 -17.118 1.00 76.62 349 ASP A C 1
ATOM 2751 O O . ASP A 1 349 ? 3.551 -22.187 -18.218 1.00 76.62 349 ASP A O 1
ATOM 2755 N N . ASP A 1 350 ? 3.472 -21.877 -15.997 1.00 86.12 350 ASP A N 1
ATOM 2756 C CA . ASP A 1 350 ? 2.060 -21.478 -15.884 1.00 86.12 350 ASP A CA 1
ATOM 2757 C C . ASP A 1 350 ? 1.862 -19.977 -15.572 1.00 86.12 350 ASP A C 1
ATOM 2759 O O . ASP A 1 350 ? 0.938 -19.581 -14.854 1.00 86.12 350 ASP A O 1
ATOM 2763 N N . GLU A 1 351 ? 2.716 -19.097 -16.106 1.00 91.44 351 GLU A N 1
ATOM 2764 C CA . GLU A 1 351 ? 2.654 -17.644 -15.847 1.00 91.44 351 GLU A CA 1
ATOM 2765 C C . GLU A 1 351 ? 1.265 -17.039 -16.150 1.00 91.44 351 GLU A C 1
ATOM 2767 O O . GLU A 1 351 ? 0.771 -16.177 -15.421 1.00 91.44 351 GLU A O 1
ATOM 2772 N N . MET A 1 352 ? 0.577 -17.545 -17.176 1.00 93.62 352 MET A N 1
ATOM 2773 C CA . MET A 1 352 ? -0.778 -17.113 -17.537 1.00 93.62 352 MET A CA 1
ATOM 2774 C C . MET A 1 352 ? -1.827 -17.486 -16.482 1.00 93.62 352 MET A C 1
ATOM 2776 O O . MET A 1 352 ? -2.739 -16.699 -16.223 1.00 93.62 352 MET A O 1
ATOM 2780 N N . VAL A 1 353 ? -1.694 -18.656 -15.850 1.00 94.06 353 VAL A N 1
ATOM 2781 C CA . VAL A 1 353 ? -2.598 -19.109 -14.780 1.00 94.06 353 VAL A CA 1
ATOM 2782 C C . VAL A 1 353 ? -2.383 -18.259 -13.530 1.00 94.06 353 VAL A C 1
ATOM 2784 O O . VAL A 1 353 ? -3.348 -17.767 -12.946 1.00 94.06 353 VAL A O 1
ATOM 2787 N N . ALA A 1 354 ? -1.123 -18.006 -13.163 1.00 93.12 354 ALA A N 1
ATOM 2788 C CA . ALA A 1 354 ? -0.785 -17.133 -12.041 1.00 93.12 354 ALA A CA 1
ATOM 2789 C C . ALA A 1 354 ? -1.283 -15.693 -12.263 1.00 93.12 354 ALA A C 1
ATOM 2791 O O . ALA A 1 354 ? -1.848 -15.071 -11.360 1.00 93.12 354 ALA A O 1
ATOM 2792 N N . ALA A 1 355 ? -1.137 -15.169 -13.483 1.00 95.06 355 ALA A N 1
ATOM 2793 C CA . ALA A 1 355 ? -1.674 -13.864 -13.848 1.00 95.06 355 ALA A CA 1
ATOM 2794 C C . ALA A 1 355 ? -3.209 -13.834 -13.749 1.00 95.06 355 ALA A C 1
ATOM 2796 O O . ALA A 1 355 ? -3.777 -12.860 -13.250 1.00 95.06 355 ALA A O 1
ATOM 2797 N N . GLN A 1 356 ? -3.895 -14.902 -14.169 1.00 95.75 356 GLN A N 1
ATOM 2798 C CA . GLN A 1 356 ? -5.351 -14.989 -14.071 1.00 95.75 356 GLN A CA 1
ATOM 2799 C C . GLN A 1 356 ? -5.822 -15.015 -12.610 1.00 95.75 356 GLN A C 1
ATOM 2801 O O . GLN A 1 356 ? -6.776 -14.313 -12.277 1.00 95.75 356 GLN A O 1
ATOM 2806 N N . ALA A 1 357 ? -5.115 -15.725 -11.724 1.00 94.00 357 ALA A N 1
ATOM 2807 C CA . ALA A 1 357 ? -5.414 -15.740 -10.291 1.00 94.00 357 ALA A CA 1
ATOM 2808 C C . ALA A 1 357 ? -5.335 -14.335 -9.665 1.00 94.00 357 ALA A C 1
ATOM 2810 O O . ALA A 1 357 ? -6.198 -13.953 -8.872 1.00 94.00 357 ALA A O 1
ATOM 2811 N N . VAL A 1 358 ? -4.356 -13.520 -10.075 1.00 94.38 358 VAL A N 1
ATOM 2812 C CA . VAL A 1 358 ? -4.281 -12.104 -9.680 1.00 94.38 358 VAL A CA 1
ATOM 2813 C C . VAL A 1 358 ? -5.493 -11.309 -10.166 1.00 94.38 358 VAL A C 1
ATOM 2815 O O . VAL A 1 358 ? -6.053 -10.518 -9.405 1.00 94.38 358 VAL A O 1
ATOM 2818 N N . LEU A 1 359 ? -5.934 -11.514 -11.410 1.00 94.44 359 LEU A N 1
ATOM 2819 C CA . LEU A 1 359 ? -7.129 -10.836 -11.918 1.00 94.44 359 LEU A CA 1
ATOM 2820 C C . LEU A 1 359 ? -8.394 -11.266 -11.169 1.00 94.44 359 LEU A C 1
ATOM 2822 O O . LEU A 1 359 ? -9.277 -10.442 -10.947 1.00 94.44 359 LEU A O 1
ATOM 2826 N N . ASP A 1 360 ? -8.489 -12.526 -10.757 1.00 94.19 360 ASP A N 1
ATOM 2827 C CA . ASP A 1 360 ? -9.615 -13.008 -9.961 1.00 94.19 360 ASP A CA 1
ATOM 2828 C C . ASP A 1 360 ? -9.658 -12.348 -8.574 1.00 94.19 360 ASP A C 1
ATOM 2830 O O . ASP A 1 360 ? -10.743 -11.983 -8.118 1.00 94.19 360 ASP A O 1
ATOM 2834 N N . VAL A 1 361 ? -8.504 -12.058 -7.961 1.00 93.19 361 VAL A N 1
ATOM 2835 C CA . VAL A 1 361 ? -8.430 -11.229 -6.741 1.00 93.19 361 VAL A CA 1
ATOM 2836 C C . VAL A 1 361 ? -8.887 -9.793 -7.011 1.00 93.19 361 VAL A C 1
ATOM 2838 O O . VAL A 1 361 ? -9.705 -9.273 -6.256 1.00 93.19 361 VAL A O 1
ATOM 2841 N N . LEU A 1 362 ? -8.445 -9.154 -8.106 1.00 91.19 362 LEU A N 1
ATOM 2842 C CA . LEU A 1 362 ? -8.890 -7.790 -8.463 1.00 91.19 362 LEU A CA 1
ATOM 2843 C C . LEU A 1 362 ? -10.404 -7.701 -8.685 1.00 91.19 362 LEU A C 1
ATOM 2845 O O . LEU A 1 362 ? -11.003 -6.668 -8.380 1.00 91.19 362 LEU A O 1
ATOM 2849 N N . HIS A 1 363 ? -11.008 -8.784 -9.179 1.00 91.31 363 HIS A N 1
ATOM 2850 C CA . HIS A 1 363 ? -12.450 -8.936 -9.363 1.00 91.31 363 HIS A CA 1
ATOM 2851 C C . HIS A 1 363 ? -13.201 -9.399 -8.101 1.00 91.31 363 HIS A C 1
ATOM 2853 O O . HIS A 1 363 ? -14.409 -9.611 -8.175 1.00 91.31 363 HIS A O 1
ATOM 2859 N N . GLY A 1 364 ? -12.520 -9.589 -6.965 1.00 89.50 364 GLY A N 1
ATOM 2860 C CA . GLY A 1 364 ? -13.141 -10.025 -5.710 1.00 89.50 364 GLY A CA 1
ATOM 2861 C C . GLY A 1 364 ? -13.630 -11.479 -5.711 1.00 89.50 364 GLY A C 1
ATOM 2862 O O . GLY A 1 364 ? -14.487 -11.836 -4.909 1.00 89.50 364 GLY A O 1
ATOM 2863 N N . LYS A 1 365 ? -13.117 -12.328 -6.609 1.00 92.19 365 LYS A N 1
ATOM 2864 C CA . LYS A 1 365 ? -13.526 -13.739 -6.731 1.00 92.19 365 LYS A CA 1
ATOM 2865 C C . LYS A 1 365 ? -12.778 -14.684 -5.792 1.00 92.19 365 LYS A C 1
ATOM 2867 O O . LYS A 1 365 ? -13.169 -15.841 -5.677 1.00 92.19 365 LYS A O 1
ATOM 2872 N N . THR A 1 366 ? -11.712 -14.217 -5.145 1.00 91.50 366 THR A N 1
ATOM 2873 C CA . THR A 1 366 ? -10.860 -15.039 -4.277 1.00 91.50 366 THR A CA 1
ATOM 2874 C C . THR A 1 366 ? -11.140 -14.716 -2.806 1.00 91.50 366 THR A C 1
ATOM 2876 O O . THR A 1 366 ? -10.715 -13.663 -2.328 1.00 91.50 366 THR A O 1
ATOM 2879 N N . PRO A 1 367 ? -11.833 -15.594 -2.054 1.00 88.94 367 PRO A N 1
ATOM 2880 C CA . PRO A 1 367 ? -12.165 -15.339 -0.655 1.00 88.94 367 PRO A CA 1
ATOM 2881 C C . PRO A 1 367 ? -10.922 -15.094 0.206 1.00 88.94 367 PRO A C 1
ATOM 2883 O O . PRO A 1 367 ? -9.905 -15.771 0.064 1.00 88.94 367 PRO A O 1
ATOM 2886 N N . GLY A 1 368 ? -10.998 -14.114 1.107 1.00 88.38 368 GLY A N 1
ATOM 2887 C CA . GLY A 1 368 ? -9.917 -13.780 2.044 1.00 88.38 368 GLY A CA 1
ATOM 2888 C C . GLY A 1 368 ? -8.703 -13.070 1.430 1.00 88.38 368 GLY A C 1
ATOM 2889 O O . GLY A 1 368 ? -7.885 -12.531 2.174 1.00 88.38 368 GLY A O 1
ATOM 2890 N N . LYS A 1 369 ? -8.588 -13.004 0.098 1.00 92.69 369 LYS A N 1
ATOM 2891 C CA . LYS A 1 369 ? -7.546 -12.245 -0.600 1.00 92.69 369 LYS A CA 1
ATOM 2892 C C . LYS A 1 369 ? -8.129 -10.933 -1.105 1.00 92.69 369 LYS A C 1
ATOM 2894 O O . LYS A 1 369 ? -9.140 -10.920 -1.797 1.00 92.69 369 LYS A O 1
ATOM 2899 N N . ARG A 1 370 ? -7.486 -9.824 -0.754 1.00 92.31 370 ARG A N 1
ATOM 2900 C CA . ARG A 1 370 ? -7.893 -8.474 -1.183 1.00 92.31 370 ARG A CA 1
ATOM 2901 C C . ARG A 1 370 ? -6.751 -7.761 -1.893 1.00 92.31 370 ARG A C 1
ATOM 2903 O O . ARG A 1 370 ? -6.973 -7.063 -2.876 1.00 92.31 370 ARG A O 1
ATOM 2910 N N . ASN A 1 371 ? -5.533 -7.970 -1.406 1.00 95.81 371 ASN A N 1
ATOM 2911 C CA . ASN A 1 371 ? -4.331 -7.307 -1.881 1.00 95.81 371 ASN A CA 1
ATOM 2912 C C . ASN A 1 371 ? -3.587 -8.194 -2.885 1.00 95.81 371 ASN A C 1
ATOM 2914 O O . ASN A 1 371 ? -3.676 -9.423 -2.845 1.00 95.81 371 ASN A O 1
ATOM 2918 N N . ILE A 1 372 ? -2.811 -7.579 -3.769 1.00 96.69 372 ILE A N 1
ATOM 2919 C CA . ILE A 1 372 ? -1.933 -8.285 -4.707 1.00 96.69 372 ILE A CA 1
ATOM 2920 C C . ILE A 1 372 ? -0.511 -7.800 -4.531 1.00 96.69 372 ILE A C 1
ATOM 2922 O O . ILE A 1 372 ? -0.293 -6.609 -4.356 1.00 96.69 372 ILE A O 1
ATOM 2926 N N . LEU A 1 373 ? 0.445 -8.716 -4.633 1.00 96.81 373 LEU A N 1
ATOM 2927 C CA . LEU A 1 373 ? 1.866 -8.428 -4.715 1.00 96.81 373 LEU A CA 1
ATOM 2928 C C . LEU A 1 373 ? 2.400 -8.867 -6.080 1.00 96.81 373 LEU A C 1
ATOM 2930 O O . LEU A 1 373 ? 2.476 -10.057 -6.374 1.00 96.81 373 LEU A O 1
ATOM 2934 N N . LEU A 1 374 ? 2.783 -7.902 -6.908 1.00 97.00 374 LEU A N 1
ATOM 2935 C CA . LEU A 1 374 ? 3.426 -8.119 -8.197 1.00 97.00 374 LEU A CA 1
ATOM 2936 C C . LEU A 1 374 ? 4.944 -8.027 -8.024 1.00 97.00 374 LEU A C 1
ATOM 2938 O O . LEU A 1 374 ? 5.446 -7.000 -7.585 1.00 97.00 374 LEU A O 1
ATOM 2942 N N . ARG A 1 375 ? 5.695 -9.057 -8.408 1.00 95.38 375 ARG A N 1
ATOM 2943 C CA . ARG A 1 375 ? 7.154 -8.979 -8.559 1.00 95.38 375 ARG A CA 1
ATOM 2944 C C . ARG A 1 375 ? 7.494 -9.108 -10.031 1.00 95.38 375 ARG A C 1
ATOM 2946 O O . ARG A 1 375 ? 7.331 -10.182 -10.610 1.00 95.38 375 ARG A O 1
ATOM 2953 N N . LEU A 1 376 ? 7.879 -7.992 -10.636 1.00 95.94 376 LEU A N 1
ATOM 2954 C CA . LEU A 1 376 ? 7.956 -7.847 -12.085 1.00 95.94 376 LEU A CA 1
ATOM 2955 C C . LEU A 1 376 ? 9.388 -7.552 -12.533 1.00 95.94 376 LEU A C 1
ATOM 2957 O O . LEU A 1 376 ? 9.937 -6.494 -12.252 1.00 95.94 376 LEU A O 1
ATOM 2961 N N . GLU A 1 377 ? 9.948 -8.470 -13.302 1.00 94.06 377 GLU A N 1
ATOM 2962 C CA . GLU A 1 377 ? 11.161 -8.353 -14.110 1.00 94.06 377 GLU A CA 1
ATOM 2963 C C . GLU A 1 377 ? 10.741 -8.323 -15.591 1.00 94.06 377 GLU A C 1
ATOM 2965 O O . GLU A 1 377 ? 11.072 -9.198 -16.385 1.00 94.06 377 GLU A O 1
ATOM 2970 N N . GLY A 1 378 ? 9.901 -7.347 -15.953 1.00 93.38 378 GLY A N 1
ATOM 2971 C CA . GLY A 1 378 ? 9.255 -7.270 -17.265 1.00 93.38 378 GLY A CA 1
ATOM 2972 C C . GLY A 1 378 ? 7.752 -7.015 -17.167 1.00 93.38 378 GLY A C 1
ATOM 2973 O O . GLY A 1 378 ? 7.271 -6.436 -16.199 1.00 93.38 378 GLY A O 1
ATOM 2974 N N . THR A 1 379 ? 6.990 -7.397 -18.191 1.00 94.44 379 THR A N 1
ATOM 2975 C CA . THR A 1 379 ? 5.556 -7.074 -18.278 1.00 94.44 379 THR A CA 1
ATOM 2976 C C . THR A 1 379 ? 4.654 -8.076 -17.570 1.00 94.44 379 THR A C 1
ATOM 2978 O O . THR A 1 379 ? 4.924 -9.270 -17.587 1.00 94.44 379 THR A O 1
ATOM 2981 N N . PHE A 1 380 ? 3.498 -7.613 -17.089 1.00 95.44 380 PHE A N 1
ATOM 2982 C CA . PHE A 1 380 ? 2.398 -8.509 -16.723 1.00 95.44 380 PHE A CA 1
ATOM 2983 C C . PHE A 1 380 ? 1.690 -9.039 -17.991 1.00 95.44 380 PHE A C 1
ATOM 2985 O O . PHE A 1 380 ? 1.224 -8.227 -18.803 1.00 95.44 380 PHE A O 1
ATOM 2992 N N . PRO A 1 381 ? 1.572 -10.366 -18.190 1.00 93.81 381 PRO A N 1
ATOM 2993 C CA . PRO A 1 381 ? 1.257 -10.943 -19.502 1.00 93.81 381 PRO A CA 1
ATOM 2994 C C . PRO A 1 381 ? -0.197 -10.748 -19.961 1.00 93.81 381 PRO A C 1
ATOM 2996 O O . PRO A 1 381 ? -0.454 -10.673 -21.159 1.00 93.81 381 PRO A O 1
ATOM 2999 N N . LEU A 1 382 ? -1.161 -10.605 -19.042 1.00 93.44 382 LEU A N 1
ATOM 3000 C CA . LEU A 1 382 ? -2.588 -10.437 -19.384 1.00 93.44 382 LEU A CA 1
ATOM 3001 C C . LEU A 1 382 ? -3.001 -8.990 -19.682 1.00 93.44 382 LEU A C 1
ATOM 3003 O O . LEU A 1 382 ? -4.176 -8.698 -19.922 1.00 93.44 382 LEU A O 1
ATOM 3007 N N . GLN A 1 383 ? -2.055 -8.062 -19.641 1.00 94.25 383 GLN A N 1
ATOM 3008 C CA . GLN A 1 383 ? -2.329 -6.657 -19.882 1.00 94.25 383 GLN A CA 1
ATOM 3009 C C . GLN A 1 383 ? -2.087 -6.288 -21.343 1.00 94.25 383 GLN A C 1
ATOM 3011 O O . GLN A 1 383 ? -1.145 -6.769 -21.977 1.00 94.25 383 GLN A O 1
ATOM 3016 N N . LYS A 1 384 ? -2.914 -5.386 -21.879 1.00 94.94 384 LYS A N 1
ATOM 3017 C CA . LYS A 1 384 ? -2.749 -4.912 -23.256 1.00 94.94 384 LYS A CA 1
ATOM 3018 C C . LYS A 1 384 ? -1.621 -3.887 -23.343 1.00 94.94 384 LYS A C 1
ATOM 3020 O O . LYS A 1 384 ? -1.467 -3.037 -22.465 1.00 94.94 384 LYS A O 1
ATOM 3025 N N . THR A 1 385 ? -0.889 -3.896 -24.450 1.00 93.06 385 THR A N 1
ATOM 3026 C CA . THR A 1 385 ? 0.180 -2.926 -24.721 1.00 93.06 385 THR A CA 1
ATOM 3027 C C . THR A 1 385 ? -0.325 -1.477 -24.704 1.00 93.06 385 THR A C 1
ATOM 3029 O O . THR A 1 385 ? 0.377 -0.581 -24.246 1.00 93.06 385 THR A O 1
ATOM 3032 N N . GLU A 1 386 ? -1.562 -1.215 -25.139 1.00 91.56 386 GLU A N 1
ATOM 3033 C CA . GLU A 1 386 ? -2.192 0.114 -25.075 1.00 91.56 386 GLU A CA 1
ATOM 3034 C C . GLU A 1 386 ? -2.380 0.610 -23.635 1.00 91.56 386 GLU A C 1
ATOM 3036 O O . GLU A 1 386 ? -2.240 1.807 -23.376 1.00 91.56 386 GLU A O 1
ATOM 3041 N N . GLU A 1 387 ? -2.709 -0.295 -22.708 1.00 92.50 387 GLU A N 1
ATOM 3042 C CA . GLU A 1 387 ? -2.905 0.023 -21.289 1.00 92.50 387 GLU A CA 1
ATOM 3043 C C . GLU A 1 387 ? -1.559 0.399 -20.654 1.00 92.50 387 GLU A C 1
ATOM 3045 O O . GLU A 1 387 ? -1.462 1.440 -20.004 1.00 92.50 387 GLU A O 1
ATOM 3050 N N . ARG A 1 388 ? -0.501 -0.373 -20.941 1.00 94.38 388 ARG A N 1
ATOM 3051 C CA . ARG A 1 388 ? 0.876 -0.067 -20.512 1.00 94.38 388 ARG A CA 1
ATOM 3052 C C . ARG A 1 388 ? 1.392 1.246 -21.092 1.00 94.38 388 ARG A C 1
ATOM 3054 O O . ARG A 1 388 ? 2.000 2.039 -20.380 1.00 94.38 388 ARG A O 1
ATOM 3061 N N . ALA A 1 389 ? 1.133 1.502 -22.374 1.00 91.31 389 ALA A N 1
ATOM 3062 C CA . ALA A 1 389 ? 1.611 2.714 -23.037 1.00 91.31 389 ALA A CA 1
ATOM 3063 C C . ALA A 1 389 ? 0.945 3.956 -22.439 1.00 91.31 389 ALA A C 1
ATOM 3065 O O . ALA A 1 389 ? 1.610 4.957 -22.194 1.00 91.31 389 ALA A O 1
ATOM 3066 N N . ARG A 1 390 ? -0.361 3.875 -22.147 1.00 90.06 390 ARG A N 1
ATOM 3067 C CA . ARG A 1 390 ? -1.095 4.941 -21.456 1.00 90.06 390 ARG A CA 1
ATOM 3068 C C . ARG A 1 390 ? -0.543 5.193 -20.053 1.00 90.06 390 ARG A C 1
ATOM 3070 O O . ARG A 1 390 ? -0.370 6.349 -19.693 1.00 90.06 390 ARG A O 1
ATOM 3077 N N . ALA A 1 391 ? -0.259 4.127 -19.309 1.00 91.88 391 ALA A N 1
ATOM 3078 C CA . ALA A 1 391 ? 0.289 4.194 -17.960 1.00 91.88 391 ALA A CA 1
ATOM 3079 C C . ALA A 1 391 ? 1.695 4.810 -17.909 1.00 91.88 391 ALA A C 1
ATOM 3081 O O . ALA A 1 391 ? 1.989 5.634 -17.052 1.00 91.88 391 ALA A O 1
ATOM 3082 N N . LEU A 1 392 ? 2.573 4.456 -18.850 1.00 91.06 392 LEU A N 1
ATOM 3083 C CA . LEU A 1 392 ? 3.898 5.072 -18.928 1.00 91.06 392 LEU A CA 1
ATOM 3084 C C . LEU A 1 392 ? 3.814 6.532 -19.397 1.00 91.06 392 LEU A C 1
ATOM 3086 O O . LEU A 1 392 ? 4.528 7.393 -18.891 1.00 91.06 392 LEU A O 1
ATOM 3090 N N . ALA A 1 393 ? 2.920 6.823 -20.347 1.00 89.19 393 ALA A N 1
ATOM 3091 C CA . ALA A 1 393 ? 2.706 8.172 -20.860 1.00 89.19 393 ALA A CA 1
ATOM 3092 C C . ALA A 1 393 ? 2.122 9.135 -19.820 1.00 89.19 393 ALA A C 1
ATOM 3094 O O . ALA A 1 393 ? 2.308 10.342 -19.964 1.00 89.19 393 ALA A O 1
ATOM 3095 N N . SER A 1 394 ? 1.434 8.626 -18.795 1.00 88.06 394 SER A N 1
ATOM 3096 C CA . SER A 1 394 ? 0.907 9.466 -17.725 1.00 88.06 394 SER A CA 1
ATOM 3097 C C . SER A 1 394 ? 1.959 9.919 -16.720 1.00 88.06 394 SER A C 1
ATOM 3099 O O . SER A 1 394 ? 1.679 10.836 -15.960 1.00 88.06 394 SER A O 1
ATOM 3101 N N . LEU A 1 395 ? 3.150 9.313 -16.705 1.00 90.12 395 LEU A N 1
ATOM 3102 C CA . LEU A 1 395 ? 4.233 9.740 -15.824 1.00 90.12 395 LEU A CA 1
ATOM 3103 C C . LEU A 1 395 ? 4.919 10.994 -16.370 1.00 90.12 395 LEU A C 1
ATOM 3105 O O . LEU A 1 395 ? 5.371 11.033 -17.523 1.00 90.12 395 LEU A O 1
ATOM 3109 N N . THR A 1 396 ? 5.053 12.002 -15.517 1.00 91.38 396 THR A N 1
ATOM 3110 C CA . THR A 1 396 ? 5.834 13.209 -15.797 1.00 91.38 396 THR A CA 1
ATOM 3111 C C . THR A 1 396 ? 7.297 12.923 -15.457 1.00 91.38 396 THR A C 1
ATOM 3113 O O . THR A 1 396 ? 7.575 12.551 -14.321 1.00 91.38 396 THR A O 1
ATOM 3116 N N . PRO A 1 397 ? 8.250 13.025 -16.401 1.00 94.06 397 PRO A N 1
ATOM 3117 C CA . PRO A 1 397 ? 9.673 12.913 -16.081 1.00 94.06 397 PRO A CA 1
ATOM 3118 C C . PRO A 1 397 ? 10.081 13.915 -14.993 1.00 94.06 397 PRO A C 1
ATOM 3120 O O . PRO A 1 397 ? 9.626 15.057 -15.009 1.00 94.06 397 PRO A O 1
ATOM 3123 N N . SER A 1 398 ? 10.950 13.514 -14.063 1.00 93.62 398 SER A N 1
ATOM 3124 C CA . SER A 1 398 ? 11.517 14.440 -13.077 1.00 93.62 398 SER A CA 1
ATOM 3125 C C . SER A 1 398 ? 12.353 15.517 -13.775 1.00 93.62 398 SER A C 1
ATOM 3127 O O . SER A 1 398 ? 12.756 15.365 -14.935 1.00 93.62 398 SER A O 1
ATOM 3129 N N . ARG A 1 399 ? 12.671 16.610 -13.072 1.00 92.81 399 ARG A N 1
ATOM 3130 C CA . ARG A 1 399 ? 13.571 17.646 -13.606 1.00 92.81 399 ARG A CA 1
ATOM 3131 C C . ARG A 1 399 ? 14.920 17.056 -14.026 1.00 92.81 399 ARG A C 1
ATOM 3133 O O . ARG A 1 399 ? 15.365 17.299 -15.140 1.00 92.81 399 ARG A O 1
ATOM 3140 N N . ALA A 1 400 ? 15.518 16.214 -13.182 1.00 91.62 400 ALA A N 1
ATOM 3141 C CA . ALA A 1 400 ? 16.808 15.588 -13.468 1.00 91.62 400 ALA A CA 1
ATOM 3142 C C . ALA A 1 400 ? 16.763 14.679 -14.712 1.00 91.62 400 ALA A C 1
ATOM 3144 O O . ALA A 1 400 ? 17.705 14.684 -15.511 1.00 91.62 400 ALA A O 1
ATOM 3145 N N . LEU A 1 401 ? 15.665 13.934 -14.901 1.00 94.06 401 LEU A N 1
ATOM 3146 C CA . LEU A 1 401 ? 15.450 13.126 -16.102 1.00 94.06 401 LEU A CA 1
ATOM 3147 C C . LEU A 1 401 ? 15.224 14.004 -17.342 1.00 94.06 401 LEU A C 1
ATOM 3149 O O . LEU A 1 401 ? 15.829 13.758 -18.383 1.00 94.06 401 LEU A O 1
ATOM 3153 N N . THR A 1 402 ? 14.418 15.060 -17.222 1.00 94.06 402 THR A N 1
ATOM 3154 C CA . THR A 1 402 ? 14.142 16.022 -18.303 1.00 94.06 402 THR A CA 1
ATOM 3155 C C . THR A 1 402 ? 15.412 16.733 -18.769 1.00 94.06 402 THR A C 1
ATOM 3157 O O . THR A 1 402 ? 15.648 16.857 -19.972 1.00 94.06 402 THR A O 1
ATOM 3160 N N . ASP A 1 403 ? 16.271 17.145 -17.836 1.00 92.00 403 ASP A N 1
ATOM 3161 C CA . ASP A 1 403 ? 17.553 17.783 -18.139 1.00 92.00 403 ASP A CA 1
ATOM 3162 C C . ASP A 1 403 ? 18.477 16.819 -18.900 1.00 92.00 403 ASP A C 1
ATOM 3164 O O . ASP A 1 403 ? 19.129 17.215 -19.868 1.00 92.00 403 ASP A O 1
ATOM 3168 N N . HIS A 1 404 ? 18.506 15.535 -18.521 1.00 91.25 404 HIS A N 1
ATOM 3169 C CA . HIS A 1 404 ? 19.249 14.512 -19.264 1.00 91.25 404 HIS A CA 1
ATOM 3170 C C . HIS A 1 404 ? 18.672 14.278 -20.659 1.00 91.25 404 HIS A C 1
ATOM 3172 O O . HIS A 1 404 ? 19.431 14.258 -21.624 1.00 91.25 404 HIS A O 1
ATOM 3178 N N . MET A 1 405 ? 17.349 14.154 -20.786 1.00 93.19 405 MET A N 1
ATOM 3179 C CA . MET A 1 405 ? 16.681 14.011 -22.083 1.00 93.19 405 MET A CA 1
ATOM 3180 C C . MET A 1 405 ? 16.973 15.204 -23.002 1.00 93.19 405 MET A C 1
ATOM 3182 O O . MET A 1 405 ? 17.270 15.013 -24.174 1.00 93.19 405 MET A O 1
ATOM 3186 N N . THR A 1 406 ? 16.972 16.426 -22.466 1.00 92.12 406 THR A N 1
ATOM 3187 C CA . THR A 1 406 ? 17.280 17.648 -23.227 1.00 92.12 406 THR A CA 1
ATOM 3188 C C . THR A 1 406 ? 18.732 17.665 -23.707 1.00 92.12 406 THR A C 1
ATOM 3190 O O . THR A 1 406 ? 19.003 18.034 -24.848 1.00 92.12 406 THR A O 1
ATOM 3193 N N . LYS A 1 407 ? 19.677 17.210 -22.871 1.00 90.75 407 LYS A N 1
ATOM 3194 C CA . LYS A 1 407 ? 21.098 17.082 -23.244 1.00 90.75 407 LYS A CA 1
ATOM 3195 C C . LYS A 1 407 ? 21.341 16.059 -24.356 1.00 90.75 407 LYS A C 1
ATOM 3197 O O . LYS A 1 407 ? 22.319 16.203 -25.084 1.00 90.75 407 LYS A O 1
ATOM 3202 N N . LEU A 1 408 ? 20.480 15.047 -24.493 1.00 90.31 408 LEU A N 1
ATOM 3203 C CA . LEU A 1 408 ? 20.554 14.092 -25.603 1.00 90.31 408 LEU A CA 1
ATOM 3204 C C . LEU A 1 408 ? 20.140 14.703 -26.948 1.00 90.31 408 LEU A C 1
ATOM 3206 O O . LEU A 1 408 ? 20.418 14.086 -27.967 1.00 90.31 408 LEU A O 1
ATOM 3210 N N . GLY A 1 409 ? 19.520 15.888 -26.970 1.00 91.12 409 GLY A N 1
ATOM 3211 C CA . GLY A 1 409 ? 19.110 16.573 -28.196 1.00 91.12 409 GLY A CA 1
ATOM 3212 C C . GLY A 1 409 ? 18.040 15.832 -29.008 1.00 91.12 409 GLY A C 1
ATOM 3213 O O . GLY A 1 409 ? 17.406 14.886 -28.538 1.00 91.12 409 GLY A O 1
ATOM 3214 N N . ASP A 1 410 ? 17.816 16.295 -30.239 1.00 91.88 410 ASP A N 1
ATOM 3215 C CA . ASP A 1 410 ? 16.960 15.587 -31.191 1.00 91.88 410 ASP A CA 1
ATOM 3216 C C . ASP A 1 410 ? 17.715 14.382 -31.762 1.00 91.88 410 ASP A C 1
ATOM 3218 O O . ASP A 1 410 ? 18.816 14.519 -32.292 1.00 91.88 410 ASP A O 1
ATOM 3222 N N . THR A 1 411 ? 17.107 13.206 -31.628 1.00 93.12 411 THR A N 1
ATOM 3223 C CA . THR A 1 411 ? 17.652 11.925 -32.097 1.00 93.12 411 THR A CA 1
ATOM 3224 C C . THR A 1 411 ? 16.858 11.353 -33.273 1.00 93.12 411 THR A C 1
ATOM 3226 O O . THR A 1 411 ? 17.060 10.204 -33.669 1.00 93.12 411 THR A O 1
ATOM 3229 N N . SER A 1 412 ? 15.922 12.127 -33.832 1.00 93.44 412 SER A N 1
ATOM 3230 C CA . SER A 1 412 ? 14.976 11.665 -34.850 1.00 93.44 412 SER A CA 1
ATOM 3231 C C . SER A 1 412 ? 15.614 11.291 -36.190 1.00 93.44 412 SER A C 1
ATOM 3233 O O . SER A 1 412 ? 15.060 10.458 -36.915 1.00 93.44 412 SER A O 1
ATOM 3235 N N . ASP A 1 413 ? 16.794 11.831 -36.512 1.00 92.44 413 ASP A N 1
ATOM 3236 C CA . ASP A 1 413 ? 17.574 11.488 -37.705 1.00 92.44 413 ASP A CA 1
ATOM 3237 C C . ASP A 1 413 ? 18.600 10.362 -37.470 1.00 92.44 413 ASP A C 1
ATOM 3239 O O . ASP A 1 413 ? 19.175 9.847 -38.437 1.00 92.44 413 ASP A O 1
ATOM 3243 N N . HIS A 1 414 ? 18.788 9.910 -36.223 1.00 92.81 414 HIS A N 1
ATOM 3244 C CA . HIS A 1 414 ? 19.740 8.852 -35.880 1.00 92.81 414 HIS A CA 1
ATOM 3245 C C . HIS A 1 414 ? 19.185 7.449 -36.129 1.00 92.81 414 HIS A C 1
ATOM 3247 O O . HIS A 1 414 ? 17.986 7.156 -36.045 1.00 92.81 414 HIS A O 1
ATOM 3253 N N . LEU A 1 415 ? 20.118 6.535 -36.382 1.00 91.94 415 LEU A N 1
ATOM 3254 C CA . LEU A 1 415 ? 19.912 5.102 -36.293 1.00 91.94 415 LEU A CA 1
ATOM 3255 C C . LEU A 1 415 ? 20.267 4.625 -34.883 1.00 91.94 415 LEU A C 1
ATOM 3257 O O . LEU A 1 415 ? 21.427 4.682 -34.466 1.00 91.94 415 LEU A O 1
ATOM 3261 N N . GLY A 1 416 ? 19.266 4.139 -34.160 1.00 92.88 416 GLY A N 1
ATOM 3262 C CA . GLY A 1 416 ? 19.421 3.631 -32.805 1.00 92.88 416 GLY A CA 1
ATOM 3263 C C . GLY A 1 416 ? 20.167 2.299 -32.766 1.00 92.88 416 GLY A C 1
ATOM 3264 O O . GLY A 1 416 ? 19.883 1.399 -33.557 1.00 92.88 416 GLY A O 1
ATOM 3265 N N . VAL A 1 417 ? 21.094 2.146 -31.825 1.00 92.38 417 VAL A N 1
ATOM 3266 C CA . VAL A 1 417 ? 21.854 0.917 -31.578 1.00 92.38 417 VAL A CA 1
ATOM 3267 C C . VAL A 1 417 ? 21.819 0.618 -30.083 1.00 92.38 417 VAL A C 1
ATOM 3269 O O . VAL A 1 417 ? 22.316 1.407 -29.281 1.00 92.38 417 VAL A O 1
ATOM 3272 N N . TYR A 1 418 ? 21.256 -0.533 -29.707 1.00 92.75 418 TYR A N 1
ATOM 3273 C CA . TYR A 1 418 ? 21.226 -0.997 -28.317 1.00 92.75 418 TYR A CA 1
ATOM 3274 C C . TYR A 1 418 ? 22.169 -2.185 -28.102 1.00 92.75 418 TYR A C 1
ATOM 3276 O O . TYR A 1 418 ? 22.012 -3.234 -28.730 1.00 92.75 418 TYR A O 1
ATOM 3284 N N . ILE A 1 419 ? 23.110 -2.050 -27.167 1.00 91.44 419 ILE A N 1
ATOM 3285 C CA . ILE A 1 419 ? 24.086 -3.087 -26.817 1.00 91.44 419 ILE A CA 1
ATOM 3286 C C . ILE A 1 419 ? 23.619 -3.850 -25.570 1.00 91.44 419 ILE A C 1
ATOM 3288 O O . ILE A 1 419 ? 23.621 -3.329 -24.454 1.00 91.44 419 ILE A O 1
ATOM 3292 N N . GLY A 1 420 ? 23.230 -5.115 -25.748 1.00 88.81 420 GLY A N 1
ATOM 3293 C CA . GLY A 1 420 ? 22.770 -5.977 -24.653 1.00 88.81 420 GLY A CA 1
ATOM 3294 C C . GLY A 1 420 ? 23.860 -6.331 -23.630 1.00 88.81 420 GLY A C 1
ATOM 3295 O O . GLY A 1 420 ? 25.048 -6.374 -23.945 1.00 88.81 420 GLY A O 1
ATOM 3296 N N . SER A 1 421 ? 23.451 -6.666 -22.403 1.00 86.44 421 SER A N 1
ATOM 3297 C CA . SER A 1 421 ? 24.347 -6.984 -21.272 1.00 86.44 421 SER A CA 1
ATOM 3298 C C . SER A 1 421 ? 25.279 -8.185 -21.514 1.00 86.44 421 SER A C 1
ATOM 3300 O O . SER A 1 421 ? 26.353 -8.270 -20.903 1.00 86.44 421 SER A O 1
ATOM 3302 N N . GLY A 1 422 ? 24.884 -9.098 -22.408 1.00 86.56 422 GLY A N 1
ATOM 3303 C CA . GLY A 1 422 ? 25.650 -10.283 -22.807 1.00 86.56 422 GLY A CA 1
ATOM 3304 C C . GLY A 1 422 ? 26.670 -10.055 -23.930 1.00 86.56 422 GLY A C 1
ATOM 3305 O O . GLY A 1 422 ? 27.463 -10.954 -24.217 1.00 86.56 422 GLY A O 1
ATOM 3306 N N . VAL A 1 423 ? 26.684 -8.881 -24.571 1.00 88.62 423 VAL A N 1
ATOM 3307 C CA . VAL A 1 423 ? 27.608 -8.595 -25.679 1.00 88.62 423 VAL A CA 1
ATOM 3308 C C . VAL A 1 423 ? 29.022 -8.402 -25.128 1.00 88.62 423 VAL A C 1
ATOM 3310 O O . VAL A 1 423 ? 29.253 -7.596 -24.233 1.00 88.62 423 VAL A O 1
ATOM 3313 N N . ARG A 1 424 ? 29.989 -9.160 -25.655 1.00 91.38 424 ARG A N 1
ATOM 3314 C CA . ARG A 1 424 ? 31.424 -9.001 -25.347 1.00 91.38 424 ARG A CA 1
ATOM 3315 C C . ARG A 1 424 ? 32.066 -8.005 -26.314 1.00 91.38 424 ARG A C 1
ATOM 3317 O O . ARG A 1 424 ? 31.546 -7.808 -27.408 1.00 91.38 424 ARG A O 1
ATOM 3324 N N . LEU A 1 425 ? 33.249 -7.481 -25.984 1.00 90.06 425 LEU A N 1
ATOM 3325 C CA . LEU A 1 425 ? 33.986 -6.534 -26.840 1.00 90.06 425 LEU A CA 1
ATOM 3326 C C . LEU A 1 425 ? 34.170 -7.026 -28.291 1.00 90.06 425 LEU A C 1
ATOM 3328 O O . LEU A 1 425 ? 33.864 -6.304 -29.231 1.00 90.06 425 LEU A O 1
ATOM 3332 N N . LYS A 1 426 ? 34.540 -8.298 -28.494 1.00 91.56 426 LYS A N 1
ATOM 3333 C CA . LYS A 1 426 ? 34.617 -8.900 -29.844 1.00 91.56 426 LYS A CA 1
ATOM 3334 C C . LYS A 1 426 ? 33.282 -8.863 -30.605 1.00 91.56 426 LYS A C 1
ATOM 3336 O O . LYS A 1 426 ? 33.264 -8.757 -31.828 1.00 91.56 426 LYS A O 1
ATOM 3341 N N . GLY A 1 427 ? 32.165 -8.974 -29.884 1.00 90.94 427 GLY A N 1
ATOM 3342 C CA . GLY A 1 427 ? 30.820 -8.831 -30.441 1.00 90.94 427 GLY A CA 1
ATOM 3343 C C . GLY A 1 427 ? 30.543 -7.395 -30.881 1.00 90.94 427 GLY A C 1
ATOM 3344 O O . GLY A 1 427 ? 30.037 -7.194 -31.978 1.00 90.94 427 GLY A O 1
ATOM 3345 N N . VAL A 1 428 ? 30.975 -6.405 -30.091 1.00 90.75 428 VAL A N 1
ATOM 3346 C CA . VAL A 1 428 ? 30.915 -4.982 -30.467 1.00 90.75 428 VAL A CA 1
ATOM 3347 C C . VAL A 1 428 ? 31.728 -4.713 -31.733 1.00 90.75 428 VAL A C 1
ATOM 3349 O O . VAL A 1 428 ? 31.213 -4.120 -32.671 1.00 90.75 428 VAL A O 1
ATOM 3352 N N . GLU A 1 429 ? 32.963 -5.206 -31.834 1.00 92.50 429 GLU A N 1
ATOM 3353 C CA . GLU A 1 429 ? 33.780 -5.061 -33.051 1.00 92.50 429 GLU A CA 1
ATOM 3354 C C . GLU A 1 429 ? 33.113 -5.665 -34.295 1.00 92.50 429 GLU A C 1
ATOM 3356 O O . GLU A 1 429 ? 33.236 -5.142 -35.406 1.00 92.50 429 GLU A O 1
ATOM 3361 N N . ALA A 1 430 ? 32.427 -6.798 -34.137 1.00 91.75 430 ALA A N 1
ATOM 3362 C CA . ALA A 1 430 ? 31.687 -7.430 -35.221 1.00 91.75 430 ALA A CA 1
ATOM 3363 C C . ALA A 1 430 ? 30.450 -6.602 -35.615 1.00 91.75 430 ALA A C 1
ATOM 3365 O O . ALA A 1 430 ? 30.229 -6.382 -36.808 1.00 91.75 430 ALA A O 1
ATOM 3366 N N . MET A 1 431 ? 29.708 -6.092 -34.628 1.00 91.25 431 MET A N 1
ATOM 3367 C CA . MET A 1 431 ? 28.572 -5.184 -34.810 1.00 91.25 431 MET A CA 1
ATOM 3368 C C . MET A 1 431 ? 28.966 -3.931 -35.576 1.00 91.25 431 MET A C 1
ATOM 3370 O O . MET A 1 431 ? 28.364 -3.600 -36.594 1.00 91.25 431 MET A O 1
ATOM 3374 N N . VAL A 1 432 ? 30.009 -3.251 -35.109 1.00 90.31 432 VAL A N 1
ATOM 3375 C CA . VAL A 1 432 ? 30.499 -2.006 -35.697 1.00 90.31 432 VAL A CA 1
ATOM 3376 C C . VAL A 1 432 ? 30.926 -2.224 -37.145 1.00 90.31 432 VAL A C 1
ATOM 3378 O O . VAL A 1 432 ? 30.573 -1.432 -38.018 1.00 90.31 432 VAL A O 1
ATOM 3381 N N . ARG A 1 433 ? 31.638 -3.324 -37.434 1.00 90.88 433 ARG A N 1
ATOM 3382 C CA . ARG A 1 433 ? 32.000 -3.689 -38.812 1.00 90.88 433 ARG A CA 1
ATOM 3383 C C . ARG A 1 433 ? 30.768 -3.876 -39.696 1.00 90.88 433 ARG A C 1
ATOM 3385 O O . ARG A 1 433 ? 30.766 -3.385 -40.822 1.00 90.88 433 ARG A O 1
ATOM 3392 N N . ARG A 1 434 ? 29.716 -4.531 -39.191 1.00 88.81 434 ARG A N 1
ATOM 3393 C CA . ARG A 1 434 ? 28.455 -4.701 -39.929 1.00 88.81 434 ARG A CA 1
ATOM 3394 C C . ARG A 1 434 ? 27.749 -3.371 -40.173 1.00 88.81 434 ARG A C 1
ATOM 3396 O O . ARG A 1 434 ? 27.451 -3.072 -41.325 1.00 88.81 434 ARG A O 1
ATOM 3403 N N . LEU A 1 435 ? 27.571 -2.548 -39.142 1.00 88.94 435 LEU A N 1
ATOM 3404 C CA . LEU A 1 435 ? 26.933 -1.230 -39.252 1.00 88.94 435 LEU A CA 1
ATOM 3405 C C . LEU A 1 435 ? 27.661 -0.324 -40.258 1.00 88.94 435 LEU A C 1
ATOM 3407 O O . LEU A 1 435 ? 27.031 0.221 -41.162 1.00 88.94 435 LEU A O 1
ATOM 3411 N N . ASN A 1 436 ? 28.994 -0.266 -40.186 1.00 86.88 436 ASN A N 1
ATOM 3412 C CA . ASN A 1 436 ? 29.819 0.503 -41.124 1.00 86.88 436 ASN A CA 1
ATOM 3413 C C . ASN A 1 436 ? 29.761 -0.023 -42.574 1.00 86.88 436 ASN A C 1
ATOM 3415 O O . ASN A 1 436 ? 30.087 0.721 -43.493 1.00 86.88 436 ASN A O 1
ATOM 3419 N N . SER A 1 437 ? 29.383 -1.290 -42.787 1.00 85.62 437 SER A N 1
ATOM 3420 C CA . SER A 1 437 ? 29.266 -1.892 -44.127 1.00 85.62 437 SER A CA 1
ATOM 3421 C C . SER A 1 437 ? 27.880 -1.740 -44.764 1.00 85.62 437 SER A C 1
ATOM 3423 O O . SER A 1 437 ? 27.776 -1.789 -45.984 1.00 85.62 437 SER A O 1
ATOM 3425 N N . HIS A 1 438 ? 26.822 -1.585 -43.958 1.00 76.50 438 HIS A N 1
ATOM 3426 C CA . HIS A 1 438 ? 25.431 -1.607 -44.431 1.00 76.50 438 HIS A CA 1
ATOM 3427 C C . HIS A 1 438 ? 24.818 -0.219 -44.633 1.00 76.50 438 HIS A C 1
ATOM 3429 O O . HIS A 1 438 ? 23.879 -0.085 -45.414 1.00 76.50 438 HIS A O 1
ATOM 3435 N N . ASN A 1 439 ? 25.337 0.815 -43.972 1.00 70.38 439 ASN A N 1
ATOM 3436 C CA . ASN A 1 439 ? 24.811 2.166 -44.123 1.00 70.38 439 ASN A CA 1
ATOM 3437 C C . ASN A 1 439 ? 25.704 3.009 -45.027 1.00 70.38 439 ASN A C 1
ATOM 3439 O O . ASN A 1 439 ? 26.913 3.109 -44.818 1.00 70.38 439 ASN A O 1
ATOM 3443 N N . GLY A 1 440 ? 25.081 3.671 -46.006 1.00 68.38 440 GLY A N 1
ATOM 3444 C CA . GLY A 1 440 ? 25.718 4.765 -46.732 1.00 68.38 440 GLY A CA 1
ATOM 3445 C C . GLY A 1 440 ? 26.233 5.834 -45.760 1.00 68.38 440 GLY A C 1
ATOM 3446 O O . GLY A 1 440 ? 25.719 5.973 -44.650 1.00 68.38 440 GLY A O 1
ATOM 3447 N N . ALA A 1 441 ? 27.242 6.595 -46.184 1.00 61.84 441 ALA A N 1
ATOM 3448 C CA . ALA A 1 441 ? 28.065 7.499 -45.367 1.00 61.84 441 ALA A CA 1
ATOM 3449 C C . ALA A 1 441 ? 27.337 8.650 -44.622 1.00 61.84 441 ALA A C 1
ATOM 3451 O O . ALA A 1 441 ? 28.004 9.533 -44.096 1.00 61.84 441 ALA A O 1
ATOM 3452 N N . ALA A 1 442 ? 26.002 8.671 -44.572 1.00 64.69 442 ALA A N 1
ATOM 3453 C CA . ALA A 1 442 ? 25.195 9.790 -44.084 1.00 64.69 442 ALA A CA 1
ATOM 3454 C C . ALA A 1 442 ? 24.331 9.490 -42.841 1.00 64.69 442 ALA A C 1
ATOM 3456 O O . ALA A 1 442 ? 23.608 10.374 -42.396 1.00 64.69 442 ALA A O 1
ATOM 3457 N N . SER A 1 443 ? 24.349 8.273 -42.284 1.00 79.50 443 SER A N 1
ATOM 3458 C CA . SER A 1 443 ? 23.539 7.964 -41.088 1.00 79.50 443 SER A CA 1
ATOM 3459 C C . SER A 1 443 ? 24.304 8.278 -39.802 1.00 79.50 443 SER A C 1
ATOM 3461 O O . SER A 1 443 ? 25.398 7.752 -39.602 1.00 79.50 443 SER A O 1
ATOM 3463 N N . LYS A 1 444 ? 23.717 9.093 -38.919 1.00 91.12 444 LYS A N 1
ATOM 3464 C CA . LYS A 1 444 ? 24.199 9.283 -37.544 1.00 91.12 444 LYS A CA 1
ATOM 3465 C C . LYS A 1 444 ? 23.776 8.095 -36.683 1.00 91.12 444 LYS A C 1
ATOM 3467 O O . LYS A 1 444 ? 22.681 7.567 -36.870 1.00 91.12 444 LYS A O 1
ATOM 3472 N N . TYR A 1 445 ? 24.612 7.674 -35.739 1.00 91.25 445 TYR A N 1
ATOM 3473 C CA . TYR A 1 445 ? 24.284 6.573 -34.823 1.00 91.25 445 TYR A CA 1
ATOM 3474 C C . TYR A 1 445 ? 24.006 7.089 -33.413 1.00 91.25 445 TYR A C 1
ATOM 3476 O O . TYR A 1 445 ? 24.802 7.857 -32.878 1.00 91.25 445 TYR A O 1
ATOM 3484 N N . PHE A 1 446 ? 22.927 6.608 -32.792 1.00 93.00 446 PHE A N 1
ATOM 3485 C CA . PHE A 1 446 ? 22.649 6.805 -31.369 1.00 93.00 446 PHE A CA 1
ATOM 3486 C C . PHE A 1 446 ? 22.884 5.489 -30.627 1.00 93.00 446 PHE A C 1
ATOM 3488 O O . PHE A 1 446 ? 22.149 4.522 -30.821 1.00 93.00 446 PHE A O 1
ATOM 3495 N N . VAL A 1 447 ? 23.940 5.425 -29.813 1.00 92.00 447 VAL A N 1
ATOM 3496 C CA . VAL A 1 447 ? 24.413 4.175 -29.197 1.00 92.00 447 VAL A CA 1
ATOM 3497 C C . VAL A 1 447 ? 24.176 4.196 -27.691 1.00 92.00 447 VAL A C 1
ATOM 3499 O O . VAL A 1 447 ? 24.729 5.042 -26.983 1.00 92.00 447 VAL A O 1
ATOM 3502 N N . THR A 1 448 ? 23.414 3.217 -27.212 1.00 93.19 448 THR A N 1
ATOM 3503 C CA . THR A 1 448 ? 23.104 2.969 -25.795 1.00 93.19 448 THR A CA 1
ATOM 3504 C C . THR A 1 448 ? 23.215 1.468 -25.492 1.00 93.19 448 THR A C 1
ATOM 3506 O O . THR A 1 448 ? 23.426 0.652 -26.393 1.00 93.19 448 THR A O 1
ATOM 3509 N N . GLY A 1 449 ? 23.124 1.059 -24.230 1.00 90.69 449 GLY A N 1
ATOM 3510 C CA . GLY A 1 449 ? 23.211 -0.345 -23.851 1.00 90.69 449 GLY A CA 1
ATOM 3511 C C . GLY A 1 449 ? 23.234 -0.581 -22.348 1.00 90.69 449 GLY A C 1
ATOM 3512 O O . GLY A 1 449 ? 23.388 0.338 -21.557 1.00 90.69 449 GLY A O 1
ATOM 3513 N N . ALA A 1 450 ? 23.131 -1.848 -21.954 1.00 87.19 450 ALA A N 1
ATOM 3514 C CA . ALA A 1 450 ? 23.028 -2.245 -20.548 1.00 87.19 450 ALA A CA 1
ATOM 3515 C C . ALA A 1 450 ? 24.329 -2.073 -19.735 1.00 87.19 450 ALA A C 1
ATOM 3517 O O . ALA A 1 450 ? 24.307 -2.190 -18.515 1.00 87.19 450 ALA A O 1
ATOM 3518 N N . LYS A 1 451 ? 25.482 -1.891 -20.394 1.00 89.00 451 LYS A N 1
ATOM 3519 C CA . LYS A 1 451 ? 26.790 -1.728 -19.738 1.00 89.00 451 LYS A CA 1
ATOM 3520 C C . LYS A 1 451 ? 27.497 -0.492 -20.274 1.00 89.00 451 LYS A C 1
ATOM 3522 O O . LYS A 1 451 ? 28.026 -0.529 -21.387 1.00 89.00 451 LYS A O 1
ATOM 3527 N N . LYS A 1 452 ? 27.587 0.547 -19.442 1.00 88.69 452 LYS A N 1
ATOM 3528 C CA . LYS A 1 452 ? 28.239 1.830 -19.749 1.00 88.69 452 LYS A CA 1
ATOM 3529 C C . LYS A 1 452 ? 29.610 1.666 -20.412 1.00 88.69 452 LYS A C 1
ATOM 3531 O O . LYS A 1 452 ? 29.816 2.153 -21.517 1.00 88.69 452 LYS A O 1
ATOM 3536 N N . ALA A 1 453 ? 30.501 0.881 -19.804 1.00 90.50 453 ALA A N 1
ATOM 3537 C CA . ALA A 1 453 ? 31.858 0.669 -20.315 1.00 90.50 453 ALA A CA 1
ATOM 3538 C C . ALA A 1 453 ? 31.898 0.086 -21.742 1.00 90.50 453 ALA A C 1
ATOM 3540 O O . ALA A 1 453 ? 32.806 0.381 -22.514 1.00 90.50 453 ALA A O 1
ATOM 3541 N N . ILE A 1 454 ? 30.912 -0.739 -22.114 1.00 90.31 454 ILE A N 1
ATOM 3542 C CA . ILE A 1 454 ? 30.832 -1.324 -23.459 1.00 90.31 454 ILE A CA 1
ATOM 3543 C C . ILE A 1 454 ? 30.317 -0.288 -24.463 1.00 90.31 454 ILE A C 1
ATOM 3545 O O . ILE A 1 454 ? 30.831 -0.204 -25.576 1.00 90.31 454 ILE A O 1
ATOM 3549 N N . VAL A 1 455 ? 29.336 0.523 -24.064 1.00 90.00 455 VAL A N 1
ATOM 3550 C CA . VAL A 1 455 ? 28.811 1.628 -24.878 1.00 90.00 455 VAL A CA 1
ATOM 3551 C C . VAL A 1 455 ? 29.903 2.665 -25.152 1.00 90.00 455 VAL A C 1
ATOM 3553 O O . VAL A 1 455 ? 30.085 3.072 -26.298 1.00 90.00 455 VAL A O 1
ATOM 3556 N N . GLU A 1 456 ? 30.680 3.035 -24.133 1.00 90.25 456 GLU A N 1
ATOM 3557 C CA . GLU A 1 456 ? 31.800 3.979 -24.250 1.00 90.25 456 GLU A CA 1
ATOM 3558 C C . GLU A 1 456 ? 32.907 3.471 -25.180 1.00 90.25 456 GLU A C 1
ATOM 3560 O O . GLU A 1 456 ? 33.490 4.260 -25.917 1.00 90.25 456 GLU A O 1
ATOM 3565 N N . GLN A 1 457 ? 33.157 2.159 -25.212 1.00 91.12 457 GLN A N 1
ATOM 3566 C CA . GLN A 1 457 ? 34.089 1.553 -26.169 1.00 91.12 457 GLN A CA 1
ATOM 3567 C C . GLN A 1 457 ? 33.510 1.491 -27.588 1.00 91.12 457 GLN A C 1
ATOM 3569 O O . GLN A 1 457 ? 34.246 1.680 -28.551 1.00 91.12 457 GLN A O 1
ATOM 3574 N N . ALA A 1 458 ? 32.203 1.255 -27.737 1.00 90.38 458 ALA A N 1
ATOM 3575 C CA . ALA A 1 458 ? 31.548 1.136 -29.039 1.00 90.38 458 ALA A CA 1
ATOM 3576 C C . ALA A 1 458 ? 31.439 2.473 -29.789 1.00 90.38 458 ALA A C 1
ATOM 3578 O O . ALA A 1 458 ? 31.635 2.513 -31.005 1.00 90.38 458 ALA A O 1
ATOM 3579 N N . ARG A 1 459 ? 31.128 3.564 -29.074 1.00 91.19 459 ARG A N 1
ATOM 3580 C CA . ARG A 1 459 ? 30.916 4.910 -29.639 1.00 91.19 459 ARG A CA 1
ATOM 3581 C C . ARG A 1 459 ? 32.058 5.376 -30.563 1.00 91.19 459 ARG A C 1
ATOM 3583 O O . ARG A 1 459 ? 31.766 5.636 -31.727 1.00 91.19 459 ARG A O 1
ATOM 3590 N N . PRO A 1 460 ? 33.342 5.405 -30.150 1.00 90.56 460 PRO A N 1
ATOM 3591 C CA . PRO A 1 460 ? 34.428 5.879 -31.016 1.00 90.56 460 PRO A CA 1
ATOM 3592 C C . PRO A 1 460 ? 34.710 4.967 -32.220 1.00 90.56 460 PRO A C 1
ATOM 3594 O O . PRO A 1 460 ? 35.396 5.377 -33.154 1.00 90.56 460 PRO A O 1
ATOM 3597 N N . MET A 1 461 ? 34.210 3.727 -32.217 1.00 91.19 461 MET A N 1
ATOM 3598 C CA . MET A 1 461 ? 34.426 2.779 -33.313 1.00 91.19 461 MET A CA 1
ATOM 3599 C C . MET A 1 461 ? 33.427 2.970 -34.468 1.00 91.19 461 MET A C 1
ATOM 3601 O O . MET A 1 461 ? 33.690 2.538 -35.597 1.00 91.19 461 MET A O 1
ATOM 3605 N N . LEU A 1 462 ? 32.275 3.595 -34.208 1.00 86.75 462 LEU A N 1
ATOM 3606 C CA . LEU A 1 462 ? 31.261 3.884 -35.220 1.00 86.75 462 LEU A CA 1
ATOM 3607 C C . LEU A 1 462 ? 31.591 5.194 -35.931 1.00 86.75 462 LEU A C 1
ATOM 3609 O O . LEU A 1 462 ? 31.718 6.250 -35.311 1.00 86.75 462 LEU A O 1
ATOM 3613 N N . ARG A 1 463 ? 31.708 5.135 -37.262 1.00 74.88 463 ARG A N 1
ATOM 3614 C CA . ARG A 1 463 ? 31.877 6.348 -38.068 1.00 74.88 463 ARG A CA 1
ATOM 3615 C C . ARG A 1 463 ? 30.616 7.195 -37.896 1.00 74.88 463 ARG A C 1
ATOM 3617 O O . ARG A 1 463 ? 29.524 6.683 -38.115 1.00 74.88 463 ARG A O 1
ATOM 3624 N N . TYR A 1 464 ? 30.771 8.461 -37.513 1.00 70.62 464 TYR A N 1
ATOM 3625 C CA . TYR A 1 464 ? 29.655 9.392 -37.278 1.00 70.62 464 TYR A CA 1
ATOM 3626 C C . TYR A 1 464 ? 28.743 9.041 -36.091 1.00 70.62 464 TYR A C 1
ATOM 3628 O O . TYR A 1 464 ? 27.588 9.467 -36.053 1.00 70.62 464 TYR A O 1
ATOM 3636 N N . ALA A 1 465 ? 29.237 8.295 -35.098 1.00 66.75 465 ALA A N 1
ATOM 3637 C CA . ALA A 1 465 ? 28.630 8.388 -33.777 1.00 66.75 465 ALA A CA 1
ATOM 3638 C C . ALA A 1 465 ? 28.906 9.798 -33.245 1.00 66.75 465 ALA A C 1
ATOM 3640 O O . ALA A 1 465 ? 30.053 10.154 -32.965 1.00 66.75 465 ALA A O 1
ATOM 3641 N N . GLU A 1 466 ? 27.869 10.629 -33.158 1.00 63.81 466 GLU A N 1
ATOM 3642 C CA . GLU A 1 466 ? 27.986 11.859 -32.388 1.00 63.81 466 GLU A CA 1
ATOM 3643 C C . GLU A 1 466 ? 28.298 11.453 -30.946 1.00 63.81 466 GLU A C 1
ATOM 3645 O O . GLU A 1 466 ? 27.652 10.568 -30.377 1.00 63.81 466 GLU A O 1
ATOM 3650 N N . ASN A 1 467 ? 29.298 12.099 -30.347 1.00 62.84 467 ASN A N 1
ATOM 3651 C CA . ASN A 1 467 ? 29.532 12.013 -28.912 1.00 62.84 467 ASN A CA 1
ATOM 3652 C C . ASN A 1 467 ? 28.417 12.785 -28.194 1.00 62.84 467 ASN A C 1
ATOM 3654 O O . ASN A 1 467 ? 28.675 13.770 -27.509 1.00 62.84 467 ASN A O 1
ATOM 3658 N N . MET A 1 468 ? 27.168 12.337 -28.339 1.00 61.94 468 MET A N 1
ATOM 365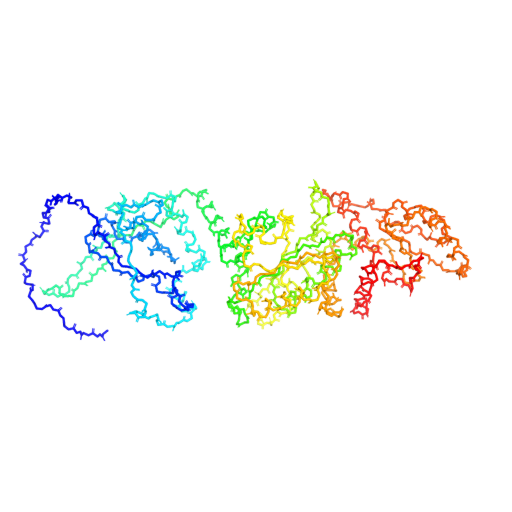9 C CA . MET A 1 468 ? 26.055 12.728 -27.481 1.00 61.94 468 MET A CA 1
ATOM 3660 C C . MET A 1 468 ? 26.210 11.979 -26.162 1.00 61.94 468 MET A C 1
ATOM 3662 O O . MET A 1 468 ? 25.398 11.150 -25.762 1.00 61.94 468 MET A O 1
ATOM 3666 N N . VAL A 1 469 ? 27.344 12.207 -25.503 1.00 57.28 469 VAL A N 1
ATOM 3667 C CA . VAL A 1 469 ? 27.473 11.855 -24.105 1.00 57.28 469 VAL A CA 1
ATOM 3668 C C . VAL A 1 469 ? 26.714 12.957 -23.396 1.00 57.28 469 VAL A C 1
ATOM 3670 O O . VAL A 1 469 ? 27.157 14.104 -23.389 1.00 57.28 469 VAL A O 1
ATOM 3673 N N . ALA A 1 470 ? 25.578 12.624 -22.790 1.00 52.94 470 ALA A N 1
ATOM 3674 C CA . ALA A 1 470 ? 25.104 13.417 -21.673 1.00 52.94 470 ALA A CA 1
ATOM 3675 C C . ALA A 1 470 ? 26.174 13.282 -20.578 1.00 52.94 470 ALA A C 1
ATOM 3677 O O . ALA A 1 470 ? 26.084 12.418 -19.708 1.00 52.94 470 ALA A O 1
ATOM 3678 N N . SER A 1 471 ? 27.264 14.053 -20.668 1.00 51.28 471 SE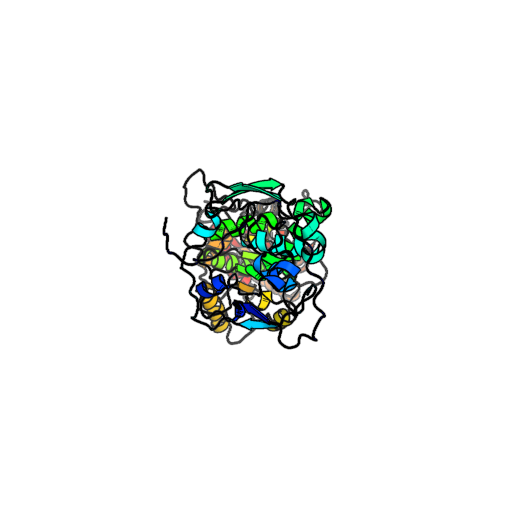R A N 1
ATOM 3679 C CA . SER A 1 471 ? 28.206 14.169 -19.569 1.00 51.28 471 SER A CA 1
ATOM 3680 C C . SER A 1 471 ? 27.402 14.823 -18.460 1.00 51.28 471 SER A C 1
ATOM 3682 O O . SER A 1 471 ? 27.038 16.000 -18.539 1.00 51.28 471 SER A O 1
ATOM 3684 N N . ALA A 1 472 ? 27.031 14.026 -17.465 1.00 49.81 472 ALA A N 1
ATOM 3685 C CA . ALA A 1 472 ? 26.269 14.444 -16.300 1.00 49.81 472 ALA A CA 1
ATOM 3686 C C . ALA A 1 472 ? 27.126 15.327 -15.372 1.00 49.81 472 ALA A C 1
ATOM 3688 O O . ALA A 1 472 ? 27.185 15.110 -14.177 1.00 49.81 472 ALA A O 1
ATOM 3689 N N . THR A 1 473 ? 27.834 16.316 -15.919 1.00 55.69 473 THR A N 1
ATOM 3690 C CA . THR A 1 473 ? 28.646 17.279 -15.165 1.00 55.69 473 THR A CA 1
ATOM 3691 C C . THR A 1 473 ? 27.862 18.550 -14.825 1.00 55.69 473 THR A C 1
ATOM 3693 O O . THR A 1 473 ? 28.460 19.536 -14.413 1.00 55.69 473 THR A O 1
ATOM 3696 N N . GLY A 1 474 ? 26.544 18.570 -15.050 1.00 58.84 474 GLY A N 1
ATOM 3697 C CA . GLY A 1 474 ? 25.676 19.668 -14.606 1.00 58.84 474 GLY A CA 1
ATOM 3698 C C . GLY A 1 474 ? 25.108 19.367 -13.223 1.00 58.84 474 GLY A C 1
ATOM 3699 O O . GLY A 1 474 ? 24.943 18.188 -12.930 1.00 58.84 474 GLY A O 1
ATOM 3700 N N . ASP A 1 475 ? 24.823 20.420 -12.444 1.00 59.72 475 ASP A N 1
ATOM 3701 C CA . ASP A 1 475 ? 24.311 20.420 -11.062 1.00 59.72 475 ASP A CA 1
ATOM 3702 C C . ASP A 1 475 ? 23.623 19.108 -10.668 1.00 59.72 475 ASP A C 1
ATOM 3704 O O . ASP A 1 475 ? 22.430 18.897 -10.905 1.00 59.72 475 ASP A O 1
ATOM 3708 N N . GLU A 1 476 ? 24.415 18.191 -10.112 1.00 63.03 476 GLU A N 1
ATOM 3709 C CA . GLU A 1 476 ? 23.906 16.906 -9.664 1.00 63.03 476 GLU A CA 1
ATOM 3710 C C . GLU A 1 476 ? 22.907 17.154 -8.532 1.00 63.03 476 GLU A C 1
ATOM 3712 O O . GLU A 1 476 ? 23.163 18.008 -7.673 1.00 63.03 476 GLU A O 1
ATOM 3717 N N . PRO A 1 477 ? 21.784 16.414 -8.476 1.00 65.75 477 PRO A N 1
ATOM 3718 C CA . PRO A 1 477 ? 20.941 16.434 -7.294 1.00 65.75 477 PRO A CA 1
ATOM 3719 C C . PRO A 1 477 ? 21.831 16.105 -6.094 1.00 65.75 477 PRO A C 1
ATOM 3721 O O . PRO A 1 477 ? 22.404 15.009 -6.030 1.00 65.75 477 PRO A O 1
ATOM 3724 N N . GLN A 1 478 ? 22.010 17.071 -5.189 1.00 70.62 478 GLN A N 1
ATOM 3725 C CA . GLN A 1 478 ? 22.834 16.886 -3.998 1.00 70.62 478 GLN A CA 1
ATOM 3726 C C . GLN A 1 478 ? 22.354 15.629 -3.263 1.00 70.62 478 GLN A C 1
ATOM 3728 O O . GLN A 1 478 ? 21.189 15.534 -2.885 1.00 70.62 478 GLN A O 1
ATOM 3733 N N . GLY A 1 479 ? 23.249 14.652 -3.092 1.00 78.56 479 GLY A N 1
ATOM 3734 C CA . GLY A 1 479 ? 22.948 13.382 -2.424 1.00 78.56 479 GLY A CA 1
ATOM 3735 C C . GLY A 1 479 ? 22.481 12.235 -3.330 1.00 78.56 479 GLY A C 1
ATOM 3736 O O . GLY A 1 479 ? 22.139 11.178 -2.805 1.00 78.56 479 GLY A O 1
ATOM 3737 N N . SER A 1 480 ? 22.480 12.389 -4.660 1.00 82.12 480 SER A N 1
ATOM 3738 C CA . SER A 1 480 ? 22.200 11.266 -5.570 1.00 82.12 480 SER A CA 1
ATOM 3739 C C . SER A 1 480 ? 23.330 10.227 -5.563 1.00 82.12 480 SER A C 1
ATOM 3741 O O . SER A 1 480 ? 24.513 10.555 -5.667 1.00 82.12 480 SER A O 1
ATOM 3743 N N . THR A 1 481 ? 22.971 8.948 -5.437 1.00 89.06 481 THR A N 1
ATOM 3744 C CA . THR A 1 481 ? 23.929 7.841 -5.551 1.00 89.06 481 THR A CA 1
ATOM 3745 C C . THR A 1 481 ? 24.327 7.601 -7.008 1.00 89.06 481 THR A C 1
ATOM 3747 O O . THR A 1 481 ? 23.669 8.065 -7.943 1.00 89.06 481 THR A O 1
ATOM 3750 N N . GLU A 1 482 ? 25.421 6.868 -7.230 1.00 88.25 482 GLU A N 1
ATOM 3751 C CA . GLU A 1 482 ? 25.816 6.434 -8.577 1.00 88.25 482 GLU A CA 1
ATOM 3752 C C . GLU A 1 482 ? 24.708 5.619 -9.259 1.00 88.25 482 GLU A C 1
ATOM 3754 O O . GLU A 1 482 ? 24.412 5.876 -10.423 1.00 88.25 482 GLU A O 1
ATOM 3759 N N . GLU A 1 483 ? 24.012 4.742 -8.526 1.00 88.62 483 GLU A N 1
ATOM 3760 C CA . GLU A 1 483 ? 22.893 3.966 -9.074 1.00 88.62 483 GLU A CA 1
ATOM 3761 C C . GLU A 1 483 ? 21.743 4.857 -9.577 1.00 88.62 483 GLU A C 1
ATOM 3763 O O . GLU A 1 483 ? 21.196 4.613 -10.657 1.00 88.62 483 GLU A O 1
ATOM 3768 N N . ILE A 1 484 ? 21.379 5.907 -8.829 1.00 90.94 484 ILE A N 1
ATOM 3769 C CA . ILE A 1 484 ? 20.334 6.855 -9.247 1.00 90.94 484 ILE A CA 1
ATOM 3770 C C . ILE A 1 484 ? 20.754 7.559 -10.542 1.00 90.94 484 ILE A C 1
ATOM 3772 O O . ILE A 1 484 ? 19.968 7.625 -11.488 1.00 90.94 484 ILE A O 1
ATOM 3776 N N . ARG A 1 485 ? 22.000 8.045 -10.615 1.00 89.75 485 ARG A N 1
ATOM 3777 C CA . ARG A 1 485 ? 22.531 8.733 -11.806 1.00 89.75 485 ARG A CA 1
ATOM 3778 C C . ARG A 1 485 ? 22.555 7.821 -13.029 1.00 89.75 485 ARG A C 1
ATOM 3780 O O . ARG A 1 485 ? 22.101 8.219 -14.102 1.00 89.75 485 ARG A O 1
ATOM 3787 N N . ASP A 1 486 ? 23.036 6.596 -12.861 1.00 90.50 486 ASP A N 1
ATOM 3788 C CA . ASP A 1 486 ? 23.077 5.606 -13.931 1.00 90.50 486 ASP A CA 1
ATOM 3789 C C . ASP A 1 486 ? 21.671 5.224 -14.398 1.00 90.50 486 ASP A C 1
ATOM 3791 O O . ASP A 1 486 ? 21.424 5.160 -15.599 1.00 90.50 486 ASP A O 1
ATOM 3795 N N . THR A 1 487 ? 20.718 5.087 -13.475 1.00 92.62 487 THR A N 1
ATOM 3796 C CA . THR A 1 487 ? 19.322 4.817 -13.831 1.00 92.62 487 THR A CA 1
ATOM 3797 C C . THR A 1 487 ? 18.691 5.992 -14.585 1.00 92.62 487 THR A C 1
ATOM 3799 O O . THR A 1 487 ? 18.028 5.766 -15.594 1.00 92.62 487 THR A O 1
ATOM 3802 N N . ILE A 1 488 ? 18.920 7.245 -14.165 1.00 93.38 488 ILE A N 1
ATOM 3803 C CA . ILE A 1 488 ? 18.447 8.438 -14.894 1.00 93.38 488 ILE A CA 1
ATOM 3804 C C . ILE A 1 488 ? 19.002 8.450 -16.319 1.00 93.38 488 ILE A C 1
ATOM 3806 O O . ILE A 1 488 ? 18.238 8.639 -17.268 1.00 93.38 488 ILE A O 1
ATOM 3810 N N . ARG A 1 489 ? 20.315 8.230 -16.475 1.00 92.69 489 ARG A N 1
ATOM 3811 C CA . ARG A 1 489 ? 20.959 8.144 -17.791 1.00 92.69 489 ARG A CA 1
ATOM 3812 C C . ARG A 1 489 ? 20.299 7.060 -18.634 1.00 92.69 489 ARG A C 1
ATOM 3814 O O . ARG A 1 489 ? 19.901 7.339 -19.759 1.00 92.69 489 ARG A O 1
ATOM 3821 N N . ASP A 1 490 ? 20.177 5.851 -18.103 1.00 93.31 490 ASP A N 1
ATOM 3822 C CA . ASP A 1 490 ? 19.660 4.705 -18.846 1.00 93.31 490 ASP A CA 1
ATOM 3823 C C . ASP A 1 490 ? 18.194 4.927 -19.265 1.00 93.31 490 ASP A C 1
ATOM 3825 O O . ASP A 1 490 ? 17.826 4.622 -20.399 1.00 93.31 490 ASP A O 1
ATOM 3829 N N . ILE A 1 491 ? 17.359 5.527 -18.403 1.00 95.19 491 ILE A N 1
ATOM 3830 C CA . ILE A 1 491 ? 15.990 5.925 -18.768 1.00 95.19 491 ILE A CA 1
ATOM 3831 C C . ILE A 1 491 ? 16.027 6.980 -19.884 1.00 95.19 491 ILE A C 1
ATOM 3833 O O . ILE A 1 491 ? 15.339 6.812 -20.891 1.00 95.19 491 ILE A O 1
ATOM 3837 N N . ALA A 1 492 ? 16.831 8.041 -19.754 1.00 94.94 492 ALA A N 1
ATOM 3838 C CA . ALA A 1 492 ? 16.938 9.096 -20.766 1.00 94.94 492 ALA A CA 1
ATOM 3839 C C . ALA A 1 492 ? 17.410 8.550 -22.125 1.00 94.94 492 ALA A C 1
ATOM 3841 O O . ALA A 1 492 ? 16.845 8.894 -23.163 1.00 94.94 492 ALA A O 1
ATOM 3842 N N . GLU A 1 493 ? 18.403 7.660 -22.131 1.00 94.12 493 GLU A N 1
ATOM 3843 C CA . GLU A 1 493 ? 18.895 7.028 -23.354 1.00 94.12 493 GLU A CA 1
ATOM 3844 C C . GLU A 1 493 ? 17.828 6.130 -24.001 1.00 94.12 493 GLU A C 1
ATOM 3846 O O . GLU A 1 493 ? 17.725 6.107 -25.225 1.00 94.12 493 GLU A O 1
ATOM 3851 N N . LEU A 1 494 ? 16.969 5.455 -23.224 1.00 94.94 494 LEU A N 1
ATOM 3852 C CA . LEU A 1 494 ? 15.807 4.736 -23.769 1.00 94.94 494 LEU A CA 1
ATOM 3853 C C . LEU A 1 494 ? 14.776 5.687 -24.397 1.00 94.94 494 LEU A C 1
ATOM 3855 O O . LEU A 1 494 ? 14.195 5.353 -25.434 1.00 94.94 494 LEU A O 1
ATOM 3859 N N . TYR A 1 495 ? 14.578 6.882 -23.826 1.00 95.00 495 TYR A N 1
ATOM 3860 C CA . TYR A 1 495 ? 13.779 7.934 -24.462 1.00 95.00 495 TYR A CA 1
ATOM 3861 C C . TYR A 1 495 ? 14.397 8.368 -25.795 1.00 95.00 495 TYR A C 1
ATOM 3863 O O . TYR A 1 495 ? 13.684 8.354 -26.799 1.00 95.00 495 TYR A O 1
ATOM 3871 N N . GLY A 1 496 ? 15.696 8.677 -25.848 1.00 94.19 496 GLY A N 1
ATOM 3872 C CA . GLY A 1 496 ? 16.387 9.016 -27.102 1.00 94.19 496 GLY A CA 1
ATOM 3873 C C . GLY A 1 496 ? 16.287 7.893 -28.142 1.00 94.19 496 GLY A C 1
ATOM 3874 O O . GLY A 1 496 ? 15.879 8.105 -29.283 1.00 94.19 496 GLY A O 1
ATOM 3875 N N . LEU A 1 497 ? 16.510 6.648 -27.718 1.00 93.44 497 LEU A N 1
ATOM 3876 C CA . LEU A 1 497 ? 16.395 5.481 -28.589 1.00 93.44 497 LEU A CA 1
ATOM 3877 C C . LEU A 1 497 ? 14.982 5.325 -29.180 1.00 93.44 497 LEU A C 1
ATOM 3879 O O . LEU A 1 497 ? 14.840 4.925 -30.335 1.00 93.44 497 LEU A O 1
ATOM 3883 N N . SER A 1 498 ? 13.934 5.665 -28.422 1.00 94.31 498 SER A N 1
ATOM 3884 C CA . SER A 1 498 ? 12.543 5.611 -28.902 1.00 94.31 498 SER A CA 1
ATOM 3885 C C . SER A 1 498 ? 12.194 6.673 -29.957 1.00 94.31 498 SER A C 1
ATOM 3887 O O . SER A 1 498 ? 11.228 6.479 -30.702 1.00 94.31 498 SER A O 1
ATOM 3889 N N . HIS A 1 499 ? 12.980 7.755 -30.048 1.00 94.25 499 HIS A N 1
ATOM 3890 C CA . HIS A 1 499 ? 12.819 8.822 -31.042 1.00 94.25 499 HIS A CA 1
ATOM 3891 C C . HIS A 1 499 ? 13.622 8.574 -32.324 1.00 94.25 499 HIS A C 1
ATOM 3893 O O . HIS A 1 499 ? 13.292 9.163 -33.349 1.00 94.25 499 HIS A O 1
ATOM 3899 N N . CYS A 1 500 ? 14.603 7.666 -32.303 1.00 93.62 500 CYS A N 1
ATOM 3900 C CA . CYS A 1 500 ? 15.391 7.304 -33.480 1.00 93.62 500 CYS A CA 1
ATOM 3901 C C . CYS A 1 500 ? 14.517 6.850 -34.662 1.00 93.62 500 CYS A C 1
ATOM 3903 O O . CYS A 1 500 ? 13.512 6.146 -34.498 1.00 93.62 500 CYS A O 1
ATOM 3905 N N . LYS A 1 501 ? 14.956 7.180 -35.885 1.00 91.75 501 LYS A N 1
ATOM 3906 C CA . LYS A 1 501 ? 14.267 6.833 -37.141 1.00 91.75 501 LYS A CA 1
ATOM 3907 C C . LYS A 1 501 ? 13.988 5.336 -37.255 1.00 91.75 501 LYS A C 1
ATOM 3909 O O . LYS A 1 501 ? 12.906 4.908 -37.660 1.00 91.75 501 LYS A O 1
ATOM 3914 N N . SER A 1 502 ? 14.999 4.543 -36.927 1.00 90.00 502 SER A N 1
ATOM 3915 C CA . SER A 1 502 ? 14.952 3.088 -36.866 1.00 90.00 502 SER A CA 1
ATOM 3916 C C . SER A 1 502 ? 15.957 2.610 -35.824 1.00 90.00 502 SER A C 1
ATOM 3918 O O . SER A 1 502 ? 16.830 3.367 -35.400 1.00 90.00 502 SER A O 1
ATOM 3920 N N . MET A 1 503 ? 15.854 1.347 -35.433 1.00 88.88 503 MET A N 1
ATOM 3921 C CA . MET A 1 503 ? 16.831 0.693 -34.578 1.00 88.88 503 MET A CA 1
ATOM 3922 C C . MET A 1 503 ? 17.466 -0.461 -35.343 1.00 88.88 503 MET A C 1
ATOM 3924 O O . MET A 1 503 ? 16.762 -1.294 -35.914 1.00 88.88 503 MET A O 1
ATOM 3928 N N . VAL A 1 504 ? 18.794 -0.531 -35.324 1.00 83.88 504 VAL A N 1
ATOM 3929 C CA . VAL A 1 504 ? 19.514 -1.738 -35.720 1.00 83.88 504 VAL A CA 1
ATOM 3930 C C . VAL A 1 504 ? 19.883 -2.489 -34.464 1.00 83.88 504 VAL A C 1
ATOM 3932 O O . VAL A 1 504 ? 20.500 -1.948 -33.546 1.00 83.88 504 VAL A O 1
ATOM 3935 N N . ASN A 1 505 ? 19.506 -3.760 -34.439 1.00 72.00 505 ASN A N 1
ATOM 3936 C CA . ASN A 1 505 ? 19.974 -4.665 -33.418 1.00 72.00 505 ASN A CA 1
ATOM 3937 C C . ASN A 1 505 ? 20.869 -5.719 -34.046 1.00 72.00 505 ASN A C 1
ATOM 3939 O O . ASN A 1 505 ? 20.513 -6.334 -35.049 1.00 72.00 505 ASN A O 1
ATOM 3943 N N . ASP A 1 506 ? 22.020 -5.937 -33.430 1.00 62.03 506 ASP A N 1
ATOM 3944 C CA . ASP A 1 506 ? 22.987 -6.931 -33.866 1.00 62.03 506 ASP A CA 1
ATOM 3945 C C . ASP A 1 506 ? 22.809 -8.285 -33.156 1.00 62.03 506 ASP A C 1
ATOM 3947 O O . ASP A 1 506 ? 23.754 -8.996 -32.814 1.00 62.03 506 ASP A O 1
ATOM 3951 N N . GLY A 1 507 ? 21.542 -8.604 -32.909 1.00 65.00 507 GLY A N 1
ATOM 3952 C CA . GLY A 1 507 ? 21.013 -9.719 -32.143 1.00 65.00 507 GLY A CA 1
ATOM 3953 C C . GLY A 1 507 ? 19.505 -9.524 -31.958 1.00 65.00 507 GLY A C 1
ATOM 3954 O O . GLY A 1 507 ? 18.911 -8.595 -32.509 1.00 65.00 507 GLY A O 1
ATOM 3955 N N . ARG A 1 508 ? 18.844 -10.392 -31.184 1.00 63.31 508 ARG A N 1
ATOM 3956 C CA . ARG A 1 508 ? 17.487 -10.071 -30.723 1.00 63.31 508 ARG A CA 1
ATOM 3957 C C . ARG A 1 508 ? 17.620 -9.028 -29.606 1.00 63.31 508 ARG A C 1
ATOM 3959 O O . ARG A 1 508 ? 18.281 -9.349 -28.614 1.00 63.31 508 ARG A O 1
ATOM 3966 N N . PRO A 1 509 ? 17.039 -7.815 -29.732 1.00 73.69 509 PRO A N 1
ATOM 3967 C CA . PRO A 1 509 ? 16.944 -6.906 -28.594 1.00 73.69 509 PRO A CA 1
ATOM 3968 C C . PRO A 1 509 ? 16.350 -7.661 -27.412 1.00 73.69 509 PRO A C 1
ATOM 3970 O O . PRO A 1 509 ? 15.444 -8.476 -27.627 1.00 73.69 509 PRO A O 1
ATOM 3973 N N . PRO A 1 510 ? 16.802 -7.388 -26.175 1.00 84.06 510 PRO A N 1
ATOM 3974 C CA . PRO A 1 510 ? 16.060 -7.847 -25.017 1.00 84.06 510 PRO A CA 1
ATOM 3975 C C . PRO A 1 510 ? 14.594 -7.445 -25.194 1.00 84.06 510 PRO A C 1
ATOM 3977 O O . PRO A 1 510 ? 14.302 -6.307 -25.579 1.00 84.06 510 PRO A O 1
ATOM 3980 N N . VAL A 1 511 ? 13.678 -8.387 -24.966 1.00 87.50 511 VAL A N 1
ATOM 3981 C CA . VAL A 1 511 ? 12.238 -8.189 -25.199 1.00 87.50 511 VAL A CA 1
ATOM 3982 C C . VAL A 1 511 ? 11.750 -6.925 -24.483 1.00 87.50 511 VAL A C 1
ATOM 3984 O O . VAL A 1 511 ? 11.037 -6.120 -25.076 1.00 87.50 511 VAL A O 1
ATOM 3987 N N . ALA A 1 512 ? 12.250 -6.681 -23.268 1.00 88.06 512 ALA A N 1
ATOM 3988 C CA . ALA A 1 512 ? 11.952 -5.490 -22.481 1.00 88.06 512 ALA A CA 1
ATOM 3989 C C . ALA A 1 512 ? 12.354 -4.164 -23.155 1.00 88.06 512 ALA A C 1
ATOM 3991 O O . ALA A 1 512 ? 11.613 -3.193 -23.061 1.00 88.06 512 ALA A O 1
ATOM 3992 N N . VAL A 1 513 ? 13.482 -4.107 -23.874 1.00 90.62 513 VAL A N 1
ATOM 3993 C CA . VAL A 1 513 ? 13.907 -2.889 -24.594 1.00 90.62 513 VAL A CA 1
ATOM 3994 C C . VAL A 1 513 ? 12.937 -2.583 -25.727 1.00 90.62 513 VAL A C 1
ATOM 3996 O O . VAL A 1 513 ? 12.482 -1.451 -25.859 1.00 90.62 513 VAL A O 1
ATOM 3999 N N . SER A 1 514 ? 12.583 -3.603 -26.515 1.00 90.00 514 SER A N 1
ATOM 4000 C CA . SER A 1 514 ? 11.637 -3.439 -27.627 1.00 90.00 514 SER A CA 1
ATOM 4001 C C . SER A 1 514 ? 10.261 -3.014 -27.129 1.00 90.00 514 SER A C 1
ATOM 4003 O O . SER A 1 514 ? 9.644 -2.123 -27.712 1.00 90.00 514 SER A O 1
ATOM 4005 N N . GLU A 1 515 ? 9.805 -3.617 -26.029 1.00 91.06 515 GLU A N 1
ATOM 4006 C CA . GLU A 1 515 ? 8.544 -3.256 -25.392 1.00 91.06 515 GLU A CA 1
ATOM 4007 C C . GLU A 1 515 ? 8.578 -1.800 -24.920 1.00 91.06 515 GLU A C 1
ATOM 4009 O O . GLU A 1 515 ? 7.751 -1.010 -25.363 1.00 91.06 515 GLU A O 1
ATOM 4014 N N . VAL A 1 516 ? 9.559 -1.401 -24.100 1.00 91.62 516 VAL A N 1
ATOM 4015 C CA . VAL A 1 516 ? 9.664 -0.022 -23.587 1.00 91.62 516 VAL A CA 1
ATOM 4016 C C . VAL A 1 516 ? 9.740 0.993 -24.721 1.00 91.62 516 VAL A C 1
ATOM 4018 O O . VAL A 1 516 ? 9.033 1.997 -24.679 1.00 91.62 516 VAL A O 1
ATOM 4021 N N . MET A 1 517 ? 10.522 0.729 -25.767 1.00 92.69 517 MET A N 1
ATOM 4022 C CA . MET A 1 517 ? 10.573 1.610 -26.935 1.00 92.69 517 MET A CA 1
ATOM 4023 C C . MET A 1 517 ? 9.205 1.780 -27.592 1.00 92.69 517 MET A C 1
ATOM 4025 O O . MET A 1 517 ? 8.829 2.895 -27.952 1.00 92.69 517 MET A O 1
ATOM 4029 N N . HIS A 1 518 ? 8.444 0.696 -27.738 1.00 91.00 518 HIS A N 1
ATOM 4030 C CA . HIS A 1 518 ? 7.099 0.754 -28.301 1.00 91.00 518 HIS A CA 1
ATOM 4031 C C . HIS A 1 518 ? 6.122 1.514 -27.393 1.00 91.00 518 HIS A C 1
ATOM 4033 O O . HIS A 1 518 ? 5.294 2.283 -27.889 1.00 91.00 518 HIS A O 1
ATOM 4039 N N . LEU A 1 519 ? 6.251 1.368 -26.068 1.00 91.38 519 LEU A N 1
ATOM 4040 C CA . LEU A 1 519 ? 5.477 2.146 -25.096 1.00 91.38 519 LEU A CA 1
ATOM 4041 C C . LEU A 1 519 ? 5.800 3.648 -25.193 1.00 91.38 519 LEU A C 1
ATOM 4043 O O . LEU A 1 519 ? 4.882 4.468 -25.232 1.00 91.38 519 LEU A O 1
ATOM 4047 N N . LEU A 1 520 ? 7.085 4.007 -25.285 1.00 91.69 520 LEU A N 1
ATOM 4048 C CA . LEU A 1 520 ? 7.558 5.393 -25.361 1.00 91.69 520 LEU A CA 1
ATOM 4049 C C . LEU A 1 520 ? 7.217 6.060 -26.703 1.00 91.69 520 LEU A C 1
ATOM 4051 O O . LEU A 1 520 ? 6.741 7.194 -26.720 1.00 91.69 520 LEU A O 1
ATOM 4055 N N . LYS A 1 521 ? 7.350 5.350 -27.829 1.00 89.12 521 LYS A N 1
ATOM 4056 C CA . LYS A 1 521 ? 7.054 5.885 -29.171 1.00 89.12 521 LYS A CA 1
ATOM 4057 C C . LYS A 1 521 ? 5.583 6.273 -29.356 1.00 89.12 521 LYS A C 1
ATOM 4059 O O . LYS A 1 521 ? 5.263 7.173 -30.123 1.00 89.12 521 LYS A O 1
ATOM 4064 N N . ARG A 1 522 ? 4.658 5.626 -28.639 1.00 79.88 522 ARG A N 1
ATOM 4065 C CA . ARG A 1 522 ? 3.229 5.992 -28.662 1.00 79.88 522 ARG A CA 1
ATOM 4066 C C . ARG A 1 522 ? 2.920 7.290 -27.907 1.00 79.88 522 ARG A C 1
ATOM 4068 O O . ARG A 1 522 ? 1.854 7.862 -28.128 1.00 79.88 522 ARG A O 1
ATOM 4075 N N . ARG A 1 523 ? 3.822 7.757 -27.036 1.00 68.44 523 ARG A N 1
ATOM 4076 C CA . ARG A 1 523 ? 3.676 9.013 -26.283 1.00 68.44 523 ARG A CA 1
ATOM 4077 C C . ARG A 1 523 ? 3.969 10.238 -27.149 1.00 68.44 523 ARG A C 1
ATOM 4079 O O . ARG A 1 523 ? 3.228 11.214 -27.065 1.00 68.44 523 ARG A O 1
ATOM 4086 N N . SER A 1 524 ? 5.013 10.184 -27.979 1.00 60.03 524 SER A N 1
ATOM 4087 C CA . SER A 1 524 ? 5.466 11.333 -28.782 1.00 60.03 524 SER A CA 1
ATOM 4088 C C . SER A 1 524 ? 4.414 11.819 -29.785 1.00 60.03 524 SER A C 1
ATOM 4090 O O . SER A 1 524 ? 4.331 13.011 -30.049 1.00 60.03 524 SER A O 1
ATOM 4092 N N . LEU A 1 525 ? 3.526 10.933 -30.244 1.00 53.41 525 LEU A N 1
ATOM 4093 C CA . LEU A 1 525 ? 2.417 11.259 -31.152 1.00 53.41 525 LEU A CA 1
ATOM 4094 C C . LEU A 1 525 ? 1.284 12.104 -30.532 1.00 53.41 525 LEU A C 1
ATOM 4096 O O . LEU A 1 525 ? 0.333 12.418 -31.238 1.00 53.41 525 LEU A O 1
ATOM 4100 N N . LYS A 1 526 ? 1.317 12.403 -29.225 1.00 47.22 526 LYS A N 1
ATOM 4101 C CA . LYS A 1 526 ? 0.266 13.188 -28.543 1.00 47.22 526 LYS A CA 1
ATOM 4102 C C . LYS A 1 526 ? 0.716 14.549 -28.007 1.00 47.22 526 LYS A C 1
ATOM 4104 O O . LYS A 1 526 ? -0.137 15.308 -27.561 1.00 47.22 526 LYS A O 1
ATOM 4109 N N . PHE A 1 527 ? 2.020 14.823 -27.991 1.00 41.31 527 PHE A N 1
ATOM 4110 C CA . PHE A 1 527 ? 2.586 16.100 -27.530 1.00 41.31 527 PHE A CA 1
ATOM 4111 C C . PHE A 1 527 ? 3.107 16.979 -28.682 1.00 41.31 527 PHE A C 1
ATOM 4113 O O . PHE A 1 527 ? 3.454 18.134 -28.444 1.00 41.31 527 PHE A O 1
ATOM 4120 N N . LEU A 1 528 ? 3.130 16.436 -29.904 1.00 32.44 528 LEU A N 1
ATOM 4121 C CA . LEU A 1 528 ? 3.214 17.150 -31.181 1.00 32.44 528 LEU A CA 1
ATOM 4122 C C . LEU A 1 528 ? 1.815 17.188 -31.797 1.00 32.44 528 LEU A C 1
ATOM 4124 O O . LEU A 1 528 ? 1.483 18.221 -32.416 1.00 32.44 528 LEU A O 1
#

Organism: Chondrus crispus (NCBI:txid2769)